Protein AF-0000000069282124 (afdb_homodimer)

Solvent-accessible surface area (backbone atoms only — not comparable to full-atom values): 42236 Å² total; per-residue (Å²): 133,84,81,78,79,76,78,79,81,79,78,79,80,80,79,80,77,74,76,79,76,76,78,72,78,73,74,77,68,76,75,73,68,72,66,69,71,66,66,64,50,71,75,59,88,61,71,77,70,52,78,58,62,71,44,46,77,44,70,48,86,56,86,80,41,74,92,46,39,82,56,46,45,75,93,72,47,51,73,69,44,47,53,53,33,52,51,51,49,52,51,44,37,53,53,35,35,52,48,38,54,52,47,52,51,50,49,51,53,52,48,67,68,41,84,78,74,66,78,55,56,80,76,73,84,75,74,81,77,71,71,87,71,79,42,55,52,34,72,45,59,31,41,46,65,55,25,44,47,34,41,43,50,23,43,73,71,66,43,76,67,41,48,63,32,31,41,32,39,34,36,76,94,80,39,35,66,50,68,68,56,50,47,54,32,18,51,52,28,58,32,36,40,17,27,52,50,70,53,34,56,73,55,50,50,48,94,78,52,66,61,77,88,59,40,43,37,30,39,32,32,42,60,54,40,41,63,70,70,76,52,55,63,30,31,42,31,33,42,44,33,68,48,25,54,44,50,9,40,33,48,31,36,33,45,28,46,68,29,47,16,36,39,21,19,58,59,23,50,73,28,57,40,28,59,11,29,43,56,16,52,14,46,55,58,67,45,47,40,20,71,24,86,51,49,61,60,51,51,51,53,40,42,75,65,61,29,45,33,35,29,53,37,77,84,41,87,39,61,64,54,60,48,77,59,79,72,62,45,51,34,31,43,36,40,29,15,84,86,76,37,52,49,69,65,56,58,70,68,34,77,40,60,20,12,74,59,55,40,77,75,59,72,64,56,66,33,41,47,45,38,40,48,44,48,36,39,31,50,73,74,43,118,135,86,69,90,66,86,76,85,84,82,84,82,80,87,78,81,74,76,74,78,77,74,78,73,77,73,74,79,68,78,79,74,70,73,65,68,73,67,67,66,51,70,74,59,86,60,71,78,69,54,78,57,61,72,43,47,78,46,71,48,86,58,85,80,41,76,90,46,38,81,56,47,46,74,94,73,46,52,74,69,44,47,54,52,32,51,50,52,50,50,52,44,35,52,53,35,34,52,48,39,53,52,46,52,52,50,48,51,54,53,47,68,68,41,86,77,72,65,79,54,54,82,76,74,85,75,75,80,76,68,67,89,72,79,44,55,54,35,72,45,58,32,42,45,65,54,24,45,47,34,41,44,51,25,42,73,72,66,44,76,66,42,47,65,32,33,43,32,40,34,35,77,94,81,39,34,66,49,69,67,55,49,46,54,32,19,51,51,27,58,32,35,38,18,28,53,51,70,54,33,57,75,56,51,50,48,94,78,52,66,63,76,90,61,40,43,38,30,38,32,31,43,61,56,39,41,63,70,67,74,51,55,64,30,31,41,32,33,40,45,32,68,47,26,54,43,50,9,41,32,48,31,37,35,44,28,46,66,33,46,16,35,39,21,19,57,60,22,50,74,26,56,40,28,59,11,29,43,55,18,52,13,47,54,60,68,44,47,41,21,71,25,86,52,48,60,59,50,52,49,53,40,43,75,63,61,30,44,32,35,29,52,36,78,84,40,87,39,62,63,54,58,49,76,57,80,73,60,47,51,33,30,43,37,42,29,16,86,86,76,36,53,49,69,64,55,58,69,69,34,76,41,58,20,11,74,60,56,41,75,78,60,71,64,57,66,34,41,46,45,39,40,47,45,49,37,38,31,49,71,74,42,116

InterPro domains:
  IPR001537 tRNA/rRNA methyltransferase, SpoU type [PF00588] (235-375)
  IPR004441 RNA methyltransferase TrmH [PTHR46429] (233-379)
  IPR029026 tRNA (guanine-N1-)-methyltransferase, N-terminal [G3DSA:3.40.1280.10] (229-382)
  IPR029028 Alpha/beta knot methyltransferases [SSF75217] (231-381)

Sequence (766 aa):
MSLLLTMQLAQPARRLWHPSAKAVRVCGLPAYNLALQAYSSPATNGQFQSTGPSPEVIHVTDPGDPRLVLYRQKRRRGKHDEAEHDAQVRILTLRASAASAEHLQDAEAASRSWPGETSALPTSRSSKGKTESESECVVGLHYSWDCLRRLGEARAAGRSVLVDSLLAPSTGPENGPSQKLLSLATGLVPVIYTVEPKVFQSEFQSKEAGQAASACSFAVAYPVSQPLLALRPPILVLDEVESARNIGEILRSALHLGVTSVVASRGSWNCLTGRAARTSMGWIYHIDFHLADQLPEALQDLRASGVRIYTAESDATEAVIPHLPHGDRRWALVMGNEESGVSEQSRALSDQVVCVPQRGGASLNVANAASICLYELGRHMLPMSLLLTMQLAQPARRLWHPSAKAVRVCGLPAYNLALQAYSSPATNGQFQSTGPSPEVIHVTDPGDPRLVLYRQKRRRGKHDEAEHDAQVRILTLRASAASAEHLQDAEAASRSWPGETSALPTSRSSKGKTESESECVVGLHYSWDCLRRLGEARAAGRSVLVDSLLAPSTGPENGPSQKLLSLATGLVPVIYTVEPKVFQSEFQSKEAGQAASACSFAVAYPVSQPLLALRPPILVLDEVESARNIGEILRSALHLGVTSVVASRGSWNCLTGRAARTSMGWIYHIDFHLADQLPEALQDLRASGVRIYTAESDATEAVIPHLPHGDRRWALVMGNEESGVSEQSRALSDQVVCVPQRGGASLNVANAASICLYELGRHMLP

Secondary structure (DSSP, 8-state):
-------------------------------------------S-------SPPPEEEE---TT-GGGGGGS-GGG--HHHHHHHHHHHHHHHHHHHHHHHHHHHHHHHHHHT-SS---S-------TTS------EEEEEEE-HHHHHHHHHHHHTT---EEEEEEEE-BTTTTBPPHHHHHHHTTT-SEEEEE-HHHIIIII--TTS--GGG--EEEEEEEEBPPGGGS-SSEEEEES---HHHHHHHHHHHHHTT--EEEEEHHHHTT-SHHHHHHTTTGGGGSEEEEETTHHHHHHHHHHTT-EEEEE-TT-SEEP---SSTT---EEEEEEBTTTBS-HHHHHT-SEEEE---STT----HHHHHHHHHHHHTGGG--/-------------------------------------------S-------SPPPEEEE---TT-GGGGGGS-GGG--HHHHHHHHHHHHHHHHHHHHHHHHHHHHHHHHHHT-SS---S-------TTS------EEEEEEE-HHHHHHHHHHHHTT---EEEEEEEE-BTTTTBPPHHHHHHHTTT-SEEEEE-HHHIIIII--TTS--GGG--EEEEEEEEBPPGGGS-SSEEEEES---HHHHHHHHHHHHHTT--EEEEEHHHHTT-SHHHHHHTTTGGGGSEEEEESSHHHHHHHHHHTTPEEEEE-TT-SEEP---SSTT---EEEEEEBTTTBS-HHHHHT-SEEEE---STT----HHHHHHHHHHHHTGGG--

pLDDT: mean 79.38, std 26.16, range [17.95, 98.94]

Structure (mmCIF, N/CA/C/O backbone):
data_AF-0000000069282124-model_v1
#
loop_
_entity.id
_entity.type
_entity.pdbx_description
1 polymer 'tRNA/rRNA methyltransferase SpoU type domain-containing protein'
#
loop_
_atom_site.group_PDB
_atom_site.id
_atom_site.type_symbol
_atom_site.label_atom_id
_atom_site.label_alt_id
_atom_site.label_comp_id
_atom_site.label_asym_id
_atom_site.label_entity_id
_atom_site.label_seq_id
_atom_site.pdbx_PDB_ins_code
_atom_site.Cartn_x
_atom_site.Cartn_y
_atom_site.Cartn_z
_atom_site.occupancy
_atom_site.B_iso_or_equiv
_atom_site.auth_seq_id
_atom_site.auth_comp_id
_atom_site.auth_asym_id
_atom_site.auth_atom_id
_atom_site.pdbx_PDB_model_num
ATOM 1 N N . MET A 1 1 ? 42.5 55.781 -53.156 1 22.62 1 MET A N 1
ATOM 2 C CA . MET A 1 1 ? 43.688 55.938 -52.344 1 22.62 1 MET A CA 1
ATOM 3 C C . MET A 1 1 ? 43.344 55.875 -50.875 1 22.62 1 MET A C 1
ATOM 5 O O . MET A 1 1 ? 44.156 56.281 -50.031 1 22.62 1 MET A O 1
ATOM 9 N N . SER A 1 2 ? 42.062 55.531 -50.5 1 25.69 2 SER A N 1
ATOM 10 C CA . SER A 1 2 ? 41.344 55.781 -49.25 1 25.69 2 SER A CA 1
ATOM 11 C C . SER A 1 2 ? 42 55.062 -48.094 1 25.69 2 SER A C 1
ATOM 13 O O . SER A 1 2 ? 42.312 53.875 -48.188 1 25.69 2 SER A O 1
ATOM 15 N N . LEU A 1 3 ? 42.625 55.781 -47.125 1 22.83 3 LEU A N 1
ATOM 16 C CA . LEU A 1 3 ? 43.594 55.594 -46.031 1 22.83 3 LEU A CA 1
ATOM 17 C C . LEU A 1 3 ? 43 54.75 -44.906 1 22.83 3 LEU A C 1
ATOM 19 O O . LEU A 1 3 ? 42.125 55.219 -44.188 1 22.83 3 LEU A O 1
ATOM 23 N N . LEU A 1 4 ? 42.562 53.469 -45.094 1 25.44 4 LEU A N 1
ATOM 24 C CA . LEU A 1 4 ? 41.844 52.594 -44.188 1 25.44 4 LEU A CA 1
ATOM 25 C C . LEU A 1 4 ? 42.656 52.281 -42.938 1 25.44 4 LEU A C 1
ATOM 27 O O . LEU A 1 4 ? 43.688 51.594 -43.031 1 25.44 4 LEU A O 1
ATOM 31 N N . LEU A 1 5 ? 42.812 53.344 -42.031 1 22.14 5 LEU A N 1
ATOM 32 C CA . LEU A 1 5 ? 43.688 53.375 -40.875 1 22.14 5 LEU A CA 1
ATOM 33 C C . LEU A 1 5 ? 43.375 52.219 -39.906 1 22.14 5 LEU A C 1
ATOM 35 O O . LEU A 1 5 ? 42.219 52.062 -39.5 1 22.14 5 LEU A O 1
ATOM 39 N N . THR A 1 6 ? 44.156 51.125 -39.812 1 24.34 6 THR A N 1
ATOM 40 C CA . THR A 1 6 ? 44.281 49.812 -39.219 1 24.34 6 THR A CA 1
ATOM 41 C C . THR A 1 6 ? 44.531 49.906 -37.719 1 24.34 6 THR A C 1
ATOM 43 O O . THR A 1 6 ? 45.656 49.969 -37.25 1 24.34 6 THR A O 1
ATOM 46 N N . MET A 1 7 ? 43.812 50.938 -36.969 1 22.25 7 MET A N 1
ATOM 47 C CA . MET A 1 7 ? 44.375 51.25 -35.656 1 22.25 7 MET A CA 1
ATOM 48 C C . MET A 1 7 ? 44.344 50 -34.781 1 22.25 7 MET A C 1
ATOM 50 O O . MET A 1 7 ? 43.312 49.344 -34.656 1 22.25 7 MET A O 1
ATOM 54 N N . GLN A 1 8 ? 45.5 49.406 -34.344 1 23.19 8 GLN A N 1
ATOM 55 C CA . GLN A 1 8 ? 46.031 48.219 -33.625 1 23.19 8 GLN A CA 1
ATOM 56 C C . GLN A 1 8 ? 45.688 48.281 -32.156 1 23.19 8 GLN A C 1
ATOM 58 O O . GLN A 1 8 ? 46.25 49.125 -31.422 1 23.19 8 GLN A O 1
ATOM 63 N N . LEU A 1 9 ? 44.375 48.344 -31.672 1 22.44 9 LEU A N 1
ATOM 64 C CA . LEU A 1 9 ? 44.031 48.656 -30.281 1 22.44 9 LEU A CA 1
ATOM 65 C C . LEU A 1 9 ? 44.625 47.625 -29.344 1 22.44 9 LEU A C 1
ATOM 67 O O . LEU A 1 9 ? 44.438 46.406 -29.547 1 22.44 9 LEU A O 1
ATOM 71 N N . ALA A 1 10 ? 45.781 47.906 -28.672 1 22.61 10 ALA A N 1
ATOM 72 C CA . ALA A 1 10 ? 46.688 47.219 -27.766 1 22.61 10 ALA A CA 1
ATOM 73 C C . ALA A 1 10 ? 45.969 46.75 -26.5 1 22.61 10 ALA A C 1
ATOM 75 O O . ALA A 1 10 ? 45.344 47.562 -25.812 1 22.61 10 ALA A O 1
ATOM 76 N N . GLN A 1 11 ? 45.375 45.562 -26.375 1 23.22 11 GLN A N 1
ATOM 77 C CA . GLN A 1 11 ? 44.531 44.938 -25.344 1 23.22 11 GLN A CA 1
ATOM 78 C C . GLN A 1 11 ? 45.312 44.781 -24.047 1 23.22 11 GLN A C 1
ATOM 80 O O . GLN A 1 11 ? 46.406 44.188 -24.031 1 23.22 11 GLN A O 1
ATOM 85 N N . PRO A 1 12 ? 45.312 45.781 -23.094 1 22.05 12 PRO A N 1
ATOM 86 C CA . PRO A 1 12 ? 46.156 45.781 -21.922 1 22.05 12 PRO A CA 1
ATOM 87 C C . PRO A 1 12 ? 46 44.531 -21.062 1 22.05 12 PRO A C 1
ATOM 89 O O . PRO A 1 12 ? 44.938 43.875 -21.094 1 22.05 12 PRO A O 1
ATOM 92 N N . ALA A 1 13 ? 47.094 43.812 -20.656 1 23.88 13 ALA A N 1
ATOM 93 C CA . ALA A 1 13 ? 47.406 42.594 -19.938 1 23.88 13 ALA A CA 1
ATOM 94 C C . ALA A 1 13 ? 47 42.688 -18.469 1 23.88 13 ALA A C 1
ATOM 96 O O . ALA A 1 13 ? 47.594 43.469 -17.703 1 23.88 13 ALA A O 1
ATOM 97 N N . ARG A 1 14 ? 45.688 42.938 -18.109 1 21.55 14 ARG A N 1
ATOM 98 C CA . ARG A 1 14 ? 45.312 43.188 -16.719 1 21.55 14 ARG A CA 1
ATOM 99 C C . ARG A 1 14 ? 45.906 42.125 -15.797 1 21.55 14 ARG A C 1
ATOM 101 O O . ARG A 1 14 ? 45.812 40.906 -16.094 1 21.55 14 ARG A O 1
ATOM 108 N N . ARG A 1 15 ? 46.969 42.438 -15.008 1 21.08 15 ARG A N 1
ATOM 109 C CA . ARG A 1 15 ? 47.75 41.75 -14 1 21.08 15 ARG A CA 1
ATOM 110 C C . ARG A 1 15 ? 46.844 41.094 -12.945 1 21.08 15 ARG A C 1
ATOM 112 O O . ARG A 1 15 ? 46 41.781 -12.359 1 21.08 15 ARG A O 1
ATOM 119 N N . LEU A 1 16 ? 46.562 39.781 -12.977 1 21.7 16 LEU A N 1
ATOM 120 C CA . LEU A 1 16 ? 45.812 38.844 -12.18 1 21.7 16 LEU A CA 1
ATOM 121 C C . LEU A 1 16 ? 46.312 38.781 -10.742 1 21.7 16 LEU A C 1
ATOM 123 O O . LEU A 1 16 ? 47.438 38.375 -10.5 1 21.7 16 LEU A O 1
ATOM 127 N N . TRP A 1 17 ? 46.156 39.906 -9.977 1 20.86 17 TRP A N 1
ATOM 128 C CA . TRP A 1 17 ? 46.625 40 -8.594 1 20.86 17 TRP A CA 1
ATOM 129 C C . TRP A 1 17 ? 46.156 38.812 -7.781 1 20.86 17 TRP A C 1
ATOM 131 O O . TRP A 1 17 ? 44.969 38.469 -7.812 1 20.86 17 TRP A O 1
ATOM 141 N N . HIS A 1 18 ? 47.031 37.906 -7.43 1 23.41 18 HIS A N 1
ATOM 142 C CA . HIS A 1 18 ? 46.875 36.656 -6.707 1 23.41 18 HIS A CA 1
ATOM 143 C C . HIS A 1 18 ? 46.594 36.875 -5.227 1 23.41 18 HIS A C 1
ATOM 145 O O . HIS A 1 18 ? 47.469 37.344 -4.492 1 23.41 18 HIS A O 1
ATOM 151 N N . PRO A 1 19 ? 45.594 37.625 -4.828 1 21.59 19 PRO A N 1
ATOM 152 C CA . PRO A 1 19 ? 45.656 37.938 -3.396 1 21.59 19 PRO A CA 1
ATOM 153 C C . PRO A 1 19 ? 45.719 36.688 -2.523 1 21.59 19 PRO A C 1
ATOM 155 O O . PRO A 1 19 ? 45.188 35.625 -2.889 1 21.59 19 PRO A O 1
ATOM 158 N N . SER A 1 20 ? 46.875 36.531 -1.834 1 21.98 20 SER A N 1
ATOM 159 C CA . SER A 1 20 ? 47.25 35.5 -0.865 1 21.98 20 SER A CA 1
ATOM 160 C C . SER A 1 20 ? 46.281 35.469 0.306 1 21.98 20 SER A C 1
ATOM 162 O O . SER A 1 20 ? 46.219 36.406 1.111 1 21.98 20 SER A O 1
ATOM 164 N N . ALA A 1 21 ? 45 35.219 0.129 1 22.09 21 ALA A N 1
ATOM 165 C CA . ALA A 1 21 ? 44.062 35.312 1.25 1 22.09 21 ALA A CA 1
ATOM 166 C C . ALA A 1 21 ? 44.531 34.469 2.428 1 22.09 21 ALA A C 1
ATOM 168 O O . ALA A 1 21 ? 44.844 33.281 2.262 1 22.09 21 ALA A O 1
ATOM 169 N N . LYS A 1 22 ? 45.156 35.094 3.393 1 21.75 22 LYS A N 1
ATOM 170 C CA . LYS A 1 22 ? 45.531 34.625 4.719 1 21.75 22 LYS A CA 1
ATOM 171 C C . LYS A 1 22 ? 44.438 33.781 5.336 1 21.75 22 LYS A C 1
ATOM 173 O O . LYS A 1 22 ? 43.25 34.094 5.223 1 21.75 22 LYS A O 1
ATOM 178 N N . ALA A 1 23 ? 44.75 32.531 5.758 1 21.56 23 ALA A N 1
ATOM 179 C CA . ALA A 1 23 ? 44.094 31.375 6.34 1 21.56 23 ALA A CA 1
ATOM 180 C C . ALA A 1 23 ? 43.469 31.719 7.688 1 21.56 23 ALA A C 1
ATOM 182 O O . ALA A 1 23 ? 44.156 32 8.656 1 21.56 23 ALA A O 1
ATOM 183 N N . VAL A 1 24 ? 42.594 32.719 7.707 1 21.91 24 VAL A N 1
ATOM 184 C CA . VAL A 1 24 ? 42.094 32.938 9.055 1 21.91 24 VAL A CA 1
ATOM 185 C C . VAL A 1 24 ? 41.688 31.625 9.703 1 21.91 24 VAL A C 1
ATOM 187 O O . VAL A 1 24 ? 40.938 30.844 9.109 1 21.91 24 VAL A O 1
ATOM 190 N N . ARG A 1 25 ? 42.469 31.188 10.617 1 21.09 25 ARG A N 1
ATOM 191 C CA . ARG A 1 25 ? 42.312 30.031 11.508 1 21.09 25 ARG A CA 1
ATOM 192 C C . ARG A 1 25 ? 40.969 30.078 12.219 1 21.09 25 ARG A C 1
ATOM 194 O O . ARG A 1 25 ? 40.719 30.953 13.07 1 21.09 25 ARG A O 1
ATOM 201 N N . VAL A 1 26 ? 39.906 30.047 11.523 1 20.77 26 VAL A N 1
ATOM 202 C CA . VAL A 1 26 ? 38.656 30.078 12.266 1 20.77 26 VAL A CA 1
ATOM 203 C C . VAL A 1 26 ? 38.656 28.984 13.336 1 20.77 26 VAL A C 1
ATOM 205 O O . VAL A 1 26 ? 38.938 27.812 13.047 1 20.77 26 VAL A O 1
ATOM 208 N N . CYS A 1 27 ? 39.031 29.328 14.547 1 20.84 27 CYS A N 1
ATOM 209 C CA . CYS A 1 27 ? 38.906 28.531 15.766 1 20.84 27 CYS A CA 1
ATOM 210 C C . CYS A 1 27 ? 37.594 27.75 15.758 1 20.84 27 CYS A C 1
ATOM 212 O O . CYS A 1 27 ? 36.562 28.219 15.25 1 20.84 27 CYS A O 1
ATOM 214 N N . GLY A 1 28 ? 37.75 26.438 15.922 1 19.59 28 GLY A N 1
ATOM 215 C CA . GLY A 1 28 ? 36.844 25.281 15.883 1 19.59 28 GLY A CA 1
ATOM 216 C C . GLY A 1 28 ? 35.594 25.469 16.75 1 19.59 28 GLY A C 1
ATOM 217 O O . GLY A 1 28 ? 35.719 25.578 17.969 1 19.59 28 GLY A O 1
ATOM 218 N N . LEU A 1 29 ? 34.812 26.453 16.469 1 22.78 29 LEU A N 1
ATOM 219 C CA . LEU A 1 29 ? 33.688 26.5 17.391 1 22.78 29 LEU A CA 1
ATOM 220 C C . LEU A 1 29 ? 33.156 25.094 17.656 1 22.78 29 LEU A C 1
ATOM 222 O O . LEU A 1 29 ? 33.125 24.25 16.75 1 22.78 29 LEU A O 1
ATOM 226 N N . PRO A 1 30 ? 33.188 24.688 18.938 1 21.62 30 PRO A N 1
ATOM 227 C CA . PRO A 1 30 ? 32.688 23.359 19.312 1 21.62 30 PRO A CA 1
ATOM 228 C C . PRO A 1 30 ? 31.359 23.016 18.641 1 21.62 30 PRO A C 1
ATOM 230 O O . PRO A 1 30 ? 30.594 23.906 18.281 1 21.62 30 PRO A O 1
ATOM 233 N N . ALA A 1 31 ? 31.422 22.016 17.812 1 21.33 31 ALA A N 1
ATOM 234 C CA . ALA A 1 31 ? 30.281 21.344 17.172 1 21.33 31 ALA A CA 1
ATOM 235 C C . ALA A 1 31 ? 29.109 21.219 18.141 1 21.33 31 ALA A C 1
ATOM 237 O O . ALA A 1 31 ? 29.219 20.562 19.188 1 21.33 31 ALA A O 1
ATOM 238 N N . TYR A 1 32 ? 28.5 22.312 18.422 1 20.62 32 TYR A N 1
ATOM 239 C CA . TYR A 1 32 ? 27.266 22.078 19.156 1 20.62 32 TYR A CA 1
ATOM 240 C C . TYR A 1 32 ? 26.516 20.875 18.578 1 20.62 32 TYR A C 1
ATOM 242 O O . TYR A 1 32 ? 26.25 20.812 17.375 1 20.62 32 TYR A O 1
ATOM 250 N N . ASN A 1 33 ? 26.781 19.719 19.078 1 21.84 33 ASN A N 1
ATOM 251 C CA . ASN A 1 33 ? 25.969 18.516 18.984 1 21.84 33 ASN A CA 1
ATOM 252 C C . ASN A 1 33 ? 24.484 18.844 19.062 1 21.84 33 ASN A C 1
ATOM 254 O O . ASN A 1 33 ? 23.969 19.203 20.125 1 21.84 33 ASN A O 1
ATOM 258 N N . LEU A 1 34 ? 24.094 19.641 18.188 1 23.41 34 LEU A N 1
ATOM 259 C CA . LEU A 1 34 ? 22.641 19.625 18.172 1 23.41 34 LEU A CA 1
ATOM 260 C C . LEU A 1 34 ? 22.109 18.203 18.438 1 23.41 34 LEU A C 1
ATOM 262 O O . LEU A 1 34 ? 22.266 17.328 17.594 1 23.41 34 LEU A O 1
ATOM 266 N N . ALA A 1 35 ? 22.328 17.734 19.641 1 22.8 35 ALA A N 1
ATOM 267 C CA . ALA A 1 35 ? 21.594 16.562 20.078 1 22.8 35 ALA A CA 1
ATOM 268 C C . ALA A 1 35 ? 20.172 16.562 19.547 1 22.8 35 ALA A C 1
ATOM 270 O O . ALA A 1 35 ? 19.359 17.438 19.922 1 22.8 35 ALA A O 1
ATOM 271 N N . LEU A 1 36 ? 20.016 16.484 18.281 1 25.2 36 LEU A N 1
ATOM 272 C CA . LEU A 1 36 ? 18.688 15.992 17.906 1 25.2 36 LEU A CA 1
ATOM 273 C C . LEU A 1 36 ? 18.109 15.133 19.016 1 25.2 36 LEU A C 1
ATOM 275 O O . LEU A 1 36 ? 18.688 14.109 19.391 1 25.2 36 LEU A O 1
ATOM 279 N N . GLN A 1 37 ? 17.625 15.781 20.016 1 24.97 37 GLN A N 1
ATOM 280 C CA . GLN A 1 37 ? 16.812 15.023 20.969 1 24.97 37 GLN A CA 1
ATOM 281 C C . GLN A 1 37 ? 16.109 13.859 20.281 1 24.97 37 GLN A C 1
ATOM 283 O O . GLN A 1 37 ? 15.336 14.055 19.344 1 24.97 37 GLN A O 1
ATOM 288 N N . ALA A 1 38 ? 16.812 12.812 20.078 1 26.08 38 ALA A N 1
ATOM 289 C CA . ALA A 1 38 ? 16.203 11.508 19.844 1 26.08 38 ALA A CA 1
ATOM 290 C C . ALA A 1 38 ? 14.812 11.43 20.469 1 26.08 38 ALA A C 1
ATOM 292 O O . ALA A 1 38 ? 14.656 11.633 21.672 1 26.08 38 ALA A O 1
ATOM 293 N N . TYR A 1 39 ? 13.875 11.883 19.75 1 25.64 39 TYR A N 1
ATOM 294 C CA . TYR A 1 39 ? 12.547 11.477 20.203 1 25.64 39 TYR A CA 1
ATOM 295 C C . TYR A 1 39 ? 12.57 10.055 20.75 1 25.64 39 TYR A C 1
ATOM 297 O O . TYR A 1 39 ? 12.797 9.102 20 1 25.64 39 TYR A O 1
ATOM 305 N N . SER A 1 40 ? 13.352 9.867 21.812 1 26.75 40 SER A N 1
ATOM 306 C CA . SER A 1 40 ? 13.055 8.617 22.5 1 26.75 40 SER A CA 1
ATOM 307 C C . SER A 1 40 ? 11.57 8.289 22.438 1 26.75 40 SER A C 1
ATOM 309 O O . SER A 1 40 ? 10.734 9.07 22.906 1 26.75 40 SER A O 1
ATOM 311 N N . SER A 1 41 ? 11.266 7.699 21.422 1 28.86 41 SER A N 1
ATOM 312 C CA . SER A 1 41 ? 9.945 7.098 21.531 1 28.86 41 SER A CA 1
ATOM 313 C C . SER A 1 41 ? 9.734 6.473 22.906 1 28.86 41 SER A C 1
ATOM 315 O O . SER A 1 41 ? 10.508 5.609 23.328 1 28.86 41 SER A O 1
ATOM 317 N N . PRO A 1 42 ? 9.359 7.207 23.906 1 29.17 42 PRO A N 1
ATOM 318 C CA . PRO A 1 42 ? 9 6.406 25.078 1 29.17 42 PRO A CA 1
ATOM 319 C C . PRO A 1 42 ? 8.32 5.09 24.703 1 29.17 42 PRO A C 1
ATOM 321 O O . PRO A 1 42 ? 7.25 5.094 24.094 1 29.17 42 PRO A O 1
ATOM 324 N N . ALA A 1 43 ? 8.992 4.141 24.266 1 29.62 43 ALA A N 1
ATOM 325 C CA . ALA A 1 43 ? 8.406 2.805 24.219 1 29.62 43 ALA A CA 1
ATOM 326 C C . ALA A 1 43 ? 7.527 2.553 25.453 1 29.62 43 ALA A C 1
ATOM 328 O O . ALA A 1 43 ? 7.199 1.406 25.75 1 29.62 43 ALA A O 1
ATOM 329 N N . THR A 1 44 ? 7.672 3.395 26.516 1 29.03 44 THR A N 1
ATOM 330 C CA . THR A 1 44 ? 6.816 2.959 27.609 1 29.03 44 THR A CA 1
ATOM 331 C C . THR A 1 44 ? 5.367 2.82 27.156 1 29.03 44 THR A C 1
ATOM 333 O O . THR A 1 44 ? 4.926 3.551 26.266 1 29.03 44 THR A O 1
ATOM 336 N N . ASN A 1 45 ? 4.727 1.704 27.266 1 33.25 45 ASN A N 1
ATOM 337 C CA . ASN A 1 45 ? 3.281 1.561 27.391 1 33.25 45 ASN A CA 1
ATOM 338 C C . ASN A 1 45 ? 2.635 2.836 27.922 1 33.25 45 ASN A C 1
ATOM 340 O O . ASN A 1 45 ? 1.942 2.809 28.953 1 33.25 45 ASN A O 1
ATOM 344 N N . GLY A 1 46 ? 3.371 3.947 27.891 1 34.72 46 GLY A N 1
ATOM 345 C CA . GLY A 1 46 ? 2.795 5.078 28.609 1 34.72 46 GLY A CA 1
ATOM 346 C C . GLY A 1 46 ? 1.477 5.543 28.016 1 34.72 46 GLY A C 1
ATOM 347 O O . GLY A 1 46 ? 1.332 5.621 26.797 1 34.72 46 GLY A O 1
ATOM 348 N N . GLN A 1 47 ? 0.467 5.289 28.688 1 41.78 47 GLN A N 1
ATOM 349 C CA . GLN A 1 47 ? -0.863 5.871 28.547 1 41.78 47 GLN A CA 1
ATOM 350 C C . GLN A 1 47 ? -0.779 7.352 28.172 1 41.78 47 GLN A C 1
ATOM 352 O O . GLN A 1 47 ? -0.213 8.148 28.922 1 41.78 47 GLN A O 1
ATOM 357 N N . PHE A 1 48 ? -0.496 7.617 26.906 1 44.56 48 PHE A N 1
ATOM 358 C CA . PHE A 1 48 ? -0.728 9 26.516 1 44.56 48 PHE A CA 1
ATOM 359 C C . PHE A 1 48 ? -1.855 9.617 27.344 1 44.56 48 PHE A C 1
ATOM 361 O O . PHE A 1 48 ? -2.994 9.148 27.281 1 44.56 48 PHE A O 1
ATOM 368 N N . GLN A 1 49 ? -1.492 10.055 28.531 1 48.62 49 GLN A N 1
ATOM 369 C CA . GLN A 1 49 ? -2.514 10.797 29.25 1 48.62 49 GLN A CA 1
ATOM 370 C C . GLN A 1 49 ? -2.605 12.234 28.75 1 48.62 49 GLN A C 1
ATOM 372 O O . GLN A 1 49 ? -1.638 12.992 28.828 1 48.62 49 GLN A O 1
ATOM 377 N N . SER A 1 50 ? -3.416 12.477 27.719 1 55.72 50 SER A N 1
ATOM 378 C CA . SER A 1 50 ? -3.697 13.836 27.25 1 55.72 50 SER A CA 1
ATOM 379 C C . SER A 1 50 ? -4.09 14.75 28.406 1 55.72 50 SER A C 1
ATOM 381 O O . SER A 1 50 ? -4.91 14.375 29.234 1 55.72 50 SER A O 1
ATOM 383 N N . THR A 1 51 ? -3.168 15.695 28.734 1 64.62 51 THR A N 1
ATOM 384 C CA . THR A 1 51 ? -3.461 16.75 29.688 1 64.62 51 THR A CA 1
ATOM 385 C C . THR A 1 51 ? -4.25 17.875 29.031 1 64.62 51 THR A C 1
ATOM 387 O O . THR A 1 51 ? -4.113 18.109 27.828 1 64.62 51 THR A O 1
ATOM 390 N N . GLY A 1 52 ? -5.574 18.094 29.391 1 71.06 52 GLY A N 1
ATOM 391 C CA . GLY A 1 52 ? -6.426 19.172 28.906 1 71.06 52 GLY A CA 1
ATOM 392 C C . GLY A 1 52 ? -7.875 19.031 29.328 1 71.06 52 GLY A C 1
ATOM 393 O O . GLY A 1 52 ? -8.211 18.125 30.109 1 71.06 52 GLY A O 1
ATOM 394 N N . PRO A 1 53 ? -8.57 19.984 28.844 1 82.62 53 PRO A N 1
ATOM 395 C CA . PRO A 1 53 ? -9.984 19.953 29.219 1 82.62 53 PRO A CA 1
ATOM 396 C C . PRO A 1 53 ? -10.727 18.766 28.625 1 82.62 53 PRO A C 1
ATOM 398 O O . PRO A 1 53 ? -10.422 18.344 27.5 1 82.62 53 PRO A O 1
ATOM 401 N N . SER A 1 54 ? -11.578 18.172 29.375 1 89.31 54 SER A N 1
ATOM 402 C CA . SER A 1 54 ? -12.422 17.094 28.891 1 89.31 54 SER A CA 1
ATOM 403 C C . SER A 1 54 ? -13.414 17.578 27.828 1 89.31 54 SER A C 1
ATOM 405 O O . SER A 1 54 ? -13.961 18.672 27.953 1 89.31 54 SER A O 1
ATOM 407 N N . PRO A 1 55 ? -13.609 16.734 26.844 1 94.62 55 PRO A N 1
ATOM 408 C CA . PRO A 1 55 ? -14.578 17.141 25.828 1 94.62 55 PRO A CA 1
ATOM 409 C C . PRO A 1 55 ? -16.016 17.172 26.359 1 94.62 55 PRO A C 1
ATOM 411 O O . PRO A 1 55 ? -16.359 16.422 27.266 1 94.62 55 PRO A O 1
ATOM 414 N N . GLU A 1 56 ? -16.781 18.094 25.844 1 95.88 56 GLU A N 1
ATOM 415 C CA . GLU A 1 56 ? -18.219 18.047 26.062 1 95.88 56 GLU A CA 1
ATOM 416 C C . GLU A 1 56 ? -18.844 16.859 25.344 1 95.88 56 GLU A C 1
ATOM 418 O O . GLU A 1 56 ? -18.547 16.609 24.172 1 95.88 56 GLU A O 1
ATOM 423 N N . VAL A 1 57 ? -19.672 16.094 26.062 1 96.12 57 VAL A N 1
ATOM 424 C CA . VAL A 1 57 ? -20.297 14.93 25.438 1 96.12 57 VAL A CA 1
ATOM 425 C C . VAL A 1 57 ? -21.797 15.211 25.234 1 96.12 57 VAL A C 1
ATOM 427 O O . VAL A 1 57 ? -22.5 15.562 26.172 1 96.12 57 VAL A O 1
ATOM 430 N N . ILE A 1 58 ? -22.25 15.07 24.031 1 96.75 58 ILE A N 1
ATOM 431 C CA . ILE A 1 58 ? -23.656 15.305 23.688 1 96.75 58 ILE A CA 1
ATOM 432 C C . ILE A 1 58 ? -24.234 14.07 22.984 1 96.75 58 ILE A C 1
ATOM 434 O O . ILE A 1 58 ? -23.766 13.68 21.922 1 96.75 58 ILE A O 1
ATOM 438 N N . HIS A 1 59 ? -25.25 13.461 23.516 1 96.75 59 HIS A N 1
ATOM 439 C CA . HIS A 1 59 ? -25.953 12.359 22.859 1 96.75 59 HIS A CA 1
ATOM 440 C C . HIS A 1 59 ? -27.031 12.883 21.922 1 96.75 59 HIS A C 1
ATOM 442 O O . HIS A 1 59 ? -27.922 13.617 22.359 1 96.75 59 HIS A O 1
ATOM 448 N N . VAL A 1 60 ? -26.906 12.523 20.703 1 95.94 60 VAL A N 1
ATOM 449 C CA . VAL A 1 60 ? -27.859 13.008 19.703 1 95.94 60 VAL A CA 1
ATOM 450 C C . VAL A 1 60 ? -28.766 11.867 19.25 1 95.94 60 VAL A C 1
ATOM 452 O O . VAL A 1 60 ? -28.297 10.805 18.844 1 95.94 60 VAL A O 1
ATOM 455 N N . THR A 1 61 ? -30.031 12.031 19.266 1 93.94 61 THR A N 1
ATOM 456 C CA . THR A 1 61 ? -31 10.984 18.938 1 93.94 61 THR A CA 1
ATOM 457 C C . THR A 1 61 ? -31.453 11.117 17.484 1 93.94 61 THR A C 1
ATOM 459 O O . THR A 1 61 ? -31.766 10.117 16.844 1 93.94 61 THR A O 1
ATOM 462 N N . ASP A 1 62 ? -31.484 12.344 17.016 1 92.06 62 ASP A N 1
ATOM 463 C CA . ASP A 1 62 ? -31.938 12.602 15.656 1 92.06 62 ASP A CA 1
ATOM 464 C C . ASP A 1 62 ? -30.766 12.594 14.68 1 92.06 62 ASP A C 1
ATOM 466 O O . ASP A 1 62 ? -29.922 13.5 14.703 1 92.06 62 ASP A O 1
ATOM 470 N N . PRO A 1 63 ? -30.781 11.695 13.797 1 89.19 63 PRO A N 1
ATOM 471 C CA . PRO A 1 63 ? -29.688 11.664 12.828 1 89.19 63 PRO A CA 1
ATOM 472 C C . PRO A 1 63 ? -29.672 12.875 11.898 1 89.19 63 PRO A C 1
ATOM 474 O O . PRO A 1 63 ? -28.672 13.156 11.25 1 89.19 63 PRO A O 1
ATOM 477 N N . GLY A 1 64 ? -30.75 13.594 11.781 1 88.94 64 GLY A N 1
ATOM 478 C CA . GLY A 1 64 ? -30.844 14.781 10.953 1 88.94 64 GLY A CA 1
ATOM 479 C C . GLY A 1 64 ? -30.422 16.047 11.672 1 88.94 64 GLY A C 1
ATOM 480 O O . GLY A 1 64 ? -30.531 17.141 11.125 1 88.94 64 GLY A O 1
ATOM 481 N N . ASP A 1 65 ? -30 15.891 12.914 1 92.31 65 ASP A N 1
ATOM 482 C CA . ASP A 1 65 ? -29.531 17.031 13.688 1 92.31 65 ASP A CA 1
ATOM 483 C C . ASP A 1 65 ? -28.469 17.812 12.914 1 92.31 65 ASP A C 1
ATOM 485 O O . ASP A 1 65 ? -27.5 17.234 12.422 1 92.31 65 ASP A O 1
ATOM 489 N N . PRO A 1 66 ? -28.625 19.156 12.758 1 90.56 66 PRO A N 1
ATOM 490 C CA . PRO A 1 66 ? -27.703 19.984 11.969 1 90.56 66 PRO A CA 1
ATOM 491 C C . PRO A 1 66 ? -26.266 19.922 12.492 1 90.56 66 PRO A C 1
ATOM 493 O O . PRO A 1 66 ? -25.312 20.172 11.734 1 90.56 66 PRO A O 1
ATOM 496 N N . ARG A 1 67 ? -26.078 19.594 13.75 1 91.25 67 ARG A N 1
ATOM 497 C CA . ARG A 1 67 ? -24.75 19.516 14.328 1 91.25 67 ARG A CA 1
ATOM 498 C C . ARG A 1 67 ? -23.953 18.359 13.734 1 91.25 67 ARG A C 1
ATOM 500 O O . ARG A 1 67 ? -22.734 18.328 13.828 1 91.25 67 ARG A O 1
ATOM 507 N N . LEU A 1 68 ? -24.703 17.375 13.109 1 94.06 68 LEU A N 1
ATOM 508 C CA . LEU A 1 68 ? -24.062 16.188 12.57 1 94.06 68 LEU A CA 1
ATOM 509 C C . LEU A 1 68 ? -23.906 16.281 11.055 1 94.06 68 LEU A C 1
ATOM 511 O O . LEU A 1 68 ? -23.562 15.297 10.398 1 94.06 68 LEU A O 1
ATOM 515 N N . VAL A 1 69 ? -24.078 17.438 10.516 1 92.25 69 VAL A N 1
ATOM 516 C CA . VAL A 1 69 ? -24.141 17.594 9.062 1 92.25 69 VAL A CA 1
ATOM 517 C C . VAL A 1 69 ? -22.781 17.25 8.453 1 92.25 69 VAL A C 1
ATOM 519 O O . VAL A 1 69 ? -22.719 16.703 7.344 1 92.25 69 VAL A O 1
ATOM 522 N N . LEU A 1 70 ? -21.688 17.531 9.133 1 92.5 70 LEU A N 1
ATOM 523 C CA . LEU A 1 70 ? -20.344 17.234 8.625 1 92.5 70 LEU A CA 1
ATOM 524 C C . LEU A 1 70 ? -20.156 15.734 8.453 1 92.5 70 LEU A C 1
ATOM 526 O O . LEU A 1 70 ? -19.328 15.305 7.641 1 92.5 70 LEU A O 1
ATOM 530 N N . TYR A 1 71 ? -20.922 14.969 9.195 1 93.06 71 TYR A N 1
ATOM 531 C CA . TYR A 1 71 ? -20.703 13.523 9.242 1 93.06 71 TYR A CA 1
ATOM 532 C C . TYR A 1 71 ? -21.656 12.797 8.289 1 93.06 71 TYR A C 1
ATOM 534 O O . TYR A 1 71 ? -21.531 11.586 8.102 1 93.06 71 TYR A O 1
ATOM 542 N N . ARG A 1 72 ? -22.484 13.508 7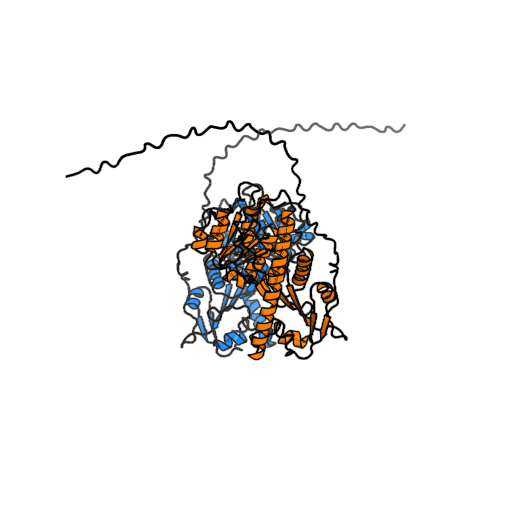.68 1 88.56 72 ARG A N 1
ATOM 543 C CA . ARG A 1 72 ? -23.469 12.883 6.797 1 88.56 72 ARG A CA 1
ATOM 544 C C . ARG A 1 72 ? -22.891 12.656 5.406 1 88.56 72 ARG A C 1
ATOM 546 O O . ARG A 1 72 ? -22.172 13.508 4.879 1 88.56 72 ARG A O 1
ATOM 553 N N . GLN A 1 73 ? -23.203 11.469 4.93 1 81 73 GLN A N 1
ATOM 554 C CA . GLN A 1 73 ? -22.766 11.141 3.58 1 81 73 GLN A CA 1
ATOM 555 C C . GLN A 1 73 ? -23.375 12.078 2.549 1 81 73 GLN A C 1
ATOM 557 O O . GLN A 1 73 ? -24.531 12.492 2.693 1 81 73 GLN A O 1
ATOM 562 N N . LYS A 1 74 ? -22.594 12.352 1.52 1 77.94 74 LYS A N 1
ATOM 563 C CA . LYS A 1 74 ? -23.047 13.273 0.489 1 77.94 74 LYS A CA 1
ATOM 564 C C . LYS A 1 74 ? -24.375 12.82 -0.123 1 77.94 74 LYS A C 1
ATOM 566 O O . LYS A 1 74 ? -25.25 13.633 -0.39 1 77.94 74 LYS A O 1
ATOM 571 N N . ARG A 1 75 ? -24.531 11.492 -0.307 1 74.31 75 ARG A N 1
ATOM 572 C CA . ARG A 1 75 ? -25.719 10.945 -0.962 1 74.31 75 ARG A CA 1
ATOM 573 C C . ARG A 1 75 ? -26.953 11.148 -0.098 1 74.31 75 ARG A C 1
ATOM 575 O O . ARG A 1 75 ? -28.078 11.078 -0.597 1 74.31 75 ARG A O 1
ATOM 582 N N . ARG A 1 76 ? -26.766 11.523 1.141 1 75.81 76 ARG A N 1
ATOM 583 C CA . ARG A 1 76 ? -27.875 11.648 2.062 1 75.81 76 ARG A CA 1
ATOM 584 C C . ARG A 1 76 ? -28.141 13.109 2.428 1 75.81 76 ARG A C 1
ATOM 586 O O . ARG A 1 76 ? -28.984 13.398 3.266 1 75.81 76 ARG A O 1
ATOM 593 N N . ARG A 1 77 ? -27.375 14.047 1.824 1 77.31 77 ARG A N 1
ATOM 594 C CA . ARG A 1 77 ? -27.516 15.461 2.156 1 77.31 77 ARG A CA 1
ATOM 595 C C . ARG A 1 77 ? -28.5 16.156 1.213 1 77.31 77 ARG A C 1
ATOM 597 O O . ARG A 1 77 ? -28.297 16.156 -0.004 1 77.31 77 ARG A O 1
ATOM 604 N N . GLY A 1 78 ? -29.531 16.594 1.738 1 79.31 78 GLY A N 1
ATOM 605 C CA . GLY A 1 78 ? -30.391 17.453 0.962 1 79.31 78 GLY A CA 1
ATOM 606 C C . GLY A 1 78 ? -29.797 18.828 0.71 1 79.31 78 GLY A C 1
ATOM 607 O O . GLY A 1 78 ? -28.688 19.109 1.139 1 79.31 78 GLY A O 1
ATOM 608 N N . LYS A 1 79 ? -30.5 19.703 0.036 1 84.19 79 LYS A N 1
ATOM 609 C CA . LYS A 1 79 ? -30.031 21.031 -0.324 1 84.19 79 LYS A CA 1
ATOM 610 C C . LYS A 1 79 ? -29.672 21.844 0.918 1 84.19 79 LYS A C 1
ATOM 612 O O . LYS A 1 79 ? -28.625 22.5 0.954 1 84.19 79 LYS A O 1
ATOM 617 N N . HIS A 1 80 ? -30.547 21.812 1.861 1 83.62 80 HIS A N 1
ATOM 618 C CA . HIS A 1 80 ? -30.297 22.547 3.096 1 83.62 80 HIS A CA 1
ATOM 619 C C . HIS A 1 80 ? -29.094 21.984 3.84 1 83.62 80 HIS A C 1
ATOM 621 O O . HIS A 1 80 ? -28.297 22.75 4.391 1 83.62 80 HIS A O 1
ATOM 627 N N . ASP A 1 81 ? -28.891 20.734 3.844 1 87.12 81 ASP A N 1
ATOM 628 C CA . ASP A 1 81 ? -27.75 20.062 4.477 1 87.12 81 ASP A CA 1
ATOM 629 C C . ASP A 1 81 ? -26.438 20.453 3.795 1 87.12 81 ASP A C 1
ATOM 631 O O . ASP A 1 81 ? -25.422 20.656 4.461 1 87.12 81 ASP A O 1
ATOM 635 N N . GLU A 1 82 ? -26.562 20.625 2.527 1 90 82 GLU A N 1
ATOM 636 C CA . GLU A 1 82 ? -25.359 20.969 1.766 1 90 82 GLU A CA 1
ATOM 637 C C . GLU A 1 82 ? -24.875 22.375 2.088 1 90 82 GLU A C 1
ATOM 639 O O . GLU A 1 82 ? -23.688 22.609 2.227 1 90 82 GLU A O 1
ATOM 644 N N . ALA A 1 83 ? -25.844 23.266 2.172 1 90.81 83 ALA A N 1
ATOM 645 C CA . ALA A 1 83 ? -25.5 24.641 2.518 1 90.81 83 ALA A CA 1
ATOM 646 C C . ALA A 1 83 ? -24.875 24.719 3.904 1 90.81 83 ALA A C 1
ATOM 648 O O . ALA A 1 83 ? -23.875 25.438 4.105 1 90.81 83 ALA A O 1
ATOM 649 N N . GLU A 1 84 ? -25.5 24.047 4.824 1 90.38 84 GLU A N 1
ATOM 650 C CA . GLU A 1 84 ? -24.969 24.016 6.188 1 90.38 84 GLU A CA 1
ATOM 651 C C . GLU A 1 84 ? -23.594 23.375 6.234 1 90.38 84 GLU A C 1
ATOM 653 O O . GLU A 1 84 ? -22.703 23.844 6.953 1 90.38 84 GLU A O 1
ATOM 658 N N . HIS A 1 85 ? -23.484 22.312 5.547 1 92.19 85 HIS A N 1
ATOM 659 C CA . HIS A 1 85 ? -22.188 21.641 5.445 1 92.19 85 HIS A CA 1
ATOM 660 C C . HIS A 1 85 ? -21.125 22.609 4.934 1 92.19 85 HIS A C 1
ATOM 662 O O . HIS A 1 85 ? -20.047 22.719 5.535 1 92.19 85 HIS A O 1
ATOM 668 N N . ASP A 1 86 ? -21.391 23.297 3.885 1 92.19 86 ASP A N 1
ATOM 669 C CA . ASP A 1 86 ? -20.438 24.219 3.275 1 92.19 86 ASP A CA 1
ATOM 670 C C . ASP A 1 86 ? -20.078 25.359 4.238 1 92.19 86 ASP A C 1
ATOM 672 O O . ASP A 1 86 ? -18.922 25.781 4.297 1 92.19 86 ASP A O 1
ATOM 676 N N . ALA A 1 87 ? -21.047 25.797 4.906 1 92.62 87 ALA A N 1
ATOM 677 C CA 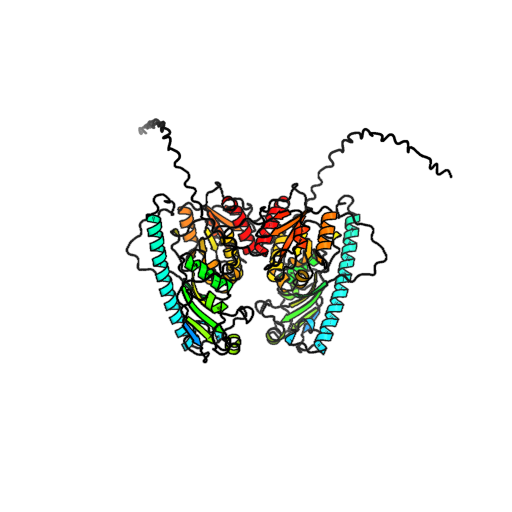. ALA A 1 87 ? -20.828 26.859 5.879 1 92.62 87 ALA A CA 1
ATOM 678 C C . ALA A 1 87 ? -19.891 26.406 6.984 1 92.62 87 ALA A C 1
ATOM 680 O O . ALA A 1 87 ? -18.969 27.141 7.367 1 92.62 87 ALA A O 1
ATOM 681 N N . GLN A 1 88 ? -20.094 25.281 7.48 1 91.62 88 GLN A N 1
ATOM 682 C CA . GLN A 1 88 ? -19.234 24.75 8.539 1 91.62 88 GLN A CA 1
ATOM 683 C C . GLN A 1 88 ? -17.812 24.516 8.039 1 91.62 88 GLN A C 1
ATOM 685 O O . GLN A 1 88 ? -16.844 24.812 8.75 1 91.62 88 GLN A O 1
ATOM 690 N N . VAL A 1 89 ? -17.688 24.047 6.855 1 92.69 89 VAL A N 1
ATOM 691 C CA . VAL A 1 89 ? -16.375 23.828 6.262 1 92.69 89 VAL A CA 1
ATOM 692 C C . VAL A 1 89 ? -15.633 25.156 6.137 1 92.69 89 VAL A C 1
ATOM 694 O O . VAL A 1 89 ? -14.445 25.234 6.441 1 92.69 89 VAL A O 1
ATOM 697 N N . ARG A 1 90 ? -16.328 26.141 5.742 1 91.88 90 ARG A N 1
ATOM 698 C CA . ARG A 1 90 ? -15.734 27.469 5.594 1 91.88 90 ARG A CA 1
ATOM 699 C C . ARG A 1 90 ? -15.242 28 6.934 1 91.88 90 ARG A C 1
ATOM 701 O O . ARG A 1 90 ? -14.141 28.547 7.023 1 91.88 90 ARG A O 1
ATOM 708 N N . ILE A 1 91 ? -16.031 27.828 7.871 1 91.38 91 ILE A N 1
ATOM 709 C CA . ILE A 1 91 ? -15.68 28.312 9.203 1 91.38 91 ILE A CA 1
ATOM 710 C C . ILE A 1 91 ? -14.43 27.578 9.695 1 91.38 91 ILE A C 1
ATOM 712 O O . ILE A 1 91 ? -13.5 28.203 10.219 1 91.38 91 ILE A O 1
ATOM 716 N N . LEU A 1 92 ? -14.398 26.312 9.516 1 91.06 92 LEU A N 1
ATOM 717 C CA . LEU A 1 92 ? -13.266 25.516 9.961 1 91.06 92 LEU A CA 1
ATOM 718 C C . LEU A 1 92 ? -12 25.906 9.203 1 91.06 92 LEU A C 1
ATOM 720 O O . LEU A 1 92 ? -10.914 25.953 9.781 1 91.06 92 LEU A O 1
ATOM 724 N N . THR A 1 93 ? -12.164 26.125 7.965 1 90.81 93 THR A N 1
ATOM 725 C CA . THR A 1 93 ? -11.039 26.531 7.141 1 90.81 93 THR A CA 1
ATOM 726 C C . THR A 1 93 ? -10.438 27.844 7.656 1 90.81 93 THR A C 1
ATOM 728 O O . THR A 1 93 ? -9.219 27.969 7.781 1 90.81 93 THR A O 1
ATOM 731 N N . LEU A 1 94 ? -11.289 28.781 7.973 1 89.94 94 LEU A N 1
ATOM 732 C CA . LEU A 1 94 ? -10.844 30.078 8.469 1 89.94 94 LEU A CA 1
ATOM 733 C C . LEU A 1 94 ? -10.148 29.938 9.812 1 89.94 94 LEU A C 1
ATOM 735 O O . LEU A 1 94 ? -9.094 30.547 10.039 1 89.94 94 LEU A O 1
ATOM 739 N N . ARG A 1 95 ? -10.719 29.156 10.625 1 89.06 95 ARG A N 1
ATOM 740 C CA . ARG A 1 95 ? -10.141 28.938 11.945 1 89.06 95 ARG A CA 1
ATOM 741 C C . ARG A 1 95 ? -8.766 28.281 11.844 1 89.06 95 ARG A C 1
ATOM 743 O O . ARG A 1 95 ? -7.828 28.672 12.539 1 89.06 95 ARG A O 1
ATOM 750 N N . ALA A 1 96 ? -8.711 27.312 10.992 1 89.69 96 ALA A N 1
ATOM 751 C CA . ALA A 1 96 ? -7.453 26.594 10.82 1 89.69 96 ALA A CA 1
ATOM 752 C C . ALA A 1 96 ? -6.379 27.484 10.219 1 89.69 96 ALA A C 1
ATOM 754 O O . ALA A 1 96 ? -5.215 27.438 10.633 1 89.69 96 ALA A O 1
ATOM 755 N N . SER A 1 97 ? -6.738 28.234 9.258 1 86.69 97 SER A N 1
ATOM 756 C CA . SER A 1 97 ? -5.805 29.172 8.633 1 86.69 97 SER A CA 1
ATOM 757 C C . SER A 1 97 ? -5.262 30.172 9.641 1 86.69 97 SER A C 1
ATOM 759 O O . SER A 1 97 ? -4.07 30.484 9.633 1 86.69 97 SER A O 1
ATOM 761 N N . ALA A 1 98 ? -6.125 30.609 10.461 1 84.69 98 ALA A N 1
ATOM 762 C CA . ALA A 1 98 ? -5.73 31.562 11.492 1 84.69 98 ALA A CA 1
ATOM 763 C C . ALA A 1 98 ? -4.762 30.938 12.484 1 84.69 98 ALA A C 1
ATOM 765 O O . ALA A 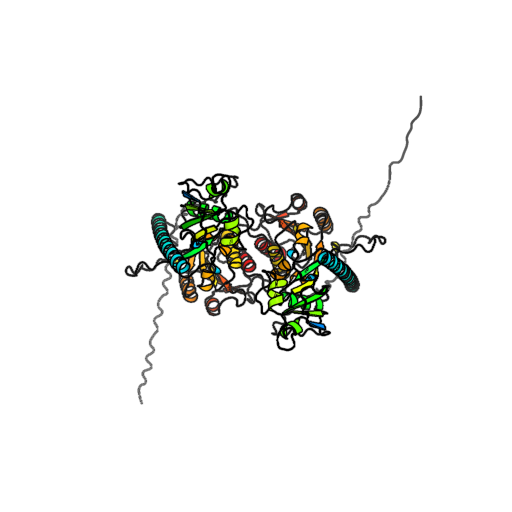1 98 ? -3.758 31.547 12.859 1 84.69 98 ALA A O 1
ATOM 766 N N . ALA A 1 99 ? -5.051 29.781 12.859 1 82.62 99 ALA A N 1
ATOM 767 C CA . ALA A 1 99 ? -4.195 29.078 13.805 1 82.62 99 ALA A CA 1
ATOM 768 C C . ALA A 1 99 ? -2.814 28.812 13.211 1 82.62 99 ALA A C 1
ATOM 770 O O . ALA A 1 99 ? -1.802 28.891 13.914 1 82.62 99 ALA A O 1
ATOM 771 N N . SER A 1 100 ? -2.807 28.453 11.984 1 82.56 100 SER A N 1
ATOM 772 C CA . SER A 1 100 ? -1.55 28.156 11.305 1 82.56 100 SER A CA 1
ATOM 773 C C . SER A 1 100 ? -0.677 29.406 11.188 1 82.56 100 SER A C 1
ATOM 775 O O . SER A 1 100 ? 0.543 29.328 11.336 1 82.56 100 SER A O 1
ATOM 777 N N . ALA A 1 101 ? -1.239 30.516 10.891 1 78.31 101 ALA A N 1
ATOM 778 C CA . ALA A 1 101 ? -0.518 31.781 10.781 1 78.31 101 ALA A CA 1
ATOM 779 C C . ALA A 1 101 ? 0.14 32.156 12.109 1 78.31 101 ALA A C 1
ATOM 781 O O . ALA A 1 101 ? 1.275 32.625 12.133 1 78.31 101 ALA A O 1
ATOM 782 N N . GLU A 1 102 ? -0.524 31.875 13.117 1 75.12 102 GLU A N 1
ATOM 783 C CA . GLU A 1 102 ? 0.012 32.156 14.445 1 75.12 102 GLU A CA 1
ATOM 784 C C . GLU A 1 102 ? 1.207 31.25 14.758 1 75.12 102 GLU A C 1
ATOM 786 O O . GLU A 1 102 ? 2.203 31.719 15.32 1 75.12 102 GLU A O 1
ATOM 791 N N . HIS A 1 103 ? 1.108 30.094 14.336 1 72.88 103 HIS A N 1
ATOM 792 C CA . HIS A 1 103 ? 2.172 29.125 14.57 1 72.88 103 HIS A CA 1
ATOM 793 C C . HIS A 1 103 ? 3.438 29.5 13.805 1 72.88 103 HIS A C 1
ATOM 795 O O . HIS A 1 103 ? 4.547 29.375 14.328 1 72.88 103 HIS A O 1
ATOM 801 N N . LEU A 1 104 ? 3.295 29.922 12.625 1 70.44 104 LEU A N 1
ATOM 802 C CA . LEU A 1 104 ? 4.434 30.297 11.797 1 70.44 104 LEU A CA 1
ATOM 803 C C . LEU A 1 104 ? 5.129 31.531 12.359 1 70.44 104 LEU A C 1
ATOM 805 O O . LEU A 1 104 ? 6.355 31.641 12.32 1 70.44 104 LEU A O 1
ATOM 809 N N . GLN A 1 105 ? 4.348 32.375 12.898 1 65.94 105 GLN A N 1
ATOM 810 C CA . GLN A 1 105 ? 4.902 33.562 13.508 1 65.94 105 GLN A CA 1
ATOM 811 C C . GLN A 1 105 ? 5.699 33.219 14.766 1 65.94 105 GLN A C 1
ATOM 813 O O . GLN A 1 105 ? 6.785 33.781 14.984 1 65.94 105 GLN A O 1
ATOM 818 N N . ASP A 1 106 ? 5.191 32.281 15.445 1 63.56 106 ASP A N 1
ATOM 819 C CA . ASP A 1 106 ? 5.867 31.844 16.656 1 63.56 106 ASP A CA 1
ATOM 820 C C . ASP A 1 106 ? 7.164 31.109 16.344 1 63.56 106 ASP A C 1
ATOM 822 O O . ASP A 1 106 ? 8.18 31.297 17.031 1 63.56 106 ASP A O 1
ATOM 826 N N . ALA A 1 107 ? 7.113 30.344 15.305 1 62.12 107 ALA A N 1
ATOM 827 C CA . ALA A 1 107 ? 8.297 29.609 14.883 1 62.12 107 ALA A CA 1
ATOM 828 C C . ALA A 1 107 ? 9.383 30.562 14.367 1 62.12 107 ALA A C 1
ATOM 830 O O . ALA A 1 107 ? 10.562 30.375 14.648 1 62.12 107 ALA A O 1
ATOM 831 N N . GLU A 1 108 ? 8.938 31.5 13.578 1 56.38 108 GLU A N 1
ATOM 832 C CA . GLU A 1 108 ? 9.859 32.531 13.086 1 56.38 108 GLU A CA 1
ATOM 833 C C . GLU A 1 108 ? 10.469 33.312 14.242 1 56.38 108 GLU A C 1
ATOM 835 O O . GLU A 1 108 ? 11.664 33.625 14.234 1 56.38 108 GLU A O 1
ATOM 840 N N . ALA A 1 109 ? 9.617 33.594 15.211 1 47.28 109 ALA A N 1
ATOM 841 C CA . ALA A 1 109 ? 10.07 34.344 16.375 1 47.28 109 ALA A CA 1
ATOM 842 C C . ALA A 1 109 ? 11.062 33.531 17.203 1 47.28 109 ALA A C 1
ATOM 844 O O . ALA A 1 109 ? 12.062 34.062 17.688 1 47.28 109 ALA A O 1
ATOM 845 N N . ALA A 1 110 ? 10.797 32.312 17.25 1 50.72 110 ALA A N 1
ATOM 846 C CA . ALA A 1 110 ? 11.68 31.406 17.984 1 50.72 110 ALA A CA 1
ATOM 847 C C . ALA A 1 110 ? 13 31.203 17.25 1 50.72 110 ALA A C 1
ATOM 849 O O . ALA A 1 110 ? 14.047 31.047 17.875 1 50.72 110 ALA A O 1
ATOM 850 N N . SER A 1 111 ? 12.844 31.031 15.891 1 48.03 111 SER A N 1
ATOM 851 C CA . SER A 1 111 ? 14.047 30.891 15.086 1 48.03 111 SER A CA 1
ATOM 852 C C . SER A 1 111 ? 14.898 32.156 15.125 1 48.03 111 SER A C 1
ATOM 854 O O . SER A 1 111 ? 16.125 32.094 14.984 1 48.03 111 SER A O 1
ATOM 856 N N . ARG A 1 112 ? 14.266 33.375 15.234 1 44.5 112 ARG A N 1
ATOM 857 C CA . ARG A 1 112 ? 15.008 34.625 15.367 1 44.5 112 ARG A CA 1
ATOM 858 C C . ARG A 1 112 ? 15.82 34.656 16.656 1 44.5 112 ARG A C 1
ATOM 860 O O . ARG A 1 112 ? 16.781 35.406 16.781 1 44.5 112 ARG A O 1
ATOM 867 N N . SER A 1 113 ? 15.328 33.906 17.547 1 38.53 113 SER A N 1
ATOM 868 C CA . SER A 1 113 ? 16.078 33.938 18.797 1 38.53 113 SER A CA 1
ATOM 869 C C . SER A 1 113 ? 17.234 32.938 18.75 1 38.53 113 SER A C 1
ATOM 871 O O . SER A 1 113 ? 18 32.812 19.719 1 38.53 113 SER A O 1
ATOM 873 N N . TRP A 1 114 ? 17.094 32.062 17.688 1 33.34 114 TRP A N 1
ATOM 874 C CA . TRP A 1 114 ? 18.234 31.156 17.625 1 33.34 114 TRP A CA 1
ATOM 875 C C . TRP A 1 114 ? 19.359 31.75 16.797 1 33.34 114 TRP A C 1
ATOM 877 O O . TRP A 1 114 ? 19.156 32.094 15.625 1 33.34 114 TRP A O 1
ATOM 887 N N . PRO A 1 115 ? 20.438 32.375 17.344 1 34.19 115 PRO A N 1
ATOM 888 C CA . PRO A 1 115 ? 21.469 33.094 16.609 1 34.19 115 PRO A CA 1
ATOM 889 C C . PRO A 1 115 ? 21.859 32.406 15.297 1 34.19 115 PRO A C 1
ATOM 891 O O . PRO A 1 115 ? 22.141 33.094 14.305 1 34.19 115 PRO A O 1
ATOM 894 N N . GLY A 1 116 ? 22.359 31.094 15.375 1 34.25 116 GLY A N 1
ATOM 895 C CA . GLY A 1 116 ? 23.219 30.453 14.383 1 34.25 116 GLY A CA 1
ATOM 896 C C . GLY A 1 116 ? 22.438 29.891 13.211 1 34.25 116 GLY A C 1
ATOM 897 O O . GLY A 1 116 ? 23.031 29.359 12.266 1 34.25 116 GLY A O 1
ATOM 898 N N . GLU A 1 117 ? 21.234 29.328 13.414 1 36.78 117 GLU A N 1
ATOM 899 C CA . GLU A 1 117 ? 20.75 28.5 12.32 1 36.78 117 GLU A CA 1
ATOM 900 C C . GLU A 1 117 ? 20.156 29.344 11.203 1 36.78 117 GLU A C 1
ATOM 902 O O . GLU A 1 117 ? 19.031 29.812 11.312 1 36.78 117 GLU A O 1
ATOM 907 N N . THR A 1 118 ? 20.891 30.125 10.555 1 36.38 118 THR A N 1
ATOM 908 C CA . THR A 1 118 ? 20.641 31 9.414 1 36.38 118 THR A CA 1
ATOM 909 C C . THR A 1 118 ? 19.953 30.234 8.289 1 36.38 118 THR A C 1
ATOM 911 O O . THR A 1 118 ? 19.656 30.797 7.234 1 36.38 118 THR A O 1
ATOM 914 N N . SER A 1 119 ? 20.016 28.844 8.312 1 38.44 119 SER A N 1
ATOM 915 C CA . SER A 1 119 ? 19.969 28.453 6.91 1 38.44 119 SER A CA 1
ATOM 916 C C . SER A 1 119 ? 18.531 28.453 6.395 1 38.44 119 SER A C 1
ATOM 918 O O . SER A 1 119 ? 17.906 27.391 6.262 1 38.44 119 SER A O 1
ATOM 920 N N . ALA A 1 120 ? 17.547 28.953 7.059 1 42.28 120 ALA A N 1
ATOM 921 C CA . ALA A 1 120 ? 16.328 29.109 6.266 1 42.28 120 ALA A CA 1
ATOM 922 C C . ALA A 1 120 ? 16.641 29.672 4.887 1 42.28 120 ALA A C 1
ATOM 924 O O . ALA A 1 120 ? 17.656 30.344 4.699 1 42.28 120 ALA A O 1
ATOM 925 N N . LEU A 1 121 ? 15.969 29.016 3.875 1 45.09 121 LEU A N 1
ATOM 926 C CA . LEU A 1 121 ? 16.125 29.625 2.555 1 45.09 121 LEU A CA 1
ATOM 927 C C . LEU A 1 121 ? 16.031 31.141 2.631 1 45.09 121 LEU A C 1
ATOM 929 O O . LEU A 1 121 ? 15.344 31.672 3.504 1 45.09 121 LEU A O 1
ATOM 933 N N . PRO A 1 122 ? 17.078 31.938 2.238 1 38.12 122 PRO A N 1
ATOM 934 C CA . PRO A 1 122 ? 17.047 33.406 2.318 1 38.12 122 PRO A CA 1
ATOM 935 C C . PRO A 1 122 ? 15.68 34 2.006 1 38.12 122 PRO A C 1
ATOM 937 O O . PRO A 1 122 ? 15.023 33.562 1.048 1 38.12 122 PRO A O 1
ATOM 940 N N . THR A 1 123 ? 15.039 34.406 3.092 1 37.62 123 THR A N 1
ATOM 941 C CA . THR A 1 123 ? 13.742 35.062 2.965 1 37.62 123 THR A CA 1
ATOM 942 C C . THR A 1 123 ? 13.836 36.281 2.035 1 37.62 123 THR A C 1
ATOM 944 O O . THR A 1 123 ? 14.633 37.188 2.27 1 37.62 123 THR A O 1
ATOM 947 N N . SER A 1 124 ? 13.68 36.281 0.751 1 33.25 124 SER A N 1
ATOM 948 C CA . SER A 1 124 ? 13.453 37.562 0.049 1 33.25 124 SER A CA 1
ATOM 949 C C . SER A 1 124 ? 12.477 38.438 0.807 1 33.25 124 SER A C 1
ATOM 951 O O . SER A 1 124 ? 11.688 37.938 1.62 1 33.25 124 SER A O 1
ATOM 953 N N . ARG A 1 125 ? 12.516 39.906 0.662 1 32.81 125 ARG A N 1
ATOM 954 C CA . ARG A 1 125 ? 11.781 41.062 1.178 1 32.81 125 ARG A CA 1
ATOM 955 C C . ARG A 1 125 ? 10.273 40.812 1.147 1 32.81 125 ARG A C 1
ATOM 957 O O . ARG A 1 125 ? 9.719 40.469 0.099 1 32.81 125 ARG A O 1
ATOM 964 N N . SER A 1 126 ? 9.703 40.438 2.232 1 34.06 126 SER A N 1
ATOM 965 C CA . SER A 1 126 ? 8.258 40.375 2.441 1 34.06 126 SER A CA 1
ATOM 966 C C . SER A 1 126 ? 7.559 41.625 1.912 1 34.06 126 SER A C 1
ATOM 968 O O . SER A 1 126 ? 7.875 42.719 2.32 1 34.06 126 SER A O 1
ATOM 970 N N . SER A 1 127 ? 7.234 41.781 0.649 1 32.75 127 SER A N 1
ATOM 971 C CA . SER A 1 127 ? 6.281 42.844 0.304 1 32.75 127 SER A CA 1
ATOM 972 C C . SER A 1 127 ? 5.109 42.875 1.278 1 32.75 127 SER A C 1
ATOM 974 O O . SER A 1 127 ? 4.461 41.844 1.506 1 32.75 127 SER A O 1
ATOM 976 N N . LYS A 1 128 ? 4.973 43.812 2.236 1 37.16 128 LYS A N 1
ATOM 977 C CA . LYS A 1 128 ? 4.016 44.219 3.262 1 37.16 128 LYS A CA 1
ATOM 978 C C . LYS A 1 128 ? 2.578 44.062 2.766 1 37.16 128 LYS A C 1
ATOM 980 O O . LYS A 1 128 ? 1.633 44.156 3.553 1 37.16 128 LYS A O 1
ATOM 985 N N . GLY A 1 129 ? 2.248 44.594 1.55 1 34.75 129 GLY A N 1
ATOM 986 C CA . GLY A 1 129 ? 0.869 44.969 1.286 1 34.75 129 GLY A CA 1
ATOM 987 C C . GLY A 1 129 ? -0.062 43.781 1.163 1 34.75 129 GLY A C 1
ATOM 988 O O . GLY A 1 129 ? -1.212 43.906 0.744 1 34.75 129 GLY A O 1
ATOM 989 N N . LYS A 1 130 ? 0.486 42.625 0.719 1 38.19 130 LYS A N 1
ATOM 990 C CA . LYS A 1 130 ? -0.586 41.75 0.226 1 38.19 130 LYS A CA 1
ATOM 991 C C . LYS A 1 130 ? -1.504 41.312 1.362 1 38.19 130 LYS A C 1
ATOM 993 O O . LYS A 1 130 ? -1.046 41.094 2.484 1 38.19 130 LYS A O 1
ATOM 998 N N . THR A 1 131 ? -2.824 41.406 1.185 1 37.84 131 THR A N 1
ATOM 999 C CA . THR A 1 131 ? -4.039 40.906 1.826 1 37.84 131 THR A CA 1
ATOM 1000 C C . THR A 1 131 ? -3.795 39.562 2.498 1 37.84 131 THR A C 1
ATOM 1002 O O . THR A 1 131 ? -3.045 38.719 1.981 1 37.84 131 THR A O 1
ATOM 1005 N N . GLU A 1 132 ? -4.027 39.344 3.83 1 42.97 132 GLU A N 1
ATOM 1006 C CA . GLU A 1 132 ? -4.109 38.125 4.637 1 42.97 132 GLU A CA 1
ATOM 1007 C C . GLU A 1 132 ? -4.508 36.906 3.787 1 42.97 132 GLU A C 1
ATOM 1009 O O . GLU A 1 132 ? -5.691 36.719 3.498 1 42.97 132 GLU A O 1
ATOM 1014 N N . SER A 1 133 ? -3.955 36.656 2.65 1 50.09 133 SER A N 1
ATOM 1015 C CA . SER A 1 133 ? -4.297 35.594 1.727 1 50.09 133 SER A CA 1
ATOM 1016 C C . SER A 1 133 ? -4.578 34.281 2.473 1 50.09 133 SER A C 1
ATOM 1018 O O . SER A 1 133 ? -3.811 33.875 3.35 1 50.09 133 SER A O 1
ATOM 1020 N N . GLU A 1 134 ? -5.887 33.875 2.729 1 65.75 134 GLU A N 1
ATOM 1021 C CA . GLU A 1 134 ? -6.5 32.656 3.264 1 65.75 134 GLU A CA 1
ATOM 1022 C C . GLU A 1 134 ? -5.75 31.422 2.803 1 65.75 134 GLU A C 1
ATOM 1024 O O . GLU A 1 134 ? -5.66 31.156 1.602 1 65.75 134 GLU A O 1
ATOM 1029 N N . SER A 1 135 ? -4.914 30.953 3.744 1 79.25 135 SER A N 1
ATOM 1030 C CA . SER A 1 135 ? -4.184 29.734 3.41 1 79.25 135 SER A CA 1
ATOM 1031 C C . SER A 1 135 ? -5.133 28.594 3.084 1 79.25 135 SER A C 1
ATOM 1033 O O . SER A 1 135 ? -6.188 28.453 3.711 1 79.25 135 SER A O 1
ATOM 1035 N N . GLU A 1 136 ? -4.867 27.953 2.047 1 90.56 136 GLU A N 1
ATOM 1036 C CA . GLU A 1 136 ? -5.648 26.781 1.649 1 90.56 136 GLU A CA 1
ATOM 1037 C C . GLU A 1 136 ? -5.57 25.672 2.701 1 90.56 136 GLU A C 1
ATOM 1039 O O . GLU A 1 136 ? -4.512 25.438 3.285 1 90.56 136 GLU A O 1
ATOM 1044 N N . CYS A 1 137 ? -6.676 25.172 2.992 1 93.75 137 CYS A N 1
ATOM 1045 C CA . CYS A 1 137 ? -6.77 24.125 4.012 1 93.75 137 CYS A CA 1
ATOM 1046 C C . CYS A 1 137 ? -7.691 23 3.561 1 93.75 137 CYS A C 1
ATOM 1048 O O . CYS A 1 137 ? -8.68 23.234 2.867 1 93.75 137 CYS A O 1
ATOM 1050 N N . VAL A 1 138 ? -7.293 21.781 3.908 1 95.62 138 VAL A N 1
ATOM 1051 C CA . VAL A 1 138 ? -8.188 20.656 3.668 1 95.62 138 VAL A CA 1
ATOM 1052 C C . VAL A 1 138 ? -9.047 20.406 4.906 1 95.62 138 VAL A C 1
ATOM 1054 O O . VAL A 1 138 ? -8.516 20.281 6.016 1 95.62 138 VAL A O 1
ATOM 1057 N N . VAL A 1 139 ? -10.344 20.375 4.723 1 95.06 139 VAL A N 1
ATOM 1058 C CA . VAL A 1 139 ? -11.273 20.016 5.789 1 95.06 139 VAL A CA 1
ATOM 1059 C C . VAL A 1 139 ? -11.992 18.719 5.438 1 95.06 139 VAL A C 1
ATOM 1061 O O . VAL A 1 139 ? -12.516 18.562 4.332 1 95.06 139 VAL A O 1
ATOM 1064 N N . GLY A 1 140 ? -11.922 17.766 6.371 1 93.94 140 GLY A N 1
ATOM 1065 C CA . GLY A 1 140 ? -12.594 16.5 6.094 1 93.94 140 GLY A CA 1
ATOM 1066 C C . GLY A 1 140 ? -12.727 15.617 7.316 1 93.94 140 GLY A C 1
ATOM 1067 O O . GLY A 1 140 ? -12.32 15.992 8.414 1 93.94 140 GLY A O 1
ATOM 1068 N N . LEU A 1 141 ? -13.383 14.461 7.039 1 93.88 141 LEU A N 1
ATOM 1069 C CA . LEU A 1 141 ? -13.57 13.477 8.102 1 93.88 141 LEU A CA 1
ATOM 1070 C C . LEU A 1 141 ? -12.414 12.492 8.141 1 93.88 141 LEU A C 1
ATOM 1072 O O . LEU A 1 141 ? -12 11.977 7.098 1 93.88 141 LEU A O 1
ATOM 1076 N N . HIS A 1 142 ? -11.883 12.406 9.281 1 94.38 142 HIS A N 1
ATOM 1077 C CA . HIS A 1 142 ? -10.859 11.398 9.555 1 94.38 142 HIS A CA 1
ATOM 1078 C C . HIS A 1 142 ? -11.375 10.344 10.531 1 94.38 142 HIS A C 1
ATOM 1080 O O . HIS A 1 142 ? -12.453 10.5 11.109 1 94.38 142 HIS A O 1
ATOM 1086 N N . TYR A 1 143 ? -10.633 9.227 10.531 1 92.12 143 TYR A N 1
ATOM 1087 C CA . TYR A 1 143 ? -11.094 8.117 11.359 1 92.12 143 TYR A CA 1
ATOM 1088 C C . TYR A 1 143 ? -9.914 7.293 11.867 1 92.12 143 TYR A C 1
ATOM 1090 O O . TYR A 1 143 ? -8.766 7.551 11.5 1 92.12 143 TYR A O 1
ATOM 1098 N N . SER A 1 144 ? -10.195 6.391 12.812 1 89.56 144 SER A N 1
ATOM 1099 C CA . SER A 1 144 ? -9.281 5.441 13.438 1 89.56 144 SER A CA 1
ATOM 1100 C C . SER A 1 144 ? -8.695 6.008 14.727 1 89.56 144 SER A C 1
ATOM 1102 O O . SER A 1 144 ? -8.383 7.195 14.805 1 89.56 144 SER A O 1
ATOM 1104 N N . TRP A 1 145 ? -8.508 5.207 15.672 1 91.5 145 TRP A N 1
ATOM 1105 C CA . TRP A 1 145 ? -7.926 5.582 16.953 1 91.5 145 TRP A CA 1
ATOM 1106 C C . TRP A 1 145 ? -6.453 5.945 16.812 1 91.5 145 TRP A C 1
ATOM 1108 O O . TRP A 1 145 ? -5.949 6.824 17.516 1 91.5 145 TRP A O 1
ATOM 1118 N N . ASP A 1 146 ? -5.785 5.305 15.867 1 90.5 146 ASP A N 1
ATOM 1119 C CA . ASP A 1 146 ? -4.379 5.617 15.617 1 90.5 146 ASP A CA 1
ATOM 1120 C C . ASP A 1 146 ? -4.215 7.059 15.141 1 90.5 146 ASP A C 1
ATOM 1122 O O . ASP A 1 146 ? -3.291 7.754 15.562 1 90.5 146 ASP A O 1
ATOM 1126 N N . CYS A 1 147 ? -5.098 7.41 14.289 1 93.88 147 CYS A N 1
ATOM 1127 C CA . CYS A 1 147 ? -5.051 8.781 13.789 1 93.88 147 CYS A CA 1
ATOM 1128 C C . CYS A 1 147 ? -5.324 9.781 14.914 1 93.88 147 CYS A C 1
ATOM 1130 O O . CYS A 1 147 ? -4.664 10.82 15 1 93.88 147 CYS A O 1
ATOM 1132 N N . LEU A 1 148 ? -6.285 9.438 15.727 1 93.81 148 LEU A N 1
ATOM 1133 C CA . LEU A 1 148 ? -6.602 10.32 16.844 1 93.81 148 LEU A CA 1
ATOM 1134 C C . LEU A 1 148 ? -5.406 10.453 17.781 1 93.81 148 LEU A C 1
ATOM 1136 O O . LEU A 1 148 ? -5.086 11.555 18.234 1 93.81 148 LEU A O 1
ATOM 1140 N N . ARG A 1 149 ? -4.805 9.375 18.047 1 93.56 149 ARG A N 1
ATOM 1141 C CA . ARG A 1 149 ? -3.623 9.375 18.906 1 93.56 149 ARG A CA 1
ATOM 1142 C C . ARG A 1 149 ? -2.51 10.227 18.297 1 93.56 149 ARG A C 1
ATOM 1144 O O . ARG A 1 149 ? -1.91 11.047 19 1 93.56 149 ARG A O 1
ATOM 1151 N N . ARG A 1 150 ? -2.252 10.016 17.031 1 94.75 150 ARG A N 1
ATOM 1152 C CA . ARG A 1 150 ? -1.181 10.742 16.344 1 94.75 150 ARG A CA 1
ATOM 1153 C C . ARG A 1 150 ? -1.493 12.234 16.281 1 94.75 150 ARG A C 1
ATOM 1155 O O . ARG A 1 150 ? -0.587 13.062 16.328 1 94.75 150 ARG A O 1
ATOM 1162 N N . LEU A 1 151 ? -2.727 12.516 16.125 1 95 151 LEU A N 1
ATOM 1163 C CA . LEU A 1 151 ? -3.16 13.914 16.156 1 95 151 LEU A CA 1
ATOM 1164 C C . LEU A 1 151 ? -2.848 14.555 17.5 1 95 151 LEU A C 1
ATOM 1166 O O . LEU A 1 151 ? -2.371 15.688 17.562 1 95 151 LEU A O 1
ATOM 1170 N N . GLY A 1 152 ? -3.217 13.859 18.5 1 93.62 152 GLY A N 1
ATOM 1171 C CA . GLY A 1 152 ? -2.885 14.344 19.828 1 93.62 152 GLY A CA 1
ATOM 1172 C C . GLY A 1 152 ? -1.4 14.594 20.016 1 93.62 152 GLY A C 1
ATOM 1173 O O . GLY A 1 152 ? -1.004 15.609 20.578 1 93.62 152 GLY A O 1
ATOM 1174 N N . GLU A 1 153 ? -0.612 13.711 19.547 1 93.25 153 GLU A N 1
ATOM 1175 C CA . GLU A 1 153 ? 0.839 13.852 19.625 1 93.25 153 GLU A CA 1
ATOM 1176 C C . GLU A 1 153 ? 1.324 15.062 18.844 1 93.25 153 GLU A C 1
ATOM 1178 O O . GLU A 1 153 ? 2.211 15.789 19.297 1 93.25 153 GLU A O 1
ATOM 1183 N N . ALA A 1 154 ? 0.774 15.227 17.688 1 93.75 154 ALA A N 1
ATOM 1184 C CA . ALA A 1 154 ? 1.148 16.359 16.844 1 93.75 154 ALA A CA 1
ATOM 1185 C C . ALA A 1 154 ? 0.822 17.688 17.547 1 93.75 154 ALA A C 1
ATOM 1187 O O . ALA A 1 154 ? 1.644 18.594 17.562 1 93.75 154 ALA A O 1
ATOM 1188 N N . ARG A 1 155 ? -0.323 17.766 18.078 1 90.75 155 ARG A N 1
ATOM 1189 C CA . ARG A 1 155 ? -0.726 18.969 18.812 1 90.75 155 ARG A CA 1
ATOM 1190 C C . ARG A 1 155 ? 0.204 19.234 19.984 1 90.75 155 ARG A C 1
ATOM 1192 O O . ARG A 1 155 ? 0.603 20.375 20.234 1 90.75 155 ARG A O 1
ATOM 1199 N N . ALA A 1 156 ? 0.448 18.203 20.672 1 89.69 156 ALA A N 1
ATOM 1200 C CA . ALA A 1 156 ? 1.338 18.328 21.812 1 89.69 156 ALA A CA 1
ATOM 1201 C C . ALA A 1 156 ? 2.723 18.812 21.391 1 89.69 156 ALA A C 1
ATOM 1203 O O . ALA A 1 156 ? 3.41 19.484 22.156 1 89.69 156 ALA A O 1
ATOM 1204 N N . ALA A 1 157 ? 3.088 18.469 20.203 1 89.06 157 ALA A N 1
ATOM 1205 C CA . ALA A 1 157 ? 4.391 18.875 19.672 1 89.06 157 ALA A CA 1
ATOM 1206 C C . ALA A 1 157 ? 4.34 20.297 19.125 1 89.06 157 ALA A C 1
ATOM 1208 O O . ALA A 1 157 ? 5.328 20.781 18.562 1 89.06 157 ALA A O 1
ATOM 1209 N N . GLY A 1 158 ? 3.229 20.953 19.156 1 87 158 GLY A N 1
ATOM 1210 C CA . GLY A 1 158 ? 3.115 22.344 18.781 1 87 158 GLY A CA 1
ATOM 1211 C C . GLY A 1 158 ? 2.619 22.547 17.359 1 87 158 GLY A C 1
ATOM 1212 O O . GLY A 1 158 ? 2.645 23.672 16.828 1 87 158 GLY A O 1
ATOM 1213 N N . ARG A 1 159 ? 2.166 21.469 16.797 1 88.5 159 ARG A N 1
ATOM 1214 C CA . ARG A 1 159 ? 1.677 21.609 15.43 1 88.5 159 ARG A CA 1
ATOM 1215 C C . ARG A 1 159 ? 0.249 22.141 15.406 1 88.5 159 ARG A C 1
ATOM 1217 O O . ARG A 1 159 ? -0.526 21.891 16.328 1 88.5 159 ARG A O 1
ATOM 1224 N N . SER A 1 160 ? -0.021 22.906 14.297 1 83.88 160 SER A N 1
ATOM 1225 C CA . SER A 1 160 ? -1.343 23.516 14.172 1 83.88 160 SER A CA 1
ATOM 1226 C C . SER A 1 160 ? -2.324 22.562 13.492 1 83.88 160 SER A C 1
ATOM 1228 O O . SER A 1 160 ? -2.463 22.578 12.266 1 83.88 160 SER A O 1
ATOM 1230 N N . VAL A 1 161 ? -2.953 21.75 14.219 1 88.56 161 VAL A N 1
ATOM 1231 C CA . VAL A 1 161 ? -4.004 20.859 13.734 1 88.56 161 VAL A CA 1
ATOM 1232 C C . VAL A 1 161 ? -5.316 21.172 14.445 1 88.56 161 VAL A C 1
ATOM 1234 O O . VAL A 1 161 ? -5.371 21.219 15.68 1 88.56 161 VAL A O 1
ATOM 1237 N N . LEU A 1 162 ? -6.293 21.422 13.703 1 92.06 162 LEU A N 1
ATOM 1238 C CA . LEU A 1 162 ? -7.582 21.781 14.281 1 92.06 162 LEU A CA 1
ATOM 1239 C C . LEU A 1 162 ? -8.57 20.625 14.156 1 92.06 162 LEU A C 1
ATOM 1241 O O . LEU A 1 162 ? -8.828 20.141 13.055 1 92.06 162 LEU A O 1
ATOM 1245 N N . VAL A 1 163 ? -9.086 20.156 15.281 1 94.94 163 VAL A N 1
ATOM 1246 C CA . VAL A 1 163 ? -10.172 19.188 15.336 1 94.94 163 VAL A CA 1
ATOM 1247 C C . VAL A 1 163 ? -11.461 19.859 15.805 1 94.94 163 VAL A C 1
ATOM 1249 O O . VAL A 1 163 ? -11.484 20.484 16.875 1 94.94 163 VAL A O 1
ATOM 1252 N N . ASP A 1 164 ? -12.445 19.688 15.008 1 94.94 164 ASP A N 1
ATOM 1253 C CA . ASP A 1 164 ? -13.695 20.391 15.305 1 94.94 164 ASP A CA 1
ATOM 1254 C C . ASP A 1 164 ? -14.555 19.578 16.281 1 94.94 164 ASP A C 1
ATOM 1256 O O . ASP A 1 164 ? -15.086 20.125 17.234 1 94.94 164 ASP A O 1
ATOM 1260 N N . SER A 1 165 ? -14.805 18.406 15.969 1 96 165 SER A N 1
ATOM 1261 C CA . SER A 1 165 ? -15.68 17.531 16.734 1 96 165 SER A CA 1
ATOM 1262 C C . SER A 1 165 ? -15.453 16.062 16.359 1 96 165 SER A C 1
ATOM 1264 O O . SER A 1 165 ? -14.719 15.758 15.414 1 96 165 SER A O 1
ATOM 1266 N N . LEU A 1 166 ? -16 15.195 17.203 1 96.38 166 LEU A N 1
ATOM 1267 C CA . LEU A 1 166 ? -15.891 13.758 17.016 1 96.38 166 LEU A CA 1
ATOM 1268 C C . LEU A 1 166 ? -17.266 13.086 17.141 1 96.38 166 LEU A C 1
ATOM 1270 O O . LEU A 1 166 ? -18.062 13.461 18 1 96.38 166 LEU A O 1
ATOM 1274 N N . LEU A 1 167 ? -17.562 12.148 16.266 1 95.5 167 LEU A N 1
ATOM 1275 C CA . LEU A 1 167 ? -18.781 11.359 16.297 1 95.5 167 LEU A CA 1
ATOM 1276 C C . LEU A 1 167 ? -18.469 9.891 16.562 1 95.5 167 LEU A C 1
ATOM 1278 O O . LEU A 1 167 ? -17.609 9.305 15.906 1 95.5 167 LEU A O 1
ATOM 1282 N N . ALA A 1 168 ? -19.172 9.289 17.531 1 93.88 168 ALA A N 1
ATOM 1283 C CA . ALA A 1 168 ? -18.969 7.887 17.875 1 93.88 168 ALA A CA 1
ATOM 1284 C C . ALA A 1 168 ? -20.266 7.227 18.312 1 93.88 168 ALA A C 1
ATOM 1286 O O . ALA A 1 168 ? -21.234 7.914 18.656 1 93.88 168 ALA A O 1
ATOM 1287 N N . PRO A 1 169 ? -20.312 5.887 18.203 1 92.56 169 PRO A N 1
ATOM 1288 C CA . PRO A 1 169 ? -21.469 5.195 18.781 1 92.56 169 PRO A CA 1
ATOM 1289 C C . PRO A 1 169 ? -21.5 5.289 20.312 1 92.56 169 PRO A C 1
ATOM 1291 O O . PRO A 1 169 ? -20.453 5.254 20.953 1 92.56 169 PRO A O 1
ATOM 1294 N N . SER A 1 170 ? -22.719 5.348 20.75 1 92.56 170 SER A N 1
ATOM 1295 C CA . SER A 1 170 ? -22.875 5.395 22.203 1 92.56 170 SER A CA 1
ATOM 1296 C C . SER A 1 170 ? -22.609 4.027 22.828 1 92.56 170 SER A C 1
ATOM 1298 O O . SER A 1 170 ? -22.797 2.996 22.188 1 92.56 170 SER A O 1
ATOM 1300 N N . THR A 1 171 ? -22.094 4.148 24 1 87.88 171 THR A N 1
ATOM 1301 C CA . THR A 1 171 ? -21.828 2.928 24.766 1 87.88 171 THR A CA 1
ATOM 1302 C C . THR A 1 171 ? -22.453 3 26.156 1 87.88 171 THR A C 1
ATOM 1304 O O . THR A 1 171 ? -22.547 4.078 26.734 1 87.88 171 THR A O 1
ATOM 1307 N N . GLY A 1 172 ? -22.906 1.846 26.641 1 83.31 172 GLY A N 1
ATOM 1308 C CA . GLY A 1 172 ? -23.359 1.725 28.016 1 83.31 172 GLY A CA 1
ATOM 1309 C C . GLY A 1 172 ? -24.688 2.416 28.266 1 83.31 172 GLY A C 1
ATOM 1310 O O . GLY A 1 172 ? -25.312 2.922 27.328 1 83.31 172 GLY A O 1
ATOM 1311 N N . PRO A 1 173 ? -25.078 2.475 29.531 1 85.25 173 PRO A N 1
ATOM 1312 C CA . PRO A 1 173 ? -26.391 3.014 29.906 1 85.25 173 PRO A CA 1
ATOM 1313 C C . PRO A 1 173 ? -26.453 4.539 29.828 1 85.25 173 PRO A C 1
ATOM 1315 O O . PRO A 1 173 ? -27.516 5.109 29.625 1 85.25 173 PRO A O 1
ATOM 1318 N N . GLU A 1 174 ? -25.312 5.18 29.953 1 87.19 174 GLU A N 1
ATOM 1319 C CA . GLU A 1 174 ? -25.281 6.641 29.922 1 87.19 174 GLU A CA 1
ATOM 1320 C C . GLU A 1 174 ? -25.172 7.168 28.5 1 87.19 174 GLU A C 1
ATOM 1322 O O . GLU A 1 174 ? -25.172 8.383 28.281 1 87.19 174 GLU A O 1
ATOM 1327 N N . ASN A 1 175 ? -25.141 6.293 27.578 1 88.44 175 ASN A N 1
ATOM 1328 C CA . ASN A 1 175 ? -25.062 6.629 26.156 1 88.44 175 ASN A CA 1
ATOM 1329 C C . ASN A 1 175 ? -23.844 7.492 25.844 1 88.44 175 ASN A C 1
ATOM 1331 O O . ASN A 1 175 ? -23.906 8.414 25.031 1 88.44 175 ASN A O 1
ATOM 1335 N N . GLY A 1 176 ? -22.766 7.301 26.625 1 90.38 176 GLY A N 1
ATOM 1336 C CA . GLY A 1 176 ? -21.516 8.016 26.406 1 90.38 176 GLY A CA 1
ATOM 1337 C C . GLY A 1 176 ? -20.547 7.258 25.531 1 90.38 176 GLY A C 1
ATOM 1338 O O . GLY A 1 176 ? -20.859 6.172 25.031 1 90.38 176 GLY A O 1
ATOM 1339 N N . PRO A 1 177 ? -19.438 7.996 25.156 1 90.94 177 PRO A N 1
ATOM 1340 C CA . PRO A 1 177 ? -18.391 7.285 24.422 1 90.94 177 PRO A CA 1
ATOM 1341 C C . PRO A 1 177 ? -17.625 6.285 25.281 1 90.94 177 PRO A C 1
ATOM 1343 O O . PRO A 1 177 ? -17.781 6.297 26.516 1 90.94 177 PRO A O 1
ATOM 1346 N N . SER A 1 178 ? -16.922 5.367 24.672 1 90.56 178 SER A N 1
ATOM 1347 C CA . SER A 1 178 ? -16.078 4.465 25.438 1 90.56 178 SER A CA 1
ATOM 1348 C C . SER A 1 178 ? -15.016 5.238 26.219 1 90.56 178 SER A C 1
ATOM 1350 O O . SER A 1 178 ? -14.602 6.328 25.812 1 90.56 178 SER A O 1
ATOM 1352 N N . GLN A 1 179 ? -14.578 4.723 27.312 1 91.06 179 GLN A N 1
ATOM 1353 C CA . GLN A 1 179 ? -13.57 5.363 28.141 1 91.06 179 GLN A CA 1
ATOM 1354 C C . GLN A 1 179 ? -12.266 5.562 27.359 1 91.06 179 GLN A C 1
ATOM 1356 O O . GLN A 1 179 ? -11.602 6.59 27.516 1 91.06 179 GLN A O 1
ATOM 1361 N N . LYS A 1 180 ? -11.914 4.609 26.594 1 91.12 180 LYS A N 1
ATOM 1362 C CA . LYS A 1 180 ? -10.703 4.707 25.781 1 91.12 180 LYS A CA 1
ATOM 1363 C C . LYS A 1 180 ? -10.789 5.871 24.797 1 91.12 180 LYS A C 1
ATOM 1365 O O . LYS A 1 180 ? -9.828 6.621 24.641 1 91.12 180 LYS A O 1
ATOM 1370 N N . LEU A 1 181 ? -11.922 5.984 24.219 1 92.62 181 LEU A N 1
ATOM 1371 C CA . LEU A 1 181 ? -12.125 7.074 23.266 1 92.62 181 LEU A CA 1
ATOM 1372 C C . LEU A 1 181 ? -12.07 8.422 23.969 1 92.62 181 LEU A C 1
ATOM 1374 O O . LEU A 1 181 ? -11.469 9.375 23.469 1 92.62 181 LEU A O 1
ATOM 1378 N N . LEU A 1 182 ? -12.727 8.484 25.078 1 92.88 182 LEU A N 1
ATOM 1379 C CA . LEU A 1 182 ? -12.719 9.711 25.875 1 92.88 182 LEU A CA 1
ATOM 1380 C C . LEU A 1 182 ? -11.297 10.109 26.25 1 92.88 182 LEU A C 1
ATOM 1382 O O . LEU A 1 182 ? -10.938 11.289 26.172 1 92.88 182 LEU A O 1
ATOM 1386 N N . SER A 1 183 ? -10.562 9.18 26.609 1 93.44 183 SER A N 1
ATOM 1387 C CA . SER A 1 183 ? -9.172 9.43 26.969 1 93.44 183 SER A CA 1
ATOM 1388 C C . SER A 1 183 ? -8.375 9.961 25.781 1 93.44 183 SER A C 1
ATOM 1390 O O . SER A 1 183 ? -7.594 10.906 25.922 1 93.44 183 SER A O 1
ATOM 1392 N N . LEU A 1 184 ? -8.547 9.422 24.609 1 92.94 184 LEU A N 1
ATOM 1393 C CA . LEU A 1 184 ? -7.844 9.844 23.406 1 92.94 184 LEU A CA 1
ATOM 1394 C C . LEU A 1 184 ? -8.273 11.25 23 1 92.94 184 LEU A C 1
ATOM 1396 O O . LEU A 1 184 ? -7.473 12.008 22.438 1 92.94 184 LEU A O 1
ATOM 1400 N N . ALA A 1 185 ? -9.469 11.539 23.281 1 94.56 185 ALA A N 1
ATOM 1401 C CA . ALA A 1 185 ? -10.062 12.789 22.812 1 94.56 185 ALA A CA 1
ATOM 1402 C C . ALA A 1 185 ? -9.742 13.938 23.766 1 94.56 185 ALA A C 1
ATOM 1404 O O . ALA A 1 185 ? -9.883 15.109 23.391 1 94.56 185 ALA A O 1
ATOM 1405 N N . THR A 1 186 ? -9.445 13.617 24.953 1 93.38 186 THR A N 1
ATOM 1406 C CA . THR A 1 186 ? -9.219 14.633 25.969 1 93.38 186 THR A CA 1
ATOM 1407 C C . THR A 1 186 ? -8.078 15.562 25.562 1 93.38 186 THR A C 1
ATOM 1409 O O . THR A 1 186 ? -7.008 15.102 25.156 1 93.38 186 THR A O 1
ATOM 1412 N N . GLY A 1 187 ? -8.375 16.906 25.594 1 90.88 187 GLY A N 1
ATOM 1413 C CA . GLY A 1 187 ? -7.395 17.922 25.25 1 90.88 187 GLY A CA 1
ATOM 1414 C C . GLY A 1 187 ? -7.277 18.141 23.75 1 90.88 187 GLY A C 1
ATOM 1415 O O . GLY A 1 187 ? -6.551 19.031 23.297 1 90.88 187 GLY A O 1
ATOM 1416 N N . LEU A 1 188 ? -7.992 17.328 22.984 1 93.06 188 LEU A N 1
ATOM 1417 C CA . LEU A 1 188 ? -7.859 17.375 21.531 1 93.06 188 LEU A CA 1
ATOM 1418 C C . LEU A 1 188 ? -9.172 17.797 20.875 1 93.06 188 LEU A C 1
ATOM 1420 O O . LEU A 1 188 ? -9.172 18.641 19.969 1 93.06 188 LEU A O 1
ATOM 1424 N N . VAL A 1 189 ? -10.203 17.203 21.344 1 94.56 189 VAL A N 1
ATOM 1425 C CA . VAL A 1 189 ? -11.516 17.375 20.734 1 94.56 189 VAL A CA 1
ATOM 1426 C C . VAL A 1 189 ? -12.422 18.172 21.672 1 94.56 189 VAL A C 1
ATOM 1428 O O . VAL A 1 189 ? -12.609 17.812 22.828 1 94.56 189 VAL A O 1
ATOM 1431 N N . PRO A 1 190 ? -13.008 19.203 21.203 1 94.75 190 PRO A N 1
ATOM 1432 C CA . PRO A 1 190 ? -13.852 20.031 22.078 1 94.75 190 PRO A CA 1
ATOM 1433 C C . PRO A 1 190 ? -15.195 19.375 22.391 1 94.75 190 PRO A C 1
ATOM 1435 O O . PRO A 1 190 ? -15.711 19.5 23.5 1 94.75 190 PRO A O 1
ATOM 1438 N N . VAL A 1 191 ? -15.773 18.688 21.391 1 96.81 191 VAL A N 1
ATOM 1439 C CA . VAL A 1 191 ? -17.109 18.125 21.562 1 96.81 191 VAL A CA 1
ATOM 1440 C C . VAL A 1 191 ? -17.141 16.719 20.969 1 96.81 191 VAL A C 1
ATOM 1442 O O . VAL A 1 191 ? -16.641 16.484 19.859 1 96.81 191 VAL A O 1
ATOM 1445 N N . ILE A 1 192 ? -17.734 15.781 21.719 1 96.75 192 ILE A N 1
ATOM 1446 C CA . ILE A 1 192 ? -18.016 14.438 21.219 1 96.75 192 ILE A CA 1
ATOM 1447 C C . ILE A 1 192 ? -19.531 14.25 21.062 1 96.75 192 ILE A C 1
ATOM 1449 O O . ILE A 1 192 ? -20.266 14.367 22.047 1 96.75 192 ILE A O 1
ATOM 1453 N N . TYR A 1 193 ? -19.938 13.961 19.875 1 96.62 193 TYR A N 1
ATOM 1454 C CA . TYR A 1 193 ? -21.312 13.539 19.641 1 96.62 193 TYR A CA 1
ATOM 1455 C C . TYR A 1 193 ? -21.422 12.016 19.688 1 96.62 193 TYR A C 1
ATOM 1457 O O . TYR A 1 193 ? -20.625 11.312 19.062 1 96.62 193 TYR A O 1
ATOM 1465 N N . THR A 1 194 ? -22.391 11.508 20.422 1 95.5 194 THR A N 1
ATOM 1466 C CA . THR A 1 194 ? -22.688 10.078 20.391 1 95.5 194 THR A CA 1
ATOM 1467 C C . THR A 1 194 ? -24.062 9.82 19.797 1 95.5 194 THR A C 1
ATOM 1469 O O . THR A 1 194 ? -24.984 10.633 19.953 1 95.5 194 THR A O 1
ATOM 1472 N N . VAL A 1 195 ? -24.141 8.75 19.062 1 94.12 195 VAL A N 1
ATOM 1473 C CA . VAL A 1 195 ? -25.406 8.305 18.516 1 94.12 195 VAL A CA 1
ATOM 1474 C C . VAL A 1 195 ? -25.594 6.812 18.766 1 94.12 195 VAL A C 1
ATOM 1476 O O . VAL A 1 195 ? -24.625 6.105 19.062 1 94.12 195 VAL A O 1
ATOM 1479 N N . GLU A 1 196 ? -26.812 6.402 18.609 1 92.69 196 GLU A N 1
ATOM 1480 C CA . GLU A 1 196 ? -27.062 4.969 18.734 1 92.69 196 GLU A CA 1
ATOM 1481 C C . GLU A 1 196 ? -26.219 4.172 17.734 1 92.69 196 GLU A C 1
ATOM 1483 O O . GLU A 1 196 ? -26.062 4.578 16.578 1 92.69 196 GLU A O 1
ATOM 1488 N N . PRO A 1 197 ? -25.703 3.029 18.172 1 89.44 197 PRO A N 1
ATOM 1489 C CA . PRO A 1 197 ? -24.797 2.242 17.328 1 89.44 197 PRO A CA 1
ATOM 1490 C C . PRO A 1 197 ? -25.422 1.881 15.977 1 89.44 197 PRO A C 1
ATOM 1492 O O . PRO A 1 197 ? -24.75 1.95 14.945 1 89.44 197 PRO A O 1
ATOM 1495 N N . LYS A 1 198 ? -26.656 1.505 15.953 1 87.5 198 LYS A N 1
ATOM 1496 C CA . LYS A 1 198 ? -27.328 1.136 14.719 1 87.5 198 LYS A CA 1
ATOM 1497 C C . LYS A 1 198 ? -27.422 2.322 13.758 1 87.5 198 LYS A C 1
ATOM 1499 O O . LYS A 1 198 ? -27.266 2.162 12.547 1 87.5 198 LYS A O 1
ATOM 1504 N N . VAL A 1 199 ? -27.656 3.441 14.398 1 88.19 199 VAL A N 1
ATOM 1505 C CA . VAL A 1 199 ? -27.75 4.668 13.617 1 88.19 199 VAL A CA 1
ATOM 1506 C C . VAL A 1 199 ? -26.375 5.023 13.047 1 88.19 199 VAL A C 1
ATOM 1508 O O . VAL A 1 199 ? -26.25 5.422 11.891 1 88.19 199 VAL A O 1
ATOM 1511 N N . PHE A 1 200 ? -25.406 4.895 13.891 1 90.25 200 PHE A N 1
ATOM 1512 C CA . PHE A 1 200 ? -24.031 5.172 13.453 1 90.25 200 PHE A CA 1
ATOM 1513 C C . PHE A 1 200 ? -23.672 4.32 12.242 1 90.25 200 PHE A C 1
ATOM 1515 O O . PHE A 1 200 ? -23.141 4.828 11.25 1 90.25 200 PHE A O 1
ATOM 1522 N N . GLN A 1 201 ? -23.953 3.047 12.258 1 84.56 201 GLN A N 1
ATOM 1523 C CA . GLN A 1 201 ? -23.594 2.086 11.219 1 84.56 201 GLN A CA 1
ATOM 1524 C C . GLN A 1 201 ? -24.344 2.375 9.922 1 84.56 201 GLN A C 1
ATOM 1526 O O . GLN A 1 201 ? -23.766 2.277 8.836 1 84.56 201 GLN A O 1
ATOM 1531 N N . SER A 1 202 ? -25.516 2.746 10.031 1 82.94 202 SER A N 1
ATOM 1532 C CA . SER A 1 202 ? -26.359 2.893 8.852 1 82.94 202 SER A CA 1
ATOM 1533 C C . SER A 1 202 ? -26.172 4.262 8.195 1 82.94 202 SER A C 1
ATOM 1535 O O . SER A 1 202 ? -26.203 4.379 6.973 1 82.94 202 SER A O 1
ATOM 1537 N N . GLU A 1 203 ? -25.875 5.27 9.102 1 83.81 203 GLU A N 1
ATOM 1538 C CA . GLU A 1 203 ? -25.953 6.625 8.57 1 83.81 203 GLU A CA 1
ATOM 1539 C C . GLU A 1 203 ? -24.578 7.258 8.445 1 83.81 203 GLU A C 1
ATOM 1541 O O . GLU A 1 203 ? -24.375 8.172 7.641 1 83.81 203 GLU A O 1
ATOM 1546 N N . PHE A 1 204 ? -23.688 6.805 9.242 1 84.31 204 PHE A N 1
ATOM 1547 C CA . PHE A 1 204 ? -22.469 7.602 9.344 1 84.31 204 PHE A CA 1
ATOM 1548 C C . PHE A 1 204 ? -21.234 6.754 9.047 1 84.31 204 PHE A C 1
ATOM 1550 O O . PHE A 1 204 ? -20.156 7.289 8.836 1 84.31 204 PHE A O 1
ATOM 1557 N N . GLN A 1 205 ? -21.406 5.461 9.094 1 74.62 205 GLN A N 1
ATOM 1558 C CA . GLN A 1 205 ? -20.234 4.617 8.906 1 74.62 205 GLN A CA 1
ATOM 1559 C C . GLN A 1 205 ? -19.922 4.426 7.426 1 74.62 205 GLN A C 1
ATOM 1561 O O . GLN A 1 205 ? -20.812 4.109 6.633 1 74.62 205 GLN A O 1
ATOM 1566 N N . SER A 1 206 ? -18.703 4.977 7.23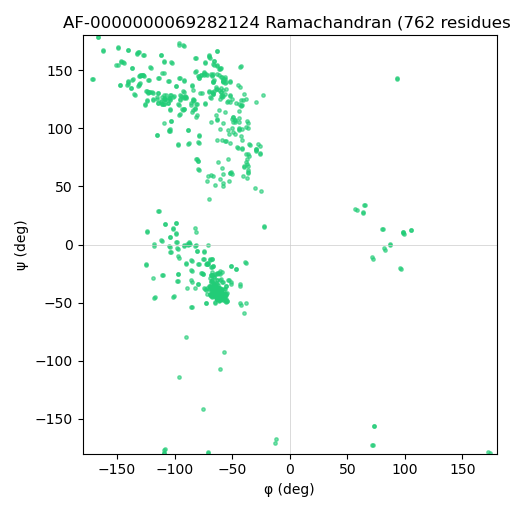8 1 62.72 206 SER A N 1
ATOM 1567 C CA . SER A 1 206 ? -18.25 4.684 5.883 1 62.72 206 SER A CA 1
ATOM 1568 C C . SER A 1 206 ? -17.75 3.25 5.766 1 62.72 206 SER A C 1
ATOM 1570 O O . SER A 1 206 ? -17.328 2.648 6.758 1 62.72 206 SER A O 1
ATOM 1572 N N . LYS A 1 207 ? -17.969 2.662 4.625 1 58.19 207 LYS A N 1
ATOM 1573 C CA . LYS A 1 207 ? -17.5 1.309 4.336 1 58.19 207 LYS A CA 1
ATOM 1574 C C . LYS A 1 207 ? -16.047 1.131 4.746 1 58.19 207 LYS A C 1
ATOM 1576 O O . LYS A 1 207 ? -15.617 0.019 5.059 1 58.19 207 LYS A O 1
ATOM 1581 N N . GLU A 1 208 ? -15.453 2.291 4.828 1 55.41 208 GLU A N 1
ATOM 1582 C CA . GLU A 1 208 ? -14.016 2.23 5.078 1 55.41 208 GLU A CA 1
ATOM 1583 C C . GLU A 1 208 ? -13.711 2.229 6.574 1 55.41 208 GLU A C 1
ATOM 1585 O O . GLU A 1 208 ? -12.594 1.915 6.984 1 55.41 208 GLU A O 1
ATOM 1590 N N . ALA A 1 209 ? -14.758 2.627 7.363 1 52.19 209 ALA A N 1
ATOM 1591 C CA . ALA A 1 209 ? -14.492 2.775 8.797 1 52.19 209 ALA A CA 1
ATOM 1592 C C . ALA A 1 209 ? -14.492 1.42 9.492 1 52.19 209 ALA A C 1
ATOM 1594 O O . ALA A 1 209 ? -15.305 0.548 9.18 1 52.19 209 ALA A O 1
ATOM 1595 N N . GLY A 1 210 ? -13.328 0.717 9.68 1 52.25 210 GLY A N 1
ATOM 1596 C CA . GLY A 1 210 ? -13.031 -0.529 10.367 1 52.25 210 GLY A CA 1
ATOM 1597 C C . GLY A 1 210 ? -14.172 -1.018 11.234 1 52.25 210 GLY A C 1
ATOM 1598 O O . GLY A 1 210 ? -15.305 -0.537 11.117 1 52.25 210 GLY A O 1
ATOM 1599 N N . GLN A 1 211 ? -13.867 -2.021 12.109 1 55.25 211 GLN A N 1
ATOM 1600 C CA . GLN A 1 211 ? -14.773 -2.736 13 1 55.25 211 GLN A CA 1
ATOM 1601 C C . GLN A 1 211 ? -15.492 -1.773 13.938 1 55.25 211 GLN A C 1
ATOM 1603 O O . GLN A 1 211 ? -14.945 -0.736 14.312 1 55.25 211 GLN A O 1
ATOM 1608 N N . ALA A 1 212 ? -16.656 -2.039 14.172 1 56.62 212 ALA A N 1
ATOM 1609 C CA . ALA A 1 212 ? -17.672 -1.346 14.961 1 56.62 212 ALA A CA 1
ATOM 1610 C C . ALA A 1 212 ? -17.078 -0.845 16.281 1 56.62 212 ALA A C 1
ATOM 1612 O O . ALA A 1 212 ? -17.359 0.283 16.703 1 56.62 212 ALA A O 1
ATOM 1613 N N . ALA A 1 213 ? -16.141 -1.568 16.875 1 54.28 213 ALA A N 1
ATOM 1614 C CA . ALA A 1 213 ? -15.758 -1.189 18.234 1 54.28 213 ALA A CA 1
ATOM 1615 C C . ALA A 1 213 ? -14.844 0.033 18.219 1 54.28 213 ALA A C 1
ATOM 1617 O O . ALA A 1 213 ? -14.797 0.788 19.203 1 54.28 213 ALA A O 1
ATOM 1618 N N . SER A 1 214 ? -14.188 0.225 17.156 1 66.81 214 SER A N 1
ATOM 1619 C CA . SER A 1 214 ? -13.266 1.353 17.094 1 66.81 214 SER A CA 1
ATOM 1620 C C . SER A 1 214 ? -13.742 2.395 16.078 1 66.81 214 SER A C 1
ATOM 1622 O O . SER A 1 214 ? -12.961 3.223 15.617 1 66.81 214 SER A O 1
ATOM 1624 N N . ALA A 1 215 ? -15 2.279 16.062 1 83 215 ALA A N 1
ATOM 1625 C CA . ALA A 1 215 ? -15.555 3.146 15.023 1 83 215 ALA A CA 1
ATOM 1626 C C . ALA A 1 215 ? -15.742 4.57 15.539 1 83 215 ALA A C 1
ATOM 1628 O O . ALA A 1 215 ? -16.406 4.781 16.562 1 83 215 ALA A O 1
ATOM 1629 N N . CYS A 1 216 ? -15.117 5.488 15.07 1 90.75 216 CYS A N 1
ATOM 1630 C CA . CYS A 1 216 ? -15.336 6.914 15.273 1 90.75 216 CYS A CA 1
ATOM 1631 C C . CYS A 1 216 ? -14.891 7.715 14.055 1 90.75 216 CYS A C 1
ATOM 1633 O O . CYS A 1 216 ? -14.109 7.227 13.234 1 90.75 216 CYS A O 1
ATOM 1635 N N . SER A 1 217 ? -15.508 8.859 13.945 1 93.25 217 SER A N 1
ATOM 1636 C CA . SER A 1 217 ? -15.102 9.836 12.938 1 93.25 217 SER A CA 1
ATOM 1637 C C . SER A 1 217 ? -14.898 11.219 13.555 1 93.25 217 SER A C 1
ATOM 1639 O O . SER A 1 217 ? -15.594 11.586 14.508 1 93.25 217 SER A O 1
ATOM 1641 N N . PHE A 1 218 ? -14 11.914 13.07 1 94.75 218 PHE A N 1
ATOM 1642 C CA . PHE A 1 218 ? -13.781 13.258 13.594 1 94.75 218 PHE A CA 1
ATOM 1643 C C . PHE A 1 218 ? -13.469 14.234 12.469 1 94.75 218 PHE A C 1
ATOM 1645 O O . PHE A 1 218 ? -12.812 13.875 11.492 1 94.75 218 PHE A O 1
ATOM 1652 N N . ALA A 1 219 ? -14.016 15.398 12.602 1 95.38 219 ALA A N 1
ATOM 1653 C CA . ALA A 1 219 ? -13.836 16.469 11.609 1 95.38 219 ALA A CA 1
ATOM 1654 C C . ALA A 1 219 ? -12.547 17.234 11.867 1 95.38 219 ALA A C 1
ATOM 1656 O O . ALA A 1 219 ? -12.336 17.766 12.953 1 95.38 219 ALA A O 1
ATOM 1657 N N . VAL A 1 220 ? -11.734 17.266 10.828 1 95.94 220 VAL A N 1
ATOM 1658 C CA . VAL A 1 220 ? -10.398 17.844 10.969 1 95.94 220 VAL A CA 1
ATOM 1659 C C . VAL A 1 220 ? -10.141 18.844 9.852 1 95.94 220 VAL A C 1
ATOM 1661 O O . VAL A 1 220 ? -10.586 18.641 8.719 1 95.94 220 VAL A O 1
ATOM 1664 N N . ALA A 1 221 ? -9.516 19.953 10.227 1 95.25 221 ALA A N 1
ATOM 1665 C CA . ALA A 1 221 ? -8.953 20.875 9.242 1 95.25 221 ALA A CA 1
ATOM 1666 C C . ALA A 1 221 ? -7.434 20.734 9.156 1 95.25 221 ALA A C 1
ATOM 1668 O O . ALA A 1 221 ? -6.707 21.266 10 1 95.25 221 ALA A O 1
ATOM 1669 N N . TYR A 1 222 ? -6.98 20.016 8.234 1 94.19 222 TYR A N 1
ATOM 1670 C CA . TYR A 1 222 ? -5.578 19.719 7.992 1 94.19 222 TYR A CA 1
ATOM 1671 C C . TYR A 1 222 ? -5.395 19 6.66 1 94.19 222 TYR A C 1
ATOM 1673 O O . TYR A 1 222 ? -6.219 18.172 6.277 1 94.19 222 TYR A O 1
ATOM 1681 N N . PRO A 1 223 ? -4.363 19.281 5.941 1 95.56 223 PRO A N 1
ATOM 1682 C CA . PRO A 1 223 ? -3.287 20.234 6.207 1 95.56 223 PRO A CA 1
ATOM 1683 C C . PRO A 1 223 ? -3.666 21.672 5.828 1 95.56 223 PRO A C 1
ATOM 1685 O O . PRO A 1 223 ? -4.617 21.891 5.074 1 95.56 223 PRO A O 1
ATOM 1688 N N . VAL A 1 224 ? -2.938 22.578 6.391 1 94.94 224 VAL A N 1
ATOM 1689 C CA . VAL A 1 224 ? -2.949 23.984 5.977 1 94.94 224 VAL A CA 1
ATOM 1690 C C . VAL A 1 224 ? -1.698 24.281 5.152 1 94.94 224 VAL A C 1
ATOM 1692 O O . VAL A 1 224 ? -0.582 23.969 5.566 1 94.94 224 VAL A O 1
ATOM 1695 N N . SER A 1 225 ? -1.926 24.859 4.023 1 96.31 225 SER A N 1
ATOM 1696 C CA . SER A 1 225 ? -0.789 25.156 3.158 1 96.31 225 SER A CA 1
ATOM 1697 C C . SER A 1 225 ? 0.121 26.219 3.783 1 96.31 225 SER A C 1
ATOM 1699 O O . SER A 1 225 ? -0.343 27.281 4.188 1 96.31 225 SER A O 1
ATOM 1701 N N . GLN A 1 226 ? 1.39 25.906 3.816 1 94.25 226 GLN A N 1
ATOM 1702 C CA . GLN A 1 226 ? 2.412 26.828 4.289 1 94.25 226 GLN A CA 1
ATOM 1703 C C . GLN A 1 226 ? 3.168 27.453 3.121 1 94.25 226 GLN A C 1
ATOM 1705 O O . GLN A 1 226 ? 3.166 26.922 2.014 1 94.25 226 GLN A O 1
ATOM 1710 N N . PRO A 1 227 ? 3.746 28.641 3.422 1 94.19 227 PRO A N 1
ATOM 1711 C CA . PRO A 1 227 ? 4.629 29.188 2.387 1 94.19 227 PRO A CA 1
ATOM 1712 C C . PRO A 1 227 ? 5.75 28.219 2.008 1 94.19 227 PRO A C 1
ATOM 1714 O O . PRO A 1 227 ? 6.293 27.531 2.871 1 94.19 227 PRO A O 1
ATOM 1717 N N . LEU A 1 228 ? 6.07 28.203 0.76 1 96.38 228 LEU A N 1
ATOM 1718 C CA . LEU A 1 228 ? 7.051 27.25 0.236 1 96.38 228 LEU A CA 1
ATOM 1719 C C . LEU A 1 228 ? 8.375 27.375 0.981 1 96.38 228 LEU A C 1
ATOM 1721 O O . LEU A 1 228 ? 8.977 26.359 1.354 1 96.38 228 LEU A O 1
ATOM 1725 N N . LEU A 1 229 ? 8.789 28.531 1.226 1 90.81 229 LEU A N 1
ATOM 1726 C CA . LEU A 1 229 ? 10.102 28.797 1.799 1 90.81 229 LEU A CA 1
ATOM 1727 C C . LEU A 1 229 ? 10.125 28.453 3.285 1 90.81 229 LEU A C 1
ATOM 1729 O O . LEU A 1 229 ? 11.195 28.375 3.893 1 90.81 229 LEU A O 1
ATOM 1733 N N . ALA A 1 230 ? 8.977 28.219 3.898 1 91.88 230 ALA A N 1
ATOM 1734 C CA . ALA A 1 230 ? 8.898 27.797 5.293 1 91.88 230 ALA A CA 1
ATOM 1735 C C . ALA A 1 230 ? 9.203 26.297 5.426 1 91.88 230 ALA A C 1
ATOM 1737 O O . ALA A 1 230 ? 9.461 25.812 6.527 1 91.88 230 ALA A O 1
ATOM 1738 N N . LEU A 1 231 ? 9.141 25.578 4.344 1 95.31 231 LEU A N 1
ATOM 1739 C CA . LEU A 1 231 ? 9.414 24.141 4.367 1 95.31 231 LEU A CA 1
ATOM 1740 C C . LEU A 1 231 ? 10.914 23.891 4.512 1 95.31 231 LEU A C 1
ATOM 1742 O O . LEU A 1 231 ? 11.734 24.625 3.969 1 95.31 231 LEU A O 1
ATOM 1746 N N . ARG A 1 232 ? 11.258 22.844 5.188 1 94.81 232 ARG A N 1
ATOM 1747 C CA . ARG A 1 232 ? 12.656 22.453 5.402 1 94.81 232 ARG A CA 1
ATOM 1748 C C . ARG A 1 232 ? 13.031 21.266 4.535 1 94.81 232 ARG A C 1
ATOM 1750 O O . ARG A 1 232 ? 12.383 20.219 4.598 1 94.81 232 ARG A O 1
ATOM 1757 N N . PRO A 1 233 ? 14.117 21.406 3.75 1 97.12 233 PRO A N 1
ATOM 1758 C CA . PRO A 1 233 ? 14.57 20.219 3.008 1 97.12 233 PRO A CA 1
ATOM 1759 C C . PRO A 1 233 ? 15.086 19.109 3.922 1 97.12 233 PRO A C 1
ATOM 1761 O O . PRO A 1 233 ? 15.547 19.391 5.035 1 97.12 233 PRO A O 1
ATOM 1764 N N . PRO A 1 234 ? 15.031 17.891 3.451 1 98.12 234 PRO A N 1
ATOM 1765 C CA . PRO A 1 234 ? 14.586 17.469 2.121 1 98.12 234 PRO A CA 1
ATOM 1766 C C . PRO A 1 234 ? 13.078 17.562 1.942 1 98.12 234 PRO A C 1
ATOM 1768 O O . PRO A 1 234 ? 12.328 17.547 2.926 1 98.12 234 PRO A O 1
ATOM 1771 N N . ILE A 1 235 ? 12.656 17.672 0.656 1 98.81 235 ILE A N 1
ATOM 1772 C CA . ILE A 1 235 ? 11.25 17.906 0.341 1 98.81 235 ILE A CA 1
ATOM 1773 C C . ILE A 1 235 ? 10.734 16.812 -0.582 1 98.81 235 ILE A C 1
ATOM 1775 O O . ILE A 1 235 ? 11.414 16.422 -1.537 1 98.81 235 ILE A O 1
ATOM 1779 N N . LEU A 1 236 ? 9.617 16.234 -0.257 1 98.94 236 LEU A N 1
ATOM 1780 C CA . LEU A 1 236 ? 8.891 15.344 -1.157 1 98.94 236 LEU A CA 1
ATOM 1781 C C . LEU A 1 236 ? 7.883 16.125 -1.993 1 98.94 236 LEU A C 1
ATOM 1783 O O . LEU A 1 236 ? 7.102 16.906 -1.456 1 98.94 236 LEU A O 1
ATOM 1787 N N . VAL A 1 237 ? 7.914 15.984 -3.27 1 98.94 237 VAL A N 1
ATOM 1788 C CA . VAL A 1 237 ? 7 16.656 -4.188 1 98.94 237 VAL A CA 1
ATOM 1789 C C . VAL A 1 237 ? 6.07 15.633 -4.832 1 98.94 237 VAL A C 1
ATOM 1791 O O . VAL A 1 237 ? 6.531 14.672 -5.449 1 98.94 237 VAL A O 1
ATOM 1794 N N . LEU A 1 238 ? 4.777 15.82 -4.684 1 98.88 238 LEU A N 1
ATOM 1795 C CA . LEU A 1 238 ? 3.768 14.953 -5.285 1 98.88 238 LEU A CA 1
ATOM 1796 C C . LEU A 1 238 ? 3.152 15.617 -6.516 1 98.88 238 LEU A C 1
ATOM 1798 O O . LEU A 1 238 ? 2.371 16.562 -6.395 1 98.88 238 LEU A O 1
ATOM 1802 N N . ASP A 1 239 ? 3.539 15.109 -7.664 1 98.75 239 ASP A N 1
ATOM 1803 C CA . ASP A 1 239 ? 3.076 15.617 -8.953 1 98.75 239 ASP A CA 1
ATOM 1804 C C . ASP A 1 239 ? 1.913 14.781 -9.484 1 98.75 239 ASP A C 1
ATOM 1806 O O . ASP A 1 239 ? 2.113 13.859 -10.281 1 98.75 239 ASP A O 1
ATOM 1810 N N . GLU A 1 240 ? 0.774 15.125 -9.078 1 98.12 240 GLU A N 1
ATOM 1811 C CA . GLU A 1 240 ? -0.483 14.547 -9.547 1 98.12 240 GLU A CA 1
ATOM 1812 C C . GLU A 1 240 ? -0.588 13.07 -9.172 1 98.12 240 GLU A C 1
ATOM 1814 O O . GLU A 1 240 ? -1.07 12.258 -9.961 1 98.12 240 GLU A O 1
ATOM 1819 N N . VAL A 1 241 ? -0.044 12.734 -8.039 1 98.06 241 VAL A N 1
ATOM 1820 C CA . VAL A 1 241 ? -0.352 11.422 -7.477 1 98.06 241 VAL A CA 1
ATOM 1821 C C . VAL A 1 241 ? -1.808 11.391 -7.016 1 98.06 241 VAL A C 1
ATOM 1823 O O . VAL A 1 241 ? -2.229 12.219 -6.207 1 98.06 241 VAL A O 1
ATOM 1826 N N . GLU A 1 242 ? -2.625 10.445 -7.418 1 95 242 GLU A N 1
ATOM 1827 C CA . GLU A 1 242 ? -4.07 10.578 -7.254 1 95 242 GLU A CA 1
ATOM 1828 C C . GLU A 1 242 ? -4.621 9.477 -6.348 1 95 242 GLU A C 1
ATOM 1830 O O . GLU A 1 242 ? -5.82 9.453 -6.055 1 95 242 GLU A O 1
ATOM 1835 N N . SER A 1 243 ? -3.967 8.586 -5.844 1 95.5 243 SER A N 1
ATOM 1836 C CA . SER A 1 243 ? -4.438 7.574 -4.902 1 95.5 243 SER A CA 1
ATOM 1837 C C . SER A 1 243 ? -4.176 7.992 -3.461 1 95.5 243 SER A C 1
ATOM 1839 O O . SER A 1 243 ? -3.027 8.039 -3.021 1 95.5 243 SER A O 1
ATOM 1841 N N . ALA A 1 244 ? -5.312 8.266 -2.713 1 96.88 244 ALA A N 1
ATOM 1842 C CA . ALA A 1 244 ? -5.18 8.641 -1.307 1 96.88 244 ALA A CA 1
ATOM 1843 C C . ALA A 1 244 ? -4.402 7.582 -0.528 1 96.88 244 ALA A C 1
ATOM 1845 O O . ALA A 1 244 ? -3.627 7.906 0.373 1 96.88 244 ALA A O 1
ATOM 1846 N N . ARG A 1 245 ? -4.605 6.363 -0.892 1 95.31 245 ARG A N 1
ATOM 1847 C CA . ARG A 1 245 ? -3.896 5.27 -0.237 1 95.31 245 ARG A CA 1
ATOM 1848 C C . ARG A 1 245 ? -2.395 5.359 -0.489 1 95.31 245 ARG A C 1
ATOM 1850 O O . ARG A 1 245 ? -1.598 5.273 0.447 1 95.31 245 ARG A O 1
ATOM 1857 N N . ASN A 1 246 ? -2.041 5.523 -1.752 1 97.38 246 ASN A N 1
ATOM 1858 C CA . ASN A 1 246 ? -0.625 5.648 -2.084 1 97.38 246 ASN A CA 1
ATOM 1859 C C . ASN A 1 246 ? 0.007 6.863 -1.41 1 97.38 246 ASN A C 1
ATOM 1861 O O . ASN A 1 246 ? 1.114 6.777 -0.877 1 97.38 246 ASN A O 1
ATOM 1865 N N . ILE A 1 247 ? -0.722 7.93 -1.45 1 98.62 247 ILE A N 1
ATOM 1866 C CA . ILE A 1 247 ? -0.212 9.148 -0.829 1 98.62 247 ILE A CA 1
ATOM 1867 C C . ILE A 1 247 ? 0.031 8.906 0.659 1 98.62 247 ILE A C 1
ATOM 1869 O O . ILE A 1 247 ? 1.088 9.258 1.188 1 98.62 247 ILE A O 1
ATOM 1873 N N . GLY A 1 248 ? -0.929 8.297 1.35 1 98.25 248 GLY A N 1
ATOM 1874 C CA . GLY A 1 248 ? -0.74 7.988 2.758 1 98.25 248 GLY A CA 1
ATOM 1875 C C . GLY A 1 248 ? 0.482 7.129 3.021 1 98.25 248 GLY A C 1
ATOM 1876 O O . GLY A 1 248 ? 1.247 7.398 3.951 1 98.25 248 GLY A O 1
ATOM 1877 N N . GLU A 1 249 ? 0.667 6.125 2.211 1 97.81 249 GLU A N 1
ATOM 1878 C CA . GLU A 1 249 ? 1.812 5.23 2.361 1 97.81 249 GLU A CA 1
ATOM 1879 C C . GLU A 1 249 ? 3.125 5.969 2.111 1 97.81 249 GLU A C 1
ATOM 1881 O O . GLU A 1 249 ? 4.105 5.758 2.828 1 97.81 249 GLU A O 1
ATOM 1886 N N . ILE A 1 250 ? 3.139 6.785 1.09 1 98.75 250 ILE A N 1
ATOM 1887 C CA . ILE A 1 250 ? 4.324 7.566 0.756 1 98.75 250 ILE A CA 1
ATOM 1888 C C . ILE A 1 250 ? 4.676 8.492 1.92 1 98.75 250 ILE A C 1
ATOM 1890 O O . ILE A 1 250 ? 5.844 8.586 2.314 1 98.75 250 ILE A O 1
ATOM 1894 N N . LEU A 1 251 ? 3.67 9.148 2.455 1 98.44 251 LEU A N 1
ATOM 1895 C CA . LEU A 1 251 ? 3.891 10.094 3.541 1 98.44 251 LEU A CA 1
ATOM 1896 C C . LEU A 1 251 ? 4.422 9.383 4.785 1 98.44 251 LEU A C 1
ATOM 1898 O O . LEU A 1 251 ? 5.309 9.898 5.469 1 98.44 251 LEU A O 1
ATOM 1902 N N . ARG A 1 252 ? 3.832 8.203 5.047 1 97.62 252 ARG A N 1
ATOM 1903 C CA . ARG A 1 252 ? 4.32 7.414 6.176 1 97.62 252 ARG A CA 1
ATOM 1904 C C . ARG A 1 252 ? 5.797 7.066 6.004 1 97.62 252 ARG A C 1
ATOM 1906 O O . ARG A 1 252 ? 6.594 7.25 6.926 1 97.62 252 ARG A O 1
ATOM 1913 N N . SER A 1 253 ? 6.16 6.629 4.871 1 97.88 253 SER A N 1
ATOM 1914 C CA . SER A 1 253 ? 7.555 6.301 4.578 1 97.88 253 SER A CA 1
ATOM 1915 C C . SER A 1 253 ? 8.445 7.535 4.66 1 97.88 253 SER A C 1
ATOM 1917 O O . SER A 1 253 ? 9.539 7.48 5.219 1 97.88 253 SER A O 1
ATOM 1919 N N . ALA A 1 254 ? 7.98 8.641 4.047 1 98 254 ALA A N 1
ATOM 1920 C CA . ALA A 1 254 ? 8.766 9.875 4.043 1 98 254 ALA A CA 1
ATOM 1921 C C . ALA A 1 254 ? 9.133 10.289 5.465 1 98 254 ALA A C 1
ATOM 1923 O O . ALA A 1 254 ? 10.305 10.547 5.754 1 98 254 ALA A O 1
ATOM 1924 N N . LEU A 1 255 ? 8.164 10.297 6.309 1 96.81 255 LEU A N 1
ATOM 1925 C CA . LEU A 1 255 ? 8.406 10.727 7.68 1 96.81 255 LEU A CA 1
ATOM 1926 C C . LEU A 1 255 ? 9.43 9.82 8.367 1 96.81 255 LEU A C 1
ATOM 1928 O O . LEU A 1 255 ? 10.391 10.312 8.961 1 96.81 255 LEU A O 1
ATOM 1932 N N . HIS A 1 256 ? 9.266 8.492 8.234 1 96.19 256 HIS A N 1
ATOM 1933 C CA . HIS A 1 256 ? 10.133 7.543 8.922 1 96.19 256 HIS A CA 1
ATOM 1934 C C . HIS A 1 256 ? 11.523 7.52 8.305 1 96.19 256 HIS A C 1
ATOM 1936 O O . HIS A 1 256 ? 12.469 7 8.914 1 96.19 256 HIS A O 1
ATOM 1942 N N . LEU A 1 257 ? 11.609 8.039 7.117 1 96.81 257 LEU A N 1
ATOM 1943 C CA . LEU A 1 257 ? 12.906 8.086 6.461 1 96.81 257 LEU A CA 1
ATOM 1944 C C . LEU A 1 257 ? 13.492 9.492 6.504 1 96.81 257 LEU A C 1
ATOM 1946 O O . LEU A 1 257 ? 14.461 9.797 5.801 1 96.81 257 LEU A O 1
ATOM 1950 N N . GLY A 1 258 ? 12.852 10.406 7.203 1 94.69 258 GLY A N 1
ATOM 1951 C CA . GLY A 1 258 ? 13.484 11.664 7.59 1 94.69 258 GLY A CA 1
ATOM 1952 C C . GLY A 1 258 ? 12.992 12.852 6.785 1 94.69 258 GLY A C 1
ATOM 1953 O O . GLY A 1 258 ? 13.586 13.93 6.836 1 94.69 258 GLY A O 1
ATOM 1954 N N . VAL A 1 259 ? 11.938 12.719 6.043 1 97.19 259 VAL A N 1
ATOM 1955 C CA . VAL A 1 259 ? 11.383 13.805 5.238 1 97.19 259 VAL A CA 1
ATOM 1956 C C . VAL A 1 259 ? 10.062 14.281 5.848 1 97.19 259 VAL A C 1
ATOM 1958 O O . VAL A 1 259 ? 9.102 13.516 5.945 1 97.19 259 VAL A O 1
ATOM 1961 N N . THR A 1 260 ? 10.008 15.594 6.211 1 96.5 260 THR A N 1
ATOM 1962 C CA . THR A 1 260 ? 8.836 16.094 6.918 1 96.5 260 THR A CA 1
ATOM 1963 C C . THR A 1 260 ? 8.211 17.266 6.168 1 96.5 260 THR A C 1
ATOM 1965 O O . THR A 1 260 ? 7.395 18 6.727 1 96.5 260 THR A O 1
ATOM 1968 N N . SER A 1 261 ? 8.625 17.516 4.941 1 98.38 261 SER A N 1
ATOM 1969 C CA . SER A 1 261 ? 8.102 18.578 4.098 1 98.38 261 SER A CA 1
ATOM 1970 C C . SER A 1 261 ? 7.598 18.047 2.766 1 98.38 261 SER A C 1
ATOM 1972 O O . SER A 1 261 ? 8.297 17.297 2.088 1 98.38 261 SER A O 1
ATOM 1974 N N . VAL A 1 262 ? 6.363 18.516 2.439 1 98.88 262 VAL A N 1
ATOM 1975 C CA . VAL A 1 262 ? 5.754 17.984 1.226 1 98.88 262 VAL A CA 1
ATOM 1976 C C . VAL A 1 262 ? 5.156 19.125 0.406 1 98.88 262 VAL A C 1
ATOM 1978 O O . VAL A 1 262 ? 4.453 19.984 0.946 1 98.88 262 VAL A O 1
ATOM 1981 N N . VAL A 1 263 ? 5.496 19.172 -0.833 1 98.88 263 VAL A N 1
ATOM 1982 C CA . VAL A 1 263 ? 4.82 20.031 -1.812 1 98.88 263 VAL A CA 1
ATOM 1983 C C . VAL A 1 263 ? 3.85 19.188 -2.639 1 98.88 263 VAL A C 1
ATOM 1985 O O . VAL A 1 263 ? 4.23 18.156 -3.191 1 98.88 263 VAL A O 1
ATOM 1988 N N . ALA A 1 264 ? 2.645 19.609 -2.701 1 98.81 264 ALA A N 1
ATOM 1989 C CA . ALA A 1 264 ? 1.637 18.844 -3.434 1 98.81 264 ALA A CA 1
ATOM 1990 C C . ALA A 1 264 ? 1.012 19.688 -4.543 1 98.81 264 ALA A C 1
ATOM 1992 O O . ALA A 1 264 ? 0.643 20.844 -4.316 1 98.81 264 ALA A O 1
ATOM 1993 N N . SER A 1 265 ? 0.944 19.109 -5.734 1 98.62 265 SER A N 1
ATOM 1994 C CA . SER A 1 265 ? 0.101 19.703 -6.766 1 98.62 265 SER A CA 1
ATOM 1995 C C . SER A 1 265 ? -1.367 19.688 -6.355 1 98.62 265 SER A C 1
ATOM 1997 O O . SER A 1 265 ? -1.735 19.047 -5.367 1 98.62 265 SER A O 1
ATOM 1999 N N . ARG A 1 266 ? -2.137 20.422 -7.055 1 97.69 266 ARG A N 1
ATOM 2000 C CA . ARG A 1 266 ? -3.553 20.547 -6.723 1 97.69 266 ARG A CA 1
ATOM 2001 C C . ARG A 1 266 ? -4.219 19.172 -6.699 1 97.69 266 ARG A C 1
ATOM 2003 O O . ARG A 1 266 ? -4.984 18.859 -5.785 1 97.69 266 ARG A O 1
ATOM 2010 N N . GLY A 1 267 ? -3.957 18.375 -7.707 1 97.19 267 GLY A N 1
ATOM 2011 C CA . GLY A 1 267 ? -4.523 17.031 -7.746 1 97.19 267 GLY A CA 1
ATOM 2012 C C . GLY A 1 267 ? -4.156 16.203 -6.539 1 97.19 267 GLY A C 1
ATOM 2013 O O . GLY A 1 267 ? -5.016 15.547 -5.941 1 97.19 267 GLY A O 1
ATOM 2014 N N . SER A 1 268 ? -2.887 16.234 -6.164 1 98.5 268 SER A N 1
ATOM 2015 C CA . SER A 1 268 ? -2.42 15.469 -5.012 1 98.5 268 SER A CA 1
ATOM 2016 C C . SER A 1 268 ? -2.961 16.047 -3.709 1 98.5 268 SER A C 1
ATOM 2018 O O . SER A 1 268 ? -3.275 15.305 -2.775 1 98.5 268 SER A O 1
ATOM 2020 N N . TRP A 1 269 ? -3.074 17.328 -3.668 1 98.19 269 TRP A N 1
ATOM 2021 C CA . TRP A 1 269 ? -3.613 18.031 -2.502 1 98.19 269 TRP A CA 1
ATOM 2022 C C . TRP A 1 269 ? -5.031 17.562 -2.199 1 98.19 269 TRP A C 1
ATOM 2024 O O . TRP A 1 269 ? -5.379 17.312 -1.041 1 98.19 269 TRP A O 1
ATOM 2034 N N . ASN A 1 270 ? -5.789 17.391 -3.168 1 96.94 270 ASN A N 1
ATOM 2035 C CA . ASN A 1 270 ? -7.184 16.984 -3.025 1 96.94 270 ASN A CA 1
ATOM 2036 C C . ASN A 1 270 ? -7.305 15.539 -2.541 1 96.94 270 ASN A C 1
ATOM 2038 O O . ASN A 1 270 ? -8.375 15.117 -2.111 1 96.94 270 ASN A O 1
ATOM 2042 N N . CYS A 1 271 ? -6.215 14.852 -2.594 1 97.5 271 CYS A N 1
ATOM 2043 C CA . CYS A 1 271 ? -6.215 13.453 -2.174 1 97.5 271 CYS A CA 1
ATOM 2044 C C . CYS A 1 271 ? -5.715 13.312 -0.741 1 97.5 271 CYS A C 1
ATOM 2046 O O . CYS A 1 271 ? -5.633 12.203 -0.214 1 97.5 271 CYS A O 1
ATOM 2048 N N . LEU A 1 272 ? -5.41 14.414 -0.099 1 97.75 272 LEU A N 1
ATOM 2049 C CA . LEU A 1 272 ? -5.035 14.398 1.311 1 97.75 272 LEU A CA 1
ATOM 2050 C C . LEU A 1 272 ? -6.27 14.297 2.201 1 97.75 272 LEU A C 1
ATOM 2052 O O . LEU A 1 272 ? -6.551 15.211 2.982 1 97.75 272 LEU A O 1
ATOM 2056 N N . THR A 1 273 ? -6.906 13.156 2.234 1 94.81 273 THR A N 1
ATOM 2057 C CA . THR A 1 273 ? -8.195 12.906 2.871 1 94.81 273 THR A CA 1
ATOM 2058 C C . THR A 1 273 ? -8.016 12.055 4.129 1 94.81 273 THR A C 1
ATOM 2060 O O . THR A 1 273 ? -6.891 11.742 4.516 1 94.81 273 THR A O 1
ATOM 2063 N N . GLY A 1 274 ? -9.188 11.719 4.723 1 94.12 274 GLY A N 1
ATOM 2064 C CA . GLY A 1 274 ? -9.172 10.789 5.844 1 94.12 274 GLY A CA 1
ATOM 2065 C C . GLY A 1 274 ? -8.562 9.445 5.492 1 94.12 274 GLY A C 1
ATOM 2066 O O . GLY A 1 274 ? -7.926 8.805 6.336 1 94.12 274 GLY A O 1
ATOM 2067 N N . ARG A 1 275 ? -8.758 9.07 4.246 1 93.38 275 ARG A N 1
ATOM 2068 C CA . ARG A 1 275 ? -8.164 7.816 3.785 1 93.38 275 ARG A CA 1
ATOM 2069 C C . ARG A 1 275 ? -6.645 7.898 3.779 1 93.38 275 ARG A C 1
ATOM 2071 O O . ARG A 1 275 ? -5.965 6.957 4.195 1 93.38 275 ARG A O 1
ATOM 2078 N N . ALA A 1 276 ? -6.117 9.023 3.291 1 97.19 276 ALA A N 1
ATOM 2079 C CA . ALA A 1 276 ? -4.672 9.219 3.322 1 97.19 276 ALA A CA 1
ATOM 2080 C C . ALA A 1 276 ? -4.152 9.25 4.758 1 97.19 276 ALA A C 1
ATOM 2082 O O . ALA A 1 276 ? -3.104 8.672 5.059 1 97.19 276 ALA A O 1
ATOM 2083 N N . ALA A 1 277 ? -4.914 9.883 5.609 1 96.31 277 ALA A N 1
ATOM 2084 C CA . ALA A 1 277 ? -4.531 9.945 7.016 1 96.31 277 ALA A CA 1
ATOM 2085 C C . ALA A 1 277 ? -4.496 8.547 7.637 1 96.31 277 ALA A C 1
ATOM 2087 O O . ALA A 1 277 ? -3.543 8.195 8.336 1 96.31 277 ALA A O 1
ATOM 2088 N N . ARG A 1 278 ? -5.473 7.789 7.367 1 94.06 278 ARG A N 1
ATOM 2089 C CA . ARG A 1 278 ? -5.559 6.441 7.918 1 94.06 278 ARG A CA 1
ATOM 2090 C C . ARG A 1 278 ? -4.41 5.57 7.418 1 94.06 278 ARG A C 1
ATOM 2092 O O . ARG A 1 278 ? -3.768 4.867 8.203 1 94.06 278 ARG A O 1
ATOM 2099 N N . THR A 1 279 ? -4.18 5.621 6.125 1 94.25 279 THR A N 1
ATOM 2100 C CA . THR A 1 279 ? -3.148 4.773 5.543 1 94.25 279 THR A CA 1
ATOM 2101 C C . THR A 1 279 ? -1.762 5.215 6 1 94.25 279 THR A C 1
ATOM 2103 O O . THR A 1 279 ? -0.836 4.402 6.066 1 94.25 279 THR A O 1
ATOM 2106 N N . SER A 1 280 ? -1.604 6.457 6.344 1 96.5 280 SER A N 1
ATOM 2107 C CA . SER A 1 280 ? -0.346 6.941 6.906 1 96.5 280 SER A CA 1
ATOM 2108 C C . SER A 1 280 ? -0.239 6.617 8.391 1 96.5 280 SER A C 1
ATOM 2110 O O . SER A 1 280 ? 0.774 6.918 9.023 1 96.5 280 SER A O 1
ATOM 2112 N N . MET A 1 281 ? -1.324 6.062 8.953 1 94.62 281 MET A N 1
ATOM 2113 C CA . MET A 1 281 ? -1.429 5.781 10.383 1 94.62 281 MET A CA 1
ATOM 2114 C C . MET A 1 281 ? -1.374 7.066 11.195 1 94.62 281 MET A C 1
ATOM 2116 O O . MET A 1 281 ? -0.822 7.09 12.297 1 94.62 281 MET A O 1
ATOM 2120 N N . GLY A 1 282 ? -1.809 8.148 10.586 1 95.75 282 GLY A N 1
ATOM 2121 C CA . GLY A 1 282 ? -1.889 9.438 11.266 1 95.75 282 GLY A CA 1
ATOM 2122 C C . GLY A 1 282 ? -0.598 10.227 11.195 1 95.75 282 GLY A C 1
ATOM 2123 O O . GLY A 1 282 ? -0.535 11.367 11.664 1 95.75 282 GLY A O 1
ATOM 2124 N N . TRP A 1 283 ? 0.391 9.719 10.57 1 96.38 283 TRP A N 1
ATOM 2125 C CA . TRP A 1 283 ? 1.68 10.406 10.531 1 96.38 283 TRP A CA 1
ATOM 2126 C C . TRP A 1 283 ? 1.612 11.641 9.641 1 96.38 283 TRP A C 1
ATOM 2128 O O . TRP A 1 283 ? 2.469 12.523 9.734 1 96.38 283 TRP A O 1
ATOM 2138 N N . ILE A 1 284 ? 0.594 11.703 8.836 1 97.12 284 ILE A N 1
ATOM 2139 C CA . ILE A 1 284 ? 0.347 12.867 7.996 1 97.12 284 ILE A CA 1
ATOM 2140 C C . ILE A 1 284 ? 0.335 14.133 8.852 1 97.12 284 ILE A C 1
ATOM 2142 O O . ILE A 1 284 ? 0.74 15.203 8.391 1 97.12 284 ILE A O 1
ATOM 2146 N N . TYR A 1 285 ? -0.086 14.031 10.117 1 96.75 285 TYR A N 1
ATOM 2147 C CA . TYR A 1 285 ? -0.256 15.188 10.992 1 96.75 285 TYR A CA 1
ATOM 2148 C C . TYR A 1 285 ? 1.093 15.727 11.461 1 96.75 285 TYR A C 1
ATOM 2150 O O . TYR A 1 285 ? 1.167 16.797 12.07 1 96.75 285 TYR A O 1
ATOM 2158 N N . HIS A 1 286 ? 2.145 15.031 11.148 1 95.88 286 HIS A N 1
ATOM 2159 C CA . HIS A 1 286 ? 3.492 15.398 11.562 1 95.88 286 HIS A CA 1
ATOM 2160 C C . HIS A 1 286 ? 4.312 15.906 10.383 1 95.88 286 HIS A C 1
ATOM 2162 O O . HIS A 1 286 ? 5.543 15.953 10.453 1 95.88 286 HIS A O 1
ATOM 2168 N N . ILE A 1 287 ? 3.664 16.266 9.328 1 96.88 287 ILE A N 1
ATOM 2169 C CA . ILE A 1 287 ? 4.312 16.703 8.102 1 96.88 287 ILE A CA 1
ATOM 2170 C C . ILE A 1 287 ? 3.818 18.109 7.738 1 96.88 287 ILE A C 1
ATOM 2172 O O . ILE A 1 287 ? 2.635 18.422 7.898 1 96.88 287 ILE A O 1
ATOM 2176 N N . ASP A 1 288 ? 4.727 18.969 7.227 1 96.69 288 ASP A N 1
ATOM 2177 C CA . ASP A 1 288 ? 4.371 20.297 6.711 1 96.69 288 ASP A CA 1
ATOM 2178 C C . ASP A 1 288 ? 4.078 20.234 5.215 1 96.69 288 ASP A C 1
ATOM 2180 O O . ASP A 1 288 ? 4.773 19.547 4.465 1 96.69 288 ASP A O 1
ATOM 2184 N N . PHE A 1 289 ? 3.039 21.016 4.816 1 97.75 289 PHE A N 1
ATOM 2185 C CA . PHE A 1 289 ? 2.604 20.922 3.43 1 97.75 289 PHE A CA 1
ATOM 2186 C C . PHE A 1 289 ? 2.576 22.297 2.768 1 97.75 289 PHE A C 1
ATOM 2188 O O . PHE A 1 289 ? 2.258 23.297 3.412 1 97.75 289 PHE A O 1
ATOM 2195 N N . HIS A 1 290 ? 2.891 22.312 1.531 1 98.12 290 HIS A N 1
ATOM 2196 C CA . HIS A 1 290 ? 2.662 23.438 0.64 1 98.12 290 HIS A CA 1
ATOM 2197 C C . HIS A 1 290 ? 1.839 23.031 -0.576 1 98.12 290 HIS A C 1
ATOM 2199 O O . HIS A 1 290 ? 2.191 22.078 -1.275 1 98.12 290 HIS A O 1
ATOM 2205 N N . LEU A 1 291 ? 0.739 23.703 -0.783 1 98.38 291 LEU A N 1
ATOM 2206 C CA . LEU A 1 291 ? -0.021 23.516 -2.016 1 98.38 291 LEU A CA 1
ATOM 2207 C C . LEU A 1 291 ? 0.588 24.328 -3.154 1 98.38 291 LEU A C 1
ATOM 2209 O O . LEU A 1 291 ? 0.706 25.562 -3.057 1 98.38 291 LEU A O 1
ATOM 2213 N N . ALA A 1 292 ? 0.958 23.625 -4.168 1 98.31 292 ALA A N 1
ATOM 2214 C CA . ALA A 1 292 ? 1.47 24.281 -5.371 1 98.31 292 ALA A CA 1
ATOM 2215 C C . ALA A 1 292 ? 0.434 24.266 -6.488 1 98.31 292 ALA A C 1
ATOM 2217 O O . ALA A 1 292 ? 0.372 23.312 -7.27 1 98.31 292 ALA A O 1
ATOM 2218 N N . ASP A 1 293 ? -0.262 25.328 -6.633 1 95.5 293 ASP A N 1
ATOM 2219 C CA . ASP A 1 293 ? -1.212 25.422 -7.738 1 95.5 293 ASP A CA 1
ATOM 2220 C C . ASP A 1 293 ? -0.497 25.344 -9.086 1 95.5 293 ASP A C 1
ATOM 2222 O O . ASP A 1 293 ? -1.033 24.781 -10.047 1 95.5 293 ASP A O 1
ATOM 2226 N N . GLN A 1 294 ? 0.646 25.969 -9.086 1 96.88 294 GLN A N 1
ATOM 2227 C CA . GLN A 1 294 ? 1.547 25.844 -10.227 1 96.88 294 GLN A CA 1
ATOM 2228 C C . GLN A 1 294 ? 2.846 25.141 -9.82 1 96.88 294 GLN A C 1
ATOM 2230 O O . GLN A 1 294 ? 3.824 25.812 -9.469 1 96.88 294 GLN A O 1
ATOM 2235 N N . LEU A 1 295 ? 2.82 23.859 -10.039 1 98.06 295 LEU A N 1
ATOM 2236 C CA . LEU A 1 295 ? 3.922 23.047 -9.539 1 98.06 295 LEU A CA 1
ATOM 2237 C C . LEU A 1 295 ? 5.234 23.438 -10.203 1 98.06 295 LEU A C 1
ATOM 2239 O O . LEU A 1 295 ? 6.27 23.531 -9.539 1 98.06 295 LEU A O 1
ATOM 2243 N N . PRO A 1 296 ? 5.277 23.797 -11.508 1 98 296 PRO A N 1
ATOM 2244 C CA . PRO A 1 296 ? 6.539 24.203 -12.133 1 98 296 PRO A CA 1
ATOM 2245 C C . PRO A 1 296 ? 7.148 25.438 -11.477 1 98 296 PRO A C 1
ATOM 2247 O O . PRO A 1 296 ? 8.367 25.516 -11.312 1 98 296 PRO A O 1
ATOM 2250 N N . GLU A 1 297 ? 6.312 26.344 -11.094 1 98 297 GLU A N 1
ATOM 2251 C CA . GLU A 1 297 ? 6.809 27.547 -10.422 1 98 297 GLU A CA 1
ATOM 2252 C C . GLU A 1 297 ? 7.418 27.203 -9.062 1 98 297 GLU A C 1
ATOM 2254 O O . GLU A 1 297 ? 8.461 27.75 -8.688 1 98 297 GLU A O 1
ATOM 2259 N N . ALA A 1 298 ? 6.77 26.344 -8.352 1 98.44 298 ALA A N 1
ATOM 2260 C CA . ALA A 1 298 ? 7.297 25.906 -7.059 1 98.44 298 ALA A CA 1
ATOM 2261 C C . ALA A 1 298 ? 8.648 25.219 -7.223 1 98.44 298 ALA A C 1
ATOM 2263 O O . ALA A 1 298 ? 9.57 25.438 -6.43 1 98.44 298 ALA A O 1
ATOM 2264 N N . LEU A 1 299 ? 8.773 24.406 -8.242 1 98.56 299 LEU A N 1
ATOM 2265 C CA . LEU A 1 299 ? 10.023 23.703 -8.5 1 98.56 299 LEU A CA 1
ATOM 2266 C C . LEU A 1 299 ? 11.141 24.672 -8.852 1 98.56 299 LEU A C 1
ATOM 2268 O O . LEU A 1 299 ? 12.281 24.516 -8.406 1 98.56 299 LEU A O 1
ATOM 2272 N N . GLN A 1 300 ? 10.812 25.688 -9.633 1 98.25 300 GLN A N 1
ATOM 2273 C CA . GLN A 1 300 ? 11.789 26.719 -9.969 1 98.25 300 GLN A CA 1
ATOM 2274 C C . GLN A 1 300 ? 12.273 27.438 -8.727 1 98.25 300 GLN A C 1
ATOM 2276 O O . GLN A 1 300 ? 13.469 27.703 -8.578 1 98.25 300 GLN A O 1
ATOM 2281 N N . ASP A 1 301 ? 11.32 27.766 -7.895 1 98.06 301 ASP A N 1
ATOM 2282 C CA . ASP A 1 301 ? 11.656 28.453 -6.656 1 98.06 301 ASP A CA 1
ATOM 2283 C C . ASP A 1 301 ? 12.562 27.594 -5.773 1 98.06 301 ASP A C 1
ATOM 2285 O O . ASP A 1 301 ? 13.5 28.109 -5.16 1 98.06 301 ASP A O 1
ATOM 2289 N N . LEU A 1 302 ? 12.281 26.297 -5.703 1 97.88 302 LEU A N 1
ATOM 2290 C CA . LEU A 1 302 ? 13.125 25.391 -4.934 1 97.88 302 LEU A CA 1
ATOM 2291 C C . LEU A 1 302 ? 14.531 25.328 -5.508 1 97.88 302 LEU A C 1
ATOM 2293 O O . LEU A 1 302 ? 15.516 25.422 -4.77 1 97.88 302 LEU A O 1
ATOM 2297 N N . ARG A 1 303 ? 14.609 25.234 -6.773 1 96.94 303 ARG A N 1
ATOM 2298 C CA . ARG A 1 303 ? 15.906 25.203 -7.438 1 96.94 303 ARG A CA 1
ATOM 2299 C C . ARG A 1 303 ? 16.688 26.484 -7.168 1 96.94 303 ARG A C 1
ATOM 2301 O O . ARG A 1 303 ? 17.891 26.438 -6.875 1 96.94 303 ARG A O 1
ATOM 2308 N N . ALA A 1 304 ? 16.016 27.562 -7.293 1 96.69 304 ALA A N 1
ATOM 2309 C CA . ALA A 1 304 ? 16.641 28.859 -7.066 1 96.69 304 ALA A CA 1
ATOM 2310 C C . ALA A 1 304 ? 17.156 28.984 -5.641 1 96.69 304 ALA A C 1
ATOM 2312 O O . ALA A 1 304 ? 18.125 29.703 -5.387 1 96.69 304 ALA A O 1
ATOM 2313 N N . SER A 1 305 ? 16.578 28.234 -4.734 1 95.94 305 SER A N 1
ATOM 2314 C CA . SER A 1 305 ? 16.984 28.266 -3.334 1 95.94 305 SER A CA 1
ATOM 2315 C C . SER A 1 305 ? 18.094 27.266 -3.055 1 95.94 305 SER A C 1
ATOM 2317 O O . SER A 1 305 ? 18.5 27.078 -1.902 1 95.94 305 SER A O 1
ATOM 2319 N N . GLY A 1 306 ? 18.562 26.531 -4.039 1 96.5 306 GLY A N 1
ATOM 2320 C CA . GLY A 1 306 ? 19.703 25.641 -3.898 1 96.5 306 GLY A CA 1
ATOM 2321 C C . GLY A 1 306 ? 19.297 24.188 -3.676 1 96.5 306 GLY A C 1
ATOM 2322 O O . GLY A 1 306 ? 20.141 23.359 -3.354 1 96.5 306 GLY A O 1
ATOM 2323 N N . VAL A 1 307 ? 18.062 23.891 -3.838 1 98 307 VAL A N 1
ATOM 2324 C CA . VAL A 1 307 ? 17.562 22.531 -3.652 1 98 307 VAL A CA 1
ATOM 2325 C C . VAL A 1 307 ? 17.766 21.719 -4.938 1 98 307 VAL A C 1
ATOM 2327 O O . VAL A 1 307 ? 17.344 22.156 -6.012 1 98 307 VAL A O 1
ATOM 2330 N N . ARG A 1 308 ? 18.453 20.625 -4.855 1 98.5 308 ARG A N 1
ATOM 2331 C CA . ARG A 1 308 ? 18.609 19.719 -6 1 98.5 308 ARG A CA 1
ATOM 2332 C C . ARG A 1 308 ? 17.344 18.906 -6.223 1 98.5 308 ARG A C 1
ATOM 2334 O O . ARG A 1 308 ? 16.844 18.25 -5.301 1 98.5 308 ARG A O 1
ATOM 2341 N N . ILE A 1 309 ? 16.859 18.875 -7.441 1 98.69 309 ILE A N 1
ATOM 2342 C CA . ILE A 1 309 ? 15.586 18.219 -7.715 1 98.69 309 ILE A CA 1
ATOM 2343 C C . ILE A 1 309 ? 15.836 16.859 -8.383 1 98.69 309 ILE A C 1
ATOM 2345 O O . ILE A 1 309 ? 16.359 16.797 -9.5 1 98.69 309 ILE A O 1
ATOM 2349 N N . TYR A 1 310 ? 15.461 15.797 -7.695 1 98.75 310 TYR A N 1
ATOM 2350 C CA . TYR A 1 310 ? 15.422 14.453 -8.258 1 98.75 310 TYR A CA 1
ATOM 2351 C C . TYR A 1 310 ? 14.008 14.078 -8.68 1 98.75 310 TYR A C 1
ATOM 2353 O O . TYR A 1 310 ? 13.039 14.375 -7.973 1 98.75 310 TYR A O 1
ATOM 2361 N N . THR A 1 311 ? 13.93 13.5 -9.828 1 98.69 311 THR A N 1
ATOM 2362 C CA . THR A 1 311 ? 12.641 12.992 -10.297 1 98.69 311 THR A CA 1
ATOM 2363 C C . THR A 1 311 ? 12.703 11.484 -10.516 1 98.69 311 THR A C 1
ATOM 2365 O O . THR A 1 311 ? 13.602 10.984 -11.188 1 98.69 311 THR A O 1
ATOM 2368 N N . ALA A 1 312 ? 11.703 10.758 -9.953 1 97.81 312 ALA A N 1
ATOM 2369 C CA . ALA A 1 312 ? 11.703 9.305 -10.086 1 97.81 312 ALA A CA 1
ATOM 2370 C C . ALA A 1 312 ? 10.844 8.859 -11.266 1 97.81 312 ALA A C 1
ATOM 2372 O O . ALA A 1 312 ? 9.656 9.18 -11.336 1 97.81 312 ALA A O 1
ATOM 2373 N N . GLU A 1 313 ? 11.422 8.141 -12.125 1 95.62 313 GLU A N 1
ATOM 2374 C CA . GLU A 1 313 ? 10.734 7.547 -13.266 1 95.62 313 GLU A CA 1
ATOM 2375 C C . GLU A 1 313 ? 11.242 6.129 -13.539 1 95.62 313 GLU A C 1
ATOM 2377 O O . GLU A 1 313 ? 12.445 5.883 -13.531 1 95.62 313 GLU A O 1
ATOM 2382 N N . SER A 1 314 ? 10.297 5.27 -13.828 1 92.06 314 SER A N 1
ATOM 2383 C CA . SER A 1 314 ? 10.648 3.861 -13.984 1 92.06 314 SER A CA 1
ATOM 2384 C C . SER A 1 314 ? 11.523 3.643 -15.219 1 92.06 314 SER A C 1
ATOM 2386 O O . SER A 1 314 ? 12.328 2.711 -15.258 1 92.06 314 SER A O 1
ATOM 2388 N N . ASP A 1 315 ? 11.422 4.52 -16.219 1 89 315 ASP A N 1
ATOM 2389 C CA . ASP A 1 315 ? 12.141 4.312 -17.469 1 89 315 ASP A CA 1
ATOM 2390 C C . ASP A 1 315 ? 13.422 5.137 -17.5 1 89 315 ASP A C 1
ATOM 2392 O O . ASP A 1 315 ? 14.055 5.266 -18.547 1 89 315 ASP A O 1
ATOM 2396 N N . ALA A 1 316 ? 13.758 5.723 -16.359 1 92.81 316 ALA A N 1
ATOM 2397 C CA . ALA A 1 316 ? 15.016 6.461 -16.297 1 92.81 316 ALA A CA 1
ATOM 2398 C C . ALA A 1 316 ? 16.219 5.527 -16.469 1 92.81 316 ALA A C 1
ATOM 2400 O O . ALA A 1 316 ? 16.094 4.32 -16.25 1 92.81 316 ALA A O 1
ATOM 2401 N N . THR A 1 317 ? 17.344 6.09 -16.875 1 92 317 THR A N 1
ATOM 2402 C CA . THR A 1 317 ? 18.531 5.289 -17.141 1 92 317 THR A CA 1
ATOM 2403 C C . THR A 1 317 ? 19.453 5.293 -15.93 1 92 317 THR A C 1
ATOM 2405 O O . THR A 1 317 ? 20.266 4.375 -15.766 1 92 317 THR A O 1
ATOM 2408 N N . GLU A 1 318 ? 19.344 6.312 -15.156 1 95.62 318 GLU A N 1
ATOM 2409 C CA . GLU A 1 318 ? 20.203 6.418 -13.984 1 95.62 318 GLU A CA 1
ATOM 2410 C C . GLU A 1 318 ? 19.516 5.871 -12.734 1 95.62 318 GLU A C 1
ATOM 2412 O O . GLU A 1 318 ? 18.391 6.25 -12.43 1 95.62 318 GLU A O 1
ATOM 2417 N N . ALA A 1 319 ? 20.203 4.98 -12.07 1 96.12 319 ALA A N 1
ATOM 2418 C CA . ALA A 1 319 ? 19.703 4.449 -10.812 1 96.12 319 ALA A CA 1
ATOM 2419 C C . ALA A 1 319 ? 19.781 5.492 -9.703 1 96.12 319 ALA A C 1
ATOM 2421 O O . ALA A 1 319 ? 20.672 6.336 -9.695 1 96.12 319 ALA A O 1
ATOM 2422 N N . VAL A 1 320 ? 18.859 5.477 -8.812 1 97.19 320 VAL A N 1
ATOM 2423 C CA . VAL A 1 320 ? 18.906 6.352 -7.641 1 97.19 320 VAL A CA 1
ATOM 2424 C C . VAL A 1 320 ? 20.109 6.004 -6.777 1 97.19 320 VAL A C 1
ATOM 2426 O O . VAL A 1 320 ? 20.422 4.828 -6.578 1 97.19 320 VAL A O 1
ATOM 2429 N N . ILE A 1 321 ? 20.844 7.012 -6.344 1 95.25 321 ILE A N 1
ATOM 2430 C CA . ILE A 1 321 ? 21.984 6.898 -5.457 1 95.25 321 ILE A CA 1
ATOM 2431 C C . ILE A 1 321 ? 21.859 7.898 -4.312 1 95.25 321 ILE A C 1
ATOM 2433 O O . ILE A 1 321 ? 21.031 8.812 -4.367 1 95.25 321 ILE A O 1
ATOM 2437 N N . PRO A 1 322 ? 22.656 7.711 -3.271 1 96.12 322 PRO A N 1
ATOM 2438 C CA . PRO A 1 322 ? 22.594 8.695 -2.188 1 96.12 322 PRO A CA 1
ATOM 2439 C C . PRO A 1 322 ? 22.844 10.117 -2.67 1 96.12 322 PRO A C 1
ATOM 2441 O O . PRO A 1 322 ? 23.672 10.344 -3.553 1 96.12 322 PRO A O 1
ATOM 2444 N N . HIS A 1 323 ? 22.078 10.984 -2.119 1 96.12 323 HIS A N 1
ATOM 2445 C CA . HIS A 1 323 ? 22.312 12.391 -2.428 1 96.12 323 HIS A CA 1
ATOM 2446 C C . HIS A 1 323 ? 23.734 12.812 -2.053 1 96.12 323 HIS A C 1
ATOM 2448 O O . HIS A 1 323 ? 24.25 12.398 -1.014 1 96.12 323 HIS A O 1
ATOM 2454 N N . LEU A 1 324 ? 24.391 13.664 -2.896 1 92.5 324 LEU A N 1
ATOM 2455 C CA . LEU A 1 324 ? 25.719 14.211 -2.664 1 92.5 324 LEU A CA 1
ATOM 2456 C C . LEU A 1 324 ? 25.703 15.734 -2.633 1 92.5 324 LEU A C 1
ATOM 2458 O O . LEU A 1 324 ? 24.891 16.359 -3.326 1 92.5 324 LEU A O 1
ATOM 2462 N N . PRO A 1 325 ? 26.547 16.359 -1.979 1 90.94 325 PRO A N 1
ATOM 2463 C CA . PRO A 1 325 ? 27.531 15.727 -1.106 1 90.94 325 PRO A CA 1
ATOM 2464 C C . PRO A 1 325 ? 26.906 15.102 0.135 1 90.94 325 PRO A C 1
ATOM 2466 O O . PRO A 1 325 ? 25.797 15.469 0.529 1 90.94 325 PRO A O 1
ATOM 2469 N N . HIS A 1 326 ? 27.625 14.305 0.63 1 88.31 326 HIS A N 1
ATOM 2470 C CA . HIS A 1 326 ? 27.141 13.602 1.81 1 88.31 326 HIS A CA 1
ATOM 2471 C C . HIS A 1 326 ? 26.812 14.57 2.936 1 88.31 326 HIS A C 1
ATOM 2473 O O . HIS A 1 326 ? 27.562 15.516 3.191 1 88.31 326 HIS A O 1
ATOM 2479 N N . GLY A 1 327 ? 25.625 14.375 3.488 1 88.62 327 GLY A N 1
ATOM 2480 C CA . GLY A 1 327 ? 25.219 15.211 4.609 1 88.62 327 GLY A CA 1
ATOM 2481 C C . GLY A 1 327 ? 24.359 16.391 4.199 1 88.62 327 GLY A C 1
ATOM 2482 O O . GLY A 1 327 ? 23.688 17 5.035 1 88.62 327 GLY A O 1
ATOM 2483 N N . ASP A 1 328 ? 24.438 16.75 2.973 1 93.19 328 ASP A N 1
ATOM 2484 C CA . ASP A 1 328 ? 23.609 17.844 2.465 1 93.19 328 ASP A CA 1
ATOM 2485 C C . ASP A 1 328 ? 22.141 17.438 2.387 1 93.19 328 ASP A C 1
ATOM 2487 O O . ASP A 1 328 ? 21.812 16.375 1.833 1 93.19 328 ASP A O 1
ATOM 2491 N N . ARG A 1 329 ? 21.281 18.25 2.895 1 96.38 329 ARG A N 1
ATOM 2492 C CA . ARG A 1 329 ? 19.859 17.906 2.963 1 96.38 329 ARG A CA 1
ATOM 2493 C C . ARG A 1 329 ? 19.062 18.656 1.904 1 96.38 329 ARG A C 1
ATOM 2495 O O . ARG A 1 329 ? 17.844 18.516 1.821 1 96.38 329 ARG A O 1
ATOM 2502 N N . ARG A 1 330 ? 19.75 19.5 1.14 1 97.62 330 ARG A N 1
ATOM 2503 C CA . ARG A 1 330 ? 19.062 20.359 0.184 1 97.62 330 ARG A CA 1
ATOM 2504 C C . ARG A 1 330 ? 18.734 19.594 -1.099 1 97.62 330 ARG A C 1
ATOM 2506 O O . ARG A 1 330 ? 19.312 19.875 -2.152 1 97.62 330 ARG A O 1
ATOM 2513 N N . TRP A 1 331 ? 17.703 18.688 -0.992 1 98.56 331 TRP A N 1
ATOM 2514 C CA . TRP A 1 331 ? 17.219 17.953 -2.158 1 98.56 331 TRP A CA 1
ATOM 2515 C C . TRP A 1 331 ? 15.711 17.734 -2.078 1 98.56 331 TRP A C 1
ATOM 2517 O O . TRP A 1 331 ? 15.109 17.875 -1.012 1 98.56 331 TRP A O 1
ATOM 2527 N N . ALA A 1 332 ? 15.148 17.531 -3.213 1 98.81 332 ALA A N 1
ATOM 2528 C CA . ALA A 1 332 ? 13.734 17.203 -3.342 1 98.81 332 ALA A CA 1
ATOM 2529 C C . ALA A 1 332 ? 13.531 15.992 -4.246 1 98.81 332 ALA A C 1
ATOM 2531 O O . ALA A 1 332 ? 14.305 15.773 -5.18 1 98.81 332 ALA A O 1
ATOM 2532 N N . LEU A 1 333 ? 12.578 15.211 -3.93 1 98.94 333 LEU A N 1
ATOM 2533 C CA . LEU A 1 333 ? 12.18 14.07 -4.758 1 98.94 333 LEU A CA 1
ATOM 2534 C C . LEU A 1 333 ? 10.781 14.273 -5.324 1 98.94 333 LEU A C 1
ATOM 2536 O O . LEU A 1 333 ? 9.828 14.477 -4.57 1 98.94 333 LEU A O 1
ATOM 2540 N N . VAL A 1 334 ? 10.68 14.258 -6.605 1 98.94 334 VAL A N 1
ATOM 2541 C CA . VAL A 1 334 ? 9.391 14.375 -7.285 1 98.94 334 VAL A CA 1
ATOM 2542 C C . VAL A 1 334 ? 8.859 12.984 -7.633 1 98.94 334 VAL A C 1
ATOM 2544 O O . VAL A 1 334 ? 9.539 12.211 -8.312 1 98.94 334 VAL A O 1
ATOM 2547 N N . MET A 1 335 ? 7.699 12.648 -7.121 1 98.75 335 MET A N 1
ATOM 2548 C CA . MET A 1 335 ? 6.961 11.445 -7.492 1 98.75 335 MET A CA 1
ATOM 2549 C C . MET A 1 335 ? 5.773 11.789 -8.391 1 98.75 335 MET A C 1
ATOM 2551 O O . MET A 1 335 ? 5.07 12.773 -8.148 1 98.75 335 MET A O 1
ATOM 2555 N N . GLY A 1 336 ? 5.535 10.977 -9.359 1 98.12 336 GLY A N 1
ATOM 2556 C CA . GLY A 1 336 ? 4.527 11.305 -10.359 1 98.12 336 GLY A CA 1
ATOM 2557 C C . GLY A 1 336 ? 3.283 10.438 -10.258 1 98.12 336 GLY A C 1
ATOM 2558 O O . GLY A 1 336 ? 3.186 9.586 -9.375 1 98.12 336 GLY A O 1
ATOM 2559 N N . ASN A 1 337 ? 2.393 10.734 -11.164 1 96.88 337 ASN A N 1
ATOM 2560 C CA . ASN A 1 337 ? 1.109 10.055 -11.273 1 96.88 337 ASN A CA 1
ATOM 2561 C C . ASN A 1 337 ? 1.292 8.555 -11.508 1 96.88 337 ASN A C 1
ATOM 2563 O O . ASN A 1 337 ? 2.188 8.141 -12.25 1 96.88 337 ASN A O 1
ATOM 2567 N N . GLU A 1 338 ? 0.439 7.684 -10.969 1 91.75 338 GLU A N 1
ATOM 2568 C CA . GLU A 1 338 ? 0.526 6.227 -11.016 1 91.75 338 GLU A CA 1
ATOM 2569 C C . GLU A 1 338 ? 0.428 5.719 -12.453 1 91.75 338 GLU A C 1
ATOM 2571 O O . GLU A 1 338 ? 1.004 4.684 -12.789 1 91.75 338 GLU A O 1
ATOM 2576 N N . GLU A 1 339 ? -0.273 6.43 -13.266 1 89.44 339 GLU A N 1
ATOM 2577 C CA . GLU A 1 339 ? -0.489 5.988 -14.641 1 89.44 339 GLU A CA 1
ATOM 2578 C C . GLU A 1 339 ? 0.435 6.723 -15.609 1 89.44 339 GLU A C 1
ATOM 2580 O O . GLU A 1 339 ? 1.139 6.094 -16.406 1 89.44 339 GLU A O 1
ATOM 2585 N N . SER A 1 340 ? 0.535 8.062 -15.398 1 92.94 340 SER A N 1
ATOM 2586 C CA . SER A 1 340 ? 1.201 8.875 -16.406 1 92.94 340 SER A CA 1
ATOM 2587 C C . SER A 1 340 ? 2.604 9.273 -15.961 1 92.94 340 SER A C 1
ATOM 2589 O O . SER A 1 340 ? 3.381 9.82 -16.75 1 92.94 340 SER A O 1
ATOM 2591 N N . GLY A 1 341 ? 2.951 8.961 -14.766 1 94.94 341 GLY A N 1
ATOM 2592 C CA . GLY A 1 341 ? 4.258 9.359 -14.273 1 94.94 341 GLY A CA 1
ATOM 2593 C C . GLY A 1 341 ? 4.359 10.844 -13.977 1 94.94 341 GLY A C 1
ATOM 2594 O O . GLY A 1 341 ? 3.365 11.484 -13.625 1 94.94 341 GLY A O 1
ATOM 2595 N N . VAL A 1 342 ? 5.555 11.305 -14.008 1 96.81 342 VAL A N 1
ATOM 2596 C CA . VAL A 1 342 ? 5.824 12.711 -13.727 1 96.81 342 VAL A CA 1
ATOM 2597 C C . VAL A 1 342 ? 5.5 13.555 -14.953 1 96.81 342 VAL A C 1
ATOM 2599 O O . VAL A 1 342 ? 5.699 13.117 -16.094 1 96.81 342 VAL A O 1
ATOM 2602 N N . SER A 1 343 ? 4.969 14.758 -14.695 1 97.19 343 SER A N 1
ATOM 2603 C CA . SER A 1 343 ? 4.648 15.648 -15.805 1 97.19 343 SER A CA 1
ATOM 2604 C C . SER A 1 343 ? 5.902 16.047 -16.578 1 97.19 343 SER A C 1
ATOM 2606 O O . SER A 1 343 ? 6.996 16.078 -16.016 1 97.19 343 SER A O 1
ATOM 2608 N N . GLU A 1 344 ? 5.715 16.359 -17.797 1 96.56 344 GLU A N 1
ATOM 2609 C CA . GLU A 1 344 ? 6.82 16.781 -18.656 1 96.56 344 GLU A CA 1
ATOM 2610 C C . GLU A 1 344 ? 7.504 18.031 -18.094 1 96.56 344 GLU A C 1
ATOM 2612 O O . GLU A 1 344 ? 8.727 18.156 -18.172 1 96.56 344 GLU A O 1
ATOM 2617 N N . GLN A 1 345 ? 6.766 18.922 -17.609 1 96.88 345 GLN A N 1
ATOM 2618 C CA . GLN A 1 345 ? 7.305 20.156 -17.047 1 96.88 345 GLN A CA 1
ATOM 2619 C C . GLN A 1 345 ? 8.18 19.875 -15.828 1 96.88 345 GLN A C 1
ATOM 2621 O O . GLN A 1 345 ? 9.273 20.438 -15.703 1 96.88 345 GLN A O 1
ATOM 2626 N N . SER A 1 346 ? 7.664 19.031 -14.945 1 96.94 346 SER A N 1
ATOM 2627 C CA . SER A 1 346 ? 8.445 18.656 -13.766 1 96.94 346 SER A CA 1
ATOM 2628 C C . SER A 1 346 ? 9.734 17.953 -14.156 1 96.94 346 SER A C 1
ATOM 2630 O O . SER A 1 346 ? 10.789 18.188 -13.555 1 96.94 346 SER A O 1
ATOM 2632 N N . ARG A 1 347 ? 9.625 17.094 -15.117 1 96.88 347 ARG A N 1
ATOM 2633 C CA . ARG A 1 347 ? 10.797 16.391 -15.609 1 96.88 347 ARG A CA 1
ATOM 2634 C C . ARG A 1 347 ? 11.844 17.359 -16.141 1 96.88 347 ARG A C 1
ATOM 2636 O O . ARG A 1 347 ? 13.031 17.219 -15.867 1 96.88 347 ARG A O 1
ATOM 2643 N N . ALA A 1 348 ? 11.43 18.344 -16.875 1 97.12 348 ALA A N 1
ATOM 2644 C CA . ALA A 1 348 ? 12.32 19.328 -17.484 1 97.12 348 ALA A CA 1
ATOM 2645 C C . ALA A 1 348 ? 13.016 20.188 -16.422 1 97.12 348 ALA A C 1
ATOM 2647 O O . ALA A 1 348 ? 14.133 20.656 -16.641 1 97.12 348 ALA A O 1
ATOM 2648 N N . LEU A 1 349 ? 12.414 20.359 -15.32 1 97.62 349 LEU A N 1
ATOM 2649 C CA . LEU A 1 349 ? 12.938 21.219 -14.258 1 97.62 349 LEU A CA 1
ATOM 2650 C C . LEU A 1 349 ? 13.789 20.406 -13.281 1 97.62 349 LEU A C 1
ATOM 2652 O O . LEU A 1 349 ? 14.352 20.953 -12.336 1 97.62 349 LEU A O 1
ATOM 2656 N N . SER A 1 350 ? 13.883 19.141 -13.547 1 97 350 SER A N 1
ATOM 2657 C CA . SER A 1 350 ? 14.641 18.266 -12.664 1 97 350 SER A CA 1
ATOM 2658 C C . SER A 1 350 ? 16.141 18.375 -12.922 1 97 350 SER A C 1
ATOM 2660 O O . SER A 1 350 ? 16.562 18.562 -14.055 1 97 350 SER A O 1
ATOM 2662 N N . ASP A 1 351 ? 16.922 18.266 -11.883 1 98.06 351 ASP A N 1
ATOM 2663 C CA . ASP A 1 351 ? 18.375 18.203 -12.023 1 98.06 351 ASP A CA 1
ATOM 2664 C C . ASP A 1 351 ? 18.828 16.797 -12.43 1 98.06 351 ASP A C 1
ATOM 2666 O O . ASP A 1 351 ? 19.828 16.641 -13.133 1 98.06 351 ASP A O 1
ATOM 2670 N N . GLN A 1 352 ? 18.141 15.812 -11.953 1 98 352 GLN A N 1
ATOM 2671 C CA . GLN A 1 352 ? 18.422 14.422 -12.281 1 98 352 GLN A CA 1
ATOM 2672 C C . GLN A 1 352 ? 17.141 13.586 -12.305 1 98 352 GLN A C 1
ATOM 2674 O O . GLN A 1 352 ? 16.281 13.742 -11.438 1 98 352 GLN A O 1
ATOM 2679 N N . VAL A 1 353 ? 17.047 12.742 -13.297 1 98.12 353 VAL A N 1
ATOM 2680 C CA . VAL A 1 353 ? 15.984 11.742 -13.359 1 98.12 353 VAL A CA 1
ATOM 2681 C C . VAL A 1 353 ? 16.547 10.367 -12.992 1 98.12 353 VAL A C 1
ATOM 2683 O O . VAL A 1 353 ? 17.516 9.906 -13.594 1 98.12 353 VAL A O 1
ATOM 2686 N N . VAL A 1 354 ? 15.922 9.758 -11.992 1 97.56 354 VAL A N 1
ATOM 2687 C CA . VAL A 1 354 ? 16.484 8.523 -11.445 1 97.56 354 VAL A CA 1
ATOM 2688 C C . VAL A 1 354 ? 15.43 7.426 -11.445 1 97.56 354 VAL A C 1
ATOM 2690 O O . VAL A 1 354 ? 14.234 7.711 -11.555 1 97.56 354 VAL A O 1
ATOM 2693 N N . CYS A 1 355 ? 15.836 6.168 -11.32 1 96.38 355 CYS A N 1
ATOM 2694 C CA . CYS A 1 355 ? 14.938 5.023 -11.203 1 96.38 355 CYS A CA 1
ATOM 2695 C C . CYS A 1 355 ? 15.422 4.059 -10.133 1 96.38 355 CYS A C 1
ATOM 2697 O O . CYS A 1 355 ? 16.578 4.098 -9.727 1 96.38 355 CYS A O 1
ATOM 2699 N N . VAL A 1 356 ? 14.5 3.357 -9.555 1 96.75 356 VAL A N 1
ATOM 2700 C CA . VAL A 1 356 ? 14.867 2.127 -8.859 1 96.75 356 VAL A CA 1
ATOM 2701 C C . VAL A 1 356 ? 15.203 1.04 -9.875 1 96.75 356 VAL A C 1
ATOM 2703 O O . VAL A 1 356 ? 14.375 0.7 -10.727 1 96.75 356 VAL A O 1
ATOM 2706 N N . PRO A 1 357 ? 16.359 0.543 -9.82 1 93.62 357 PRO A N 1
ATOM 2707 C CA . PRO A 1 357 ? 16.641 -0.557 -10.742 1 93.62 357 PRO A CA 1
ATOM 2708 C C . PRO A 1 357 ? 15.68 -1.734 -10.562 1 93.62 357 PRO A C 1
ATOM 2710 O O . PRO A 1 357 ? 15.445 -2.174 -9.438 1 93.62 357 PRO A O 1
ATOM 2713 N N . GLN A 1 358 ? 15.078 -2.166 -11.586 1 91.19 358 GLN A N 1
ATOM 2714 C CA . GLN A 1 358 ? 14.094 -3.236 -11.531 1 91.19 358 GLN A CA 1
ATOM 2715 C C . GLN A 1 358 ? 14.234 -4.184 -12.719 1 91.19 358 GLN A C 1
ATOM 2717 O O . GLN A 1 358 ? 14.875 -3.848 -13.711 1 91.19 358 GLN A O 1
ATOM 2722 N N . ARG A 1 359 ? 13.555 -5.27 -12.547 1 85.69 359 ARG A N 1
ATOM 2723 C CA . ARG A 1 359 ? 13.516 -6.281 -13.594 1 85.69 359 ARG A CA 1
ATOM 2724 C C . ARG A 1 359 ? 12.133 -6.336 -14.242 1 85.69 359 ARG A C 1
ATOM 2726 O O . ARG A 1 359 ? 11.133 -5.969 -13.625 1 85.69 359 ARG A O 1
ATOM 2733 N N . GLY A 1 360 ? 12.047 -6.879 -15.531 1 74 360 GLY A N 1
ATOM 2734 C CA . GLY A 1 360 ? 10.812 -7.297 -16.172 1 74 360 GLY A CA 1
ATOM 2735 C C . GLY A 1 360 ? 10.023 -6.145 -16.766 1 74 360 GLY A C 1
ATOM 2736 O O . GLY A 1 360 ? 8.875 -6.316 -17.172 1 74 360 GLY A O 1
ATOM 2737 N N . GLY A 1 361 ? 10.586 -4.992 -16.906 1 67.12 361 GLY A N 1
ATOM 2738 C CA . GLY A 1 361 ? 10 -3.9 -17.672 1 67.12 361 GLY A CA 1
ATOM 2739 C C . GLY A 1 361 ? 8.805 -3.27 -16.984 1 67.12 361 GLY A C 1
ATOM 2740 O O . GLY A 1 361 ? 8.18 -2.361 -17.531 1 67.12 361 GLY A O 1
ATOM 2741 N N . ALA A 1 362 ? 8.273 -3.854 -15.969 1 72.56 362 ALA A N 1
ATOM 2742 C CA . ALA A 1 362 ? 7.156 -3.189 -15.305 1 72.56 362 ALA A CA 1
ATOM 2743 C C . ALA A 1 362 ? 7.633 -2.387 -14.102 1 72.56 362 ALA A C 1
ATOM 2745 O O . ALA A 1 362 ? 8.82 -2.395 -13.773 1 72.56 362 ALA A O 1
ATOM 2746 N N . SER A 1 363 ? 6.586 -1.622 -13.617 1 86.44 363 SER A N 1
ATOM 2747 C CA . SER A 1 363 ? 7.004 -0.647 -12.617 1 86.44 363 SER A CA 1
ATOM 2748 C C . SER A 1 363 ? 6.508 -1.037 -11.227 1 86.44 363 SER A C 1
ATOM 2750 O O . SER A 1 363 ? 5.508 -1.75 -11.094 1 86.44 363 SER A O 1
ATOM 2752 N N . LEU A 1 364 ? 7.305 -0.69 -10.25 1 95.19 364 LEU A N 1
ATOM 2753 C CA . LEU A 1 364 ? 6.934 -0.771 -8.844 1 95.19 364 LEU A CA 1
ATOM 2754 C C . LEU A 1 364 ? 5.715 0.102 -8.547 1 95.19 364 LEU A C 1
ATOM 2756 O O . LEU A 1 364 ? 5.418 1.031 -9.305 1 95.19 364 LEU A O 1
ATOM 2760 N N . ASN A 1 365 ? 4.945 -0.32 -7.551 1 95.44 365 ASN A N 1
ATOM 2761 C CA . ASN A 1 365 ? 3.971 0.603 -6.98 1 95.44 365 ASN A CA 1
ATOM 2762 C C . ASN A 1 365 ? 4.617 1.925 -6.578 1 95.44 365 ASN A C 1
ATOM 2764 O O . ASN A 1 365 ? 5.727 1.938 -6.039 1 95.44 365 ASN A O 1
ATOM 2768 N N . VAL A 1 366 ? 3.945 3.006 -6.816 1 97.44 366 VAL A N 1
ATOM 2769 C CA . VAL A 1 366 ? 4.527 4.332 -6.637 1 97.44 366 VAL A CA 1
ATOM 2770 C C . VAL A 1 366 ? 4.98 4.504 -5.188 1 97.44 366 VAL A C 1
ATOM 2772 O O . VAL A 1 366 ? 6 5.145 -4.922 1 97.44 366 VAL A O 1
ATOM 2775 N N . ALA A 1 367 ? 4.215 3.984 -4.195 1 98.25 367 ALA A N 1
ATOM 2776 C CA . ALA A 1 367 ? 4.59 4.121 -2.791 1 98.25 367 ALA A CA 1
ATOM 2777 C C . ALA A 1 367 ? 5.84 3.301 -2.477 1 98.25 367 ALA A C 1
ATOM 2779 O O . ALA A 1 367 ? 6.695 3.736 -1.702 1 98.25 367 ALA A O 1
ATOM 2780 N N . ASN A 1 368 ? 5.93 2.1 -3.055 1 98 368 ASN A N 1
ATOM 2781 C CA . ASN A 1 368 ? 7.121 1.276 -2.873 1 98 368 ASN A CA 1
ATOM 2782 C C . ASN A 1 368 ? 8.344 1.908 -3.531 1 98 368 ASN A C 1
ATOM 2784 O O . ASN A 1 368 ? 9.438 1.907 -2.957 1 98 368 ASN A O 1
ATOM 2788 N N . ALA A 1 369 ? 8.164 2.451 -4.73 1 98.06 369 ALA A N 1
ATOM 2789 C CA . ALA A 1 369 ? 9.25 3.158 -5.41 1 98.06 369 ALA A CA 1
ATOM 2790 C C . ALA A 1 369 ? 9.711 4.363 -4.598 1 98.06 369 ALA A C 1
ATOM 2792 O O . ALA A 1 369 ? 10.914 4.59 -4.449 1 98.06 369 ALA A O 1
ATOM 2793 N N . ALA A 1 370 ? 8.75 5.117 -4.094 1 98.62 370 ALA A N 1
ATOM 2794 C CA . ALA A 1 370 ? 9.07 6.281 -3.275 1 98.62 370 ALA A CA 1
ATOM 2795 C C . ALA A 1 370 ? 9.891 5.887 -2.051 1 98.62 370 ALA A C 1
ATOM 2797 O O . ALA A 1 370 ? 10.859 6.559 -1.702 1 98.62 370 ALA A O 1
ATOM 2798 N N . SER A 1 371 ? 9.508 4.785 -1.395 1 98.38 371 SER A N 1
ATOM 2799 C CA . SER A 1 371 ? 10.195 4.332 -0.193 1 98.38 371 SER A CA 1
ATOM 2800 C C . SER A 1 371 ? 11.664 4.016 -0.484 1 98.38 371 SER A C 1
ATOM 2802 O O . SER A 1 371 ? 12.547 4.41 0.274 1 98.38 371 SER A O 1
ATOM 2804 N N . ILE A 1 372 ? 11.914 3.328 -1.604 1 98.31 372 ILE A N 1
ATOM 2805 C CA . ILE A 1 372 ? 13.281 2.961 -1.966 1 98.31 372 ILE A CA 1
ATOM 2806 C C . ILE A 1 372 ? 14.078 4.215 -2.326 1 98.31 372 ILE A C 1
ATOM 2808 O O . ILE A 1 372 ? 15.227 4.371 -1.906 1 98.31 372 ILE A O 1
ATOM 2812 N N . CYS A 1 373 ? 13.469 5.133 -3.094 1 98.62 373 CYS A N 1
ATOM 2813 C CA . CYS A 1 373 ? 14.148 6.359 -3.492 1 98.62 373 CYS A CA 1
ATOM 2814 C C . CYS A 1 373 ? 14.492 7.215 -2.277 1 98.62 373 CYS A C 1
ATOM 2816 O O . CYS A 1 373 ? 15.617 7.715 -2.164 1 98.62 373 CYS A O 1
ATOM 2818 N N . LEU A 1 374 ? 13.531 7.379 -1.396 1 98.44 374 LEU A N 1
ATOM 2819 C CA . LEU A 1 374 ? 13.75 8.164 -0.186 1 98.44 374 LEU A CA 1
ATOM 2820 C C . LEU A 1 374 ? 14.844 7.535 0.677 1 98.44 374 LEU A C 1
ATOM 2822 O O . LEU A 1 374 ? 15.695 8.242 1.221 1 98.44 374 LEU A O 1
ATOM 2826 N N . TYR A 1 375 ? 14.82 6.191 0.812 1 97.88 375 TYR A N 1
ATOM 2827 C CA . TYR A 1 375 ? 15.82 5.441 1.567 1 97.88 375 TYR A CA 1
ATOM 2828 C C . TYR A 1 375 ? 17.219 5.676 1.011 1 97.88 375 TYR A C 1
ATOM 2830 O O . TYR A 1 375 ? 18.156 5.949 1.766 1 97.88 375 TYR A O 1
ATOM 2838 N N . GLU A 1 376 ? 17.297 5.625 -0.296 1 97.44 376 GLU A N 1
ATOM 2839 C CA . GLU A 1 376 ? 18.594 5.758 -0.955 1 97.44 376 GLU A CA 1
ATOM 2840 C C . GLU A 1 376 ? 19.094 7.199 -0.897 1 97.44 376 GLU A C 1
ATOM 2842 O O . GLU A 1 376 ? 20.219 7.453 -0.463 1 97.44 376 GLU A O 1
ATOM 2847 N N . LEU A 1 377 ? 18.281 8.156 -1.269 1 97.81 377 LEU A N 1
ATOM 2848 C CA . LEU A 1 377 ? 18.672 9.562 -1.285 1 97.81 377 LEU A CA 1
ATOM 2849 C C . LEU A 1 377 ? 19.016 10.055 0.12 1 97.81 377 LEU A C 1
ATOM 2851 O O . LEU A 1 377 ? 19.922 10.875 0.295 1 97.81 377 LEU A O 1
ATOM 2855 N N . GLY A 1 378 ? 18.312 9.531 1.088 1 96.38 378 GLY A N 1
ATOM 2856 C CA . GLY A 1 378 ? 18.422 10.023 2.451 1 96.38 378 GLY A CA 1
ATOM 2857 C C . GLY A 1 378 ? 19.328 9.164 3.318 1 96.38 378 GLY A C 1
ATOM 2858 O O . GLY A 1 378 ? 19.25 9.219 4.547 1 96.38 378 GLY A O 1
ATOM 2859 N N . ARG A 1 379 ? 20.203 8.32 2.789 1 93.56 379 ARG A N 1
ATOM 2860 C CA . ARG A 1 379 ? 21.078 7.438 3.553 1 93.56 379 ARG A CA 1
ATOM 2861 C C . ARG A 1 379 ? 21.828 8.211 4.625 1 93.56 379 ARG A C 1
ATOM 2863 O O . ARG A 1 379 ? 22.078 7.691 5.719 1 93.56 379 ARG A O 1
ATOM 2870 N N . HIS A 1 380 ? 22.156 9.445 4.328 1 89.06 380 HIS A N 1
ATOM 2871 C CA . HIS A 1 380 ? 22.938 10.273 5.238 1 89.06 380 HIS A CA 1
ATOM 2872 C C . HIS A 1 380 ? 22.109 10.664 6.465 1 89.06 380 HIS A C 1
ATOM 2874 O O . HIS A 1 380 ? 22.672 11.125 7.465 1 89.06 380 HIS A O 1
ATOM 2880 N N . MET A 1 381 ? 20.891 10.539 6.414 1 88.12 381 MET A N 1
ATOM 2881 C CA . MET A 1 381 ? 20 10.969 7.492 1 88.12 381 MET A CA 1
ATOM 2882 C C . MET A 1 381 ? 19.625 9.789 8.398 1 88.12 381 MET A C 1
ATOM 2884 O O . MET A 1 381 ? 18.969 9.969 9.414 1 88.12 381 MET A O 1
ATOM 2888 N N . LEU A 1 382 ? 19.953 8.594 7.988 1 85.31 382 LEU A N 1
ATOM 2889 C CA . LEU A 1 382 ? 19.484 7.395 8.68 1 85.31 382 LEU A CA 1
ATOM 2890 C C . LEU A 1 382 ? 20.531 6.898 9.672 1 85.31 382 LEU A C 1
ATOM 2892 O O . LEU A 1 382 ? 21.734 7.051 9.445 1 85.31 382 LEU A O 1
ATOM 2896 N N . PRO A 1 383 ? 20.125 6.402 10.805 1 79.75 383 PRO A N 1
ATOM 2897 C CA . PRO A 1 383 ? 21.062 5.906 11.82 1 79.75 383 PRO A CA 1
ATOM 2898 C C . PRO A 1 383 ? 21.938 4.758 11.312 1 79.75 383 PRO A C 1
ATOM 2900 O O . PRO A 1 383 ? 21.547 4.047 10.383 1 79.75 383 PRO A O 1
ATOM 2903 N N . MET B 1 1 ? 37.062 -65.688 44.812 1 19.06 1 MET B N 1
ATOM 2904 C CA . MET B 1 1 ? 37.562 -66.5 43.719 1 19.06 1 MET B CA 1
ATOM 2905 C C . MET B 1 1 ? 38.156 -65.625 42.625 1 19.06 1 MET B C 1
ATOM 2907 O O . MET B 1 1 ? 38 -64.375 42.656 1 19.06 1 MET B O 1
ATOM 2911 N N . SER B 1 2 ? 37.562 -65.875 41.406 1 17.95 2 SER B N 1
ATOM 2912 C CA . SER B 1 2 ? 38.219 -66 40.125 1 17.95 2 SER B CA 1
ATOM 2913 C C . SER B 1 2 ? 38.656 -64.688 39.562 1 17.95 2 SER B C 1
ATOM 2915 O O . SER B 1 2 ? 38.219 -63.625 40.031 1 17.95 2 SER B O 1
ATOM 2917 N N . LEU B 1 3 ? 38.5 -64.562 38.25 1 18.31 3 LEU B N 1
ATOM 2918 C CA . LEU B 1 3 ? 39.281 -64.625 37 1 18.31 3 LEU B CA 1
ATOM 2919 C C . LEU B 1 3 ? 39.219 -63.281 36.281 1 18.31 3 LEU B C 1
ATOM 2921 O O . LEU B 1 3 ? 39.969 -63.062 35.312 1 18.31 3 LEU B O 1
ATOM 2925 N N . LEU B 1 4 ? 38.156 -62.438 36.406 1 20.53 4 LEU B N 1
ATOM 2926 C CA . LEU B 1 4 ? 37.75 -62.031 35.062 1 20.53 4 LEU B CA 1
ATOM 2927 C C . LEU B 1 4 ? 38.812 -61.156 34.438 1 20.53 4 LEU B C 1
ATOM 2929 O O . LEU B 1 4 ? 39.094 -60.062 34.938 1 20.53 4 LEU B O 1
ATOM 2933 N N . LEU B 1 5 ? 39.625 -61.594 33.5 1 19.38 5 LEU B N 1
ATOM 2934 C CA . LEU B 1 5 ? 40.812 -61.312 32.719 1 19.38 5 LEU B CA 1
ATOM 2935 C C . LEU B 1 5 ? 40.531 -60.188 31.703 1 19.38 5 LEU B C 1
ATOM 2937 O O . LEU B 1 5 ? 41.438 -59.75 31 1 19.38 5 LEU B O 1
ATOM 2941 N N . THR B 1 6 ? 39.312 -59.594 31.609 1 20.44 6 THR B N 1
ATOM 2942 C CA . THR B 1 6 ? 39.062 -59.375 30.203 1 20.44 6 THR B CA 1
ATOM 2943 C C . THR B 1 6 ? 40.188 -58.562 29.562 1 20.44 6 THR B C 1
ATOM 2945 O O . THR B 1 6 ? 40.688 -57.594 30.141 1 20.44 6 THR B O 1
ATOM 2948 N N . MET B 1 7 ? 40.625 -59 28.438 1 18.45 7 MET B N 1
ATOM 2949 C CA . MET B 1 7 ? 41.719 -58.969 27.453 1 18.45 7 MET B CA 1
ATOM 2950 C C . MET B 1 7 ? 41.938 -57.594 26.891 1 18.45 7 MET B C 1
ATOM 2952 O O . MET B 1 7 ? 43 -57 27.031 1 18.45 7 MET B O 1
ATOM 2956 N N . GLN B 1 8 ? 41.531 -57.406 25.609 1 18.55 8 GLN B N 1
ATOM 2957 C CA . GLN B 1 8 ? 42.438 -57.375 24.453 1 18.55 8 GLN B CA 1
ATOM 2958 C C . GLN B 1 8 ? 42.812 -55.969 24.078 1 18.55 8 GLN B C 1
ATOM 2960 O O . GLN B 1 8 ? 43.969 -55.594 24.031 1 18.55 8 GLN B O 1
ATOM 2965 N N . LEU B 1 9 ? 42.344 -55.406 22.75 1 18.27 9 LEU B N 1
ATOM 2966 C CA . LEU B 1 9 ? 43 -55.25 21.469 1 18.27 9 LEU B CA 1
ATOM 2967 C C . LEU B 1 9 ? 43.281 -53.75 21.203 1 18.27 9 LEU B C 1
ATOM 2969 O O . LEU B 1 9 ? 42.375 -52.906 21.328 1 18.27 9 LEU B O 1
ATOM 2973 N N . ALA B 1 10 ? 44.438 -53.281 21.312 1 22.77 10 ALA B N 1
ATOM 2974 C CA . ALA B 1 10 ? 45.156 -52.062 20.984 1 22.77 10 ALA B CA 1
ATOM 2975 C C . ALA B 1 10 ? 45 -51.719 19.5 1 22.77 10 ALA B C 1
ATOM 2977 O O . ALA B 1 10 ? 45.469 -52.438 18.625 1 22.77 10 ALA B O 1
ATOM 2978 N N . GLN B 1 11 ? 43.781 -51.219 19.016 1 18.92 11 GLN B N 1
ATOM 2979 C CA . GLN B 1 11 ? 43.531 -51.031 17.594 1 18.92 11 GLN B CA 1
ATOM 2980 C C . GLN B 1 11 ? 44.625 -50.219 16.922 1 18.92 11 GLN B C 1
ATOM 2982 O O . GLN B 1 11 ? 45.062 -49.219 17.469 1 18.92 11 GLN B O 1
ATOM 2987 N N . PRO B 1 12 ? 45.281 -50.812 15.852 1 20.03 12 PRO B N 1
ATOM 2988 C CA . PRO B 1 12 ? 46.5 -50.469 15.094 1 20.03 12 PRO B CA 1
ATOM 2989 C C . PRO B 1 12 ? 46.438 -49.062 14.469 1 20.03 12 PRO B C 1
ATOM 2991 O O . PRO B 1 12 ? 47.344 -48.25 14.672 1 20.03 12 PRO B O 1
ATOM 2994 N N . ALA B 1 13 ? 45.938 -49.062 13.156 1 19.77 13 ALA B N 1
ATOM 2995 C CA . ALA B 1 13 ? 46.75 -48.938 11.945 1 19.77 13 ALA B CA 1
ATOM 2996 C C . ALA B 1 13 ? 46.906 -47.469 11.555 1 19.77 13 ALA B C 1
ATOM 2998 O O . ALA B 1 13 ? 48.031 -47 11.32 1 19.77 13 ALA B O 1
ATOM 2999 N N . ARG B 1 14 ? 45.812 -46.781 10.852 1 19.77 14 ARG B N 1
ATOM 3000 C CA . ARG B 1 14 ? 45.875 -46.469 9.43 1 19.77 14 ARG B CA 1
ATOM 3001 C C . ARG B 1 14 ? 46.625 -45.156 9.18 1 19.77 14 ARG B C 1
ATOM 3003 O O . ARG B 1 14 ? 46.531 -44.25 10 1 19.77 14 ARG B O 1
ATOM 3010 N N . ARG B 1 15 ? 47.625 -45.125 8.164 1 20.86 15 ARG B N 1
ATOM 3011 C CA . ARG B 1 15 ? 48.594 -44.344 7.418 1 20.86 15 ARG B CA 1
ATOM 3012 C C . ARG B 1 15 ? 47.906 -43.156 6.703 1 20.86 15 ARG B C 1
ATOM 3014 O O . ARG B 1 15 ? 47.219 -43.375 5.691 1 20.86 15 ARG B O 1
ATOM 3021 N N . LEU B 1 16 ? 47.094 -42.312 7.34 1 20.97 16 LEU B N 1
ATOM 3022 C CA . LEU B 1 16 ? 46.312 -41.375 6.535 1 20.97 16 LEU B CA 1
ATOM 3023 C C . LEU B 1 16 ? 47.188 -40.594 5.574 1 20.97 16 LEU B C 1
ATOM 3025 O O . LEU B 1 16 ? 48.125 -39.906 6 1 20.97 16 LEU B O 1
ATOM 3029 N N . TRP B 1 17 ? 47.438 -41.188 4.324 1 20.08 17 TRP B N 1
ATOM 3030 C CA . TRP B 1 17 ? 48.156 -40.719 3.146 1 20.08 17 TRP B CA 1
ATOM 3031 C C . TRP B 1 17 ? 47.75 -39.312 2.771 1 20.08 17 TRP B C 1
ATOM 3033 O O . TRP B 1 17 ? 46.531 -39 2.754 1 20.08 17 TRP B O 1
ATOM 3043 N N . HIS B 1 18 ? 48.594 -38.375 3.006 1 23.8 18 HIS B N 1
ATOM 3044 C CA . HIS B 1 18 ? 48.5 -36.938 2.74 1 23.8 18 HIS B CA 1
ATOM 3045 C C . HIS B 1 18 ? 48.438 -36.656 1.242 1 23.8 18 HIS B C 1
ATOM 3047 O O . HIS B 1 18 ? 49.469 -36.781 0.558 1 23.8 18 HIS B O 1
ATOM 3053 N N . PRO B 1 19 ? 47.5 -37.344 0.474 1 21.31 19 PRO B N 1
ATOM 3054 C CA . PRO B 1 19 ? 47.719 -37.219 -0.967 1 21.31 19 PRO B CA 1
ATOM 3055 C C . PRO B 1 19 ? 47.906 -35.75 -1.394 1 21.31 19 PRO B C 1
ATOM 3057 O O . PRO B 1 19 ? 47.438 -34.844 -0.718 1 21.31 19 PRO B O 1
ATOM 3060 N N . SER B 1 20 ? 49.031 -35.531 -2.076 1 22.75 20 SER B N 1
ATOM 3061 C CA . SER B 1 20 ? 49.594 -34.375 -2.754 1 22.75 20 SER B CA 1
ATOM 3062 C C . SER B 1 20 ? 48.625 -33.875 -3.828 1 22.75 20 SER B C 1
ATOM 3064 O O . SER B 1 20 ? 48.469 -34.5 -4.867 1 22.75 20 SER B O 1
ATOM 3066 N N . ALA B 1 21 ? 47.375 -33.594 -3.58 1 20.25 21 ALA B N 1
ATOM 3067 C CA . ALA B 1 21 ? 46.469 -33.25 -4.68 1 20.25 21 ALA B CA 1
ATOM 3068 C C . ALA B 1 21 ? 47.094 -32.188 -5.582 1 20.25 21 ALA B C 1
ATOM 3070 O O . ALA B 1 21 ? 47.469 -31.109 -5.109 1 20.25 21 ALA B O 1
ATOM 3071 N N . LYS B 1 22 ? 47.719 -32.625 -6.688 1 22.31 22 LYS B N 1
ATOM 3072 C CA . LYS B 1 22 ? 48.156 -31.844 -7.844 1 22.31 22 LYS B CA 1
ATOM 3073 C C . LYS B 1 22 ? 47.094 -30.828 -8.25 1 22.31 22 LYS B C 1
ATOM 3075 O O . LYS B 1 22 ? 45.906 -31.125 -8.234 1 22.31 22 LYS B O 1
ATOM 3080 N N . ALA B 1 23 ? 47.438 -29.531 -8.328 1 21.52 23 ALA B N 1
ATOM 3081 C CA . ALA B 1 23 ? 46.812 -28.281 -8.688 1 21.52 23 ALA B CA 1
ATOM 3082 C C . ALA B 1 23 ? 46.156 -28.359 -10.07 1 21.52 23 ALA B C 1
ATOM 3084 O O . ALA B 1 23 ? 46.844 -28.453 -11.086 1 21.52 23 ALA B O 1
ATOM 3085 N N . VAL B 1 24 ? 45.25 -29.375 -10.273 1 21.72 24 VAL B N 1
ATOM 3086 C CA . VAL B 1 24 ? 44.75 -29.359 -11.641 1 21.72 24 VAL B CA 1
ATOM 3087 C C . VAL B 1 24 ? 44.344 -27.953 -12.039 1 21.72 24 VAL B C 1
ATOM 3089 O O . VAL B 1 24 ? 43.594 -27.281 -11.328 1 21.72 24 VAL B O 1
ATOM 3092 N N . ARG B 1 25 ? 45.188 -27.359 -12.867 1 21.38 25 ARG B N 1
ATOM 3093 C CA . ARG B 1 25 ? 45 -26.078 -13.555 1 21.38 25 ARG B CA 1
ATOM 3094 C C . ARG B 1 25 ? 43.656 -26.062 -14.297 1 21.38 25 ARG B C 1
ATOM 3096 O O . ARG B 1 25 ? 43.469 -26.797 -15.281 1 21.38 25 ARG B O 1
ATOM 3103 N N . VAL B 1 26 ? 42.562 -26.188 -13.609 1 21.44 26 VAL B N 1
ATOM 3104 C CA . VAL B 1 26 ? 41.312 -26.141 -14.352 1 21.44 26 VAL B CA 1
ATOM 3105 C C . VAL B 1 26 ? 41.312 -24.953 -15.305 1 21.44 26 VAL B C 1
ATOM 3107 O O . VAL B 1 26 ? 41.562 -23.812 -14.891 1 21.44 26 VAL B O 1
ATOM 3110 N N . CYS B 1 27 ? 41.688 -25.188 -16.547 1 21.19 27 CYS B N 1
ATOM 3111 C CA . CYS B 1 27 ? 41.531 -24.266 -17.672 1 21.19 27 CYS B CA 1
ATOM 3112 C C . CYS B 1 27 ? 40.188 -23.547 -17.594 1 21.19 27 CYS B C 1
ATOM 3114 O O . CYS B 1 27 ? 39.188 -24.109 -17.141 1 21.19 27 CYS B O 1
ATOM 3116 N N . GLY B 1 28 ? 40.25 -22.203 -17.719 1 19.89 28 GLY B N 1
ATOM 3117 C CA . GLY B 1 28 ? 39.281 -21.094 -17.625 1 19.89 28 GLY B CA 1
ATOM 3118 C C . GLY B 1 28 ? 38.062 -21.312 -18.469 1 19.89 28 GLY B C 1
ATOM 3119 O O . GLY B 1 28 ? 38.125 -21.344 -19.703 1 19.89 28 GLY B O 1
ATOM 3120 N N . LEU B 1 29 ? 37.281 -22.328 -18.219 1 22.97 29 LEU B N 1
ATOM 3121 C CA . LEU B 1 29 ? 36.125 -22.422 -19.125 1 22.97 29 LEU B CA 1
ATOM 3122 C C . LEU B 1 29 ? 35.5 -21.062 -19.312 1 22.97 29 LEU B C 1
ATOM 3124 O O . LEU B 1 29 ? 35.406 -20.281 -18.375 1 22.97 29 LEU B O 1
ATOM 3128 N N . PRO B 1 30 ? 35.438 -20.594 -20.578 1 21.81 30 PRO B N 1
ATOM 3129 C CA . PRO B 1 30 ? 34.812 -19.297 -20.891 1 21.81 30 PRO B CA 1
ATOM 3130 C C . PRO B 1 30 ? 33.469 -19.109 -20.219 1 21.81 30 PRO B C 1
ATOM 3132 O O . PRO B 1 30 ? 32.781 -20.078 -19.906 1 21.81 30 PRO B O 1
ATOM 3135 N N . ALA B 1 31 ? 33.344 -18.062 -19.422 1 21.67 31 ALA B N 1
ATOM 3136 C CA . ALA B 1 31 ? 32.188 -17.484 -18.75 1 21.67 31 ALA B CA 1
ATOM 3137 C C . ALA B 1 31 ? 30.969 -17.516 -19.672 1 21.67 31 ALA B C 1
ATOM 3139 O O . ALA B 1 31 ? 30.953 -16.859 -20.703 1 21.67 31 ALA B O 1
ATOM 3140 N N . TYR B 1 32 ? 30.484 -18.656 -19.969 1 20.77 32 TYR B N 1
ATOM 3141 C CA . TYR B 1 32 ? 29.203 -18.562 -20.672 1 20.77 32 TYR B CA 1
ATOM 3142 C C . TYR B 1 32 ? 28.312 -17.5 -20.047 1 20.77 32 TYR B C 1
ATOM 3144 O O . TYR B 1 32 ? 28.062 -17.516 -18.828 1 20.77 32 TYR B O 1
ATOM 3152 N N . ASN B 1 33 ? 28.344 -16.312 -20.547 1 21.98 33 ASN B N 1
ATOM 3153 C CA . ASN B 1 33 ? 27.375 -15.227 -20.406 1 21.98 33 ASN B CA 1
ATOM 3154 C C . ASN B 1 33 ? 25.938 -15.742 -20.469 1 21.98 33 ASN B C 1
ATOM 3156 O O . ASN B 1 33 ? 25.469 -16.156 -21.516 1 21.98 33 ASN B O 1
ATOM 3160 N N . LEU B 1 34 ? 25.641 -16.594 -19.578 1 23.91 34 LEU B N 1
ATOM 3161 C CA . LEU B 1 34 ? 24.203 -16.781 -19.531 1 23.91 34 LEU B CA 1
ATOM 3162 C C . LEU B 1 34 ? 23.484 -15.453 -19.766 1 23.91 34 LEU B C 1
ATOM 3164 O O . LEU B 1 34 ? 23.531 -14.555 -18.922 1 23.91 34 LEU B O 1
ATOM 3168 N N . ALA B 1 35 ? 23.594 -14.977 -20.984 1 22.94 35 ALA B N 1
ATOM 3169 C CA . ALA B 1 35 ? 22.688 -13.898 -21.391 1 22.94 35 ALA B CA 1
ATOM 3170 C C . ALA B 1 35 ? 21.281 -14.117 -20.844 1 22.94 35 ALA B C 1
ATOM 3172 O O . ALA B 1 35 ? 20.609 -15.086 -21.203 1 22.94 35 ALA B O 1
ATOM 3173 N N . LEU B 1 36 ? 21.141 -14.039 -19.562 1 25.48 36 LEU B N 1
ATOM 3174 C CA . LEU B 1 36 ? 19.766 -13.742 -19.156 1 25.48 36 LEU B CA 1
ATOM 3175 C C . LEU B 1 36 ? 19.016 -12.992 -20.25 1 25.48 36 LEU B C 1
ATOM 3177 O O . LEU B 1 36 ? 19.438 -11.906 -20.656 1 25.48 36 LEU B O 1
ATOM 3181 N N . GLN B 1 37 ? 18.594 -13.727 -21.219 1 25.12 37 GLN B N 1
ATOM 3182 C CA . GLN B 1 37 ? 17.656 -13.094 -22.141 1 25.12 37 GLN B CA 1
ATOM 3183 C C . GLN B 1 37 ? 16.828 -12.023 -21.438 1 25.12 37 GLN B C 1
ATOM 3185 O O . GLN B 1 37 ? 16.125 -12.312 -20.469 1 25.12 37 GLN B O 1
ATOM 3190 N N . ALA B 1 38 ? 17.375 -10.883 -21.297 1 25.98 38 ALA B N 1
ATOM 3191 C CA . ALA B 1 38 ? 16.609 -9.664 -21.047 1 25.98 38 ALA B CA 1
ATOM 3192 C C . ALA B 1 38 ? 15.203 -9.758 -21.625 1 25.98 38 ALA B C 1
ATOM 3194 O O . ALA B 1 38 ? 15.031 -10.008 -22.828 1 25.98 38 ALA B O 1
ATOM 3195 N N . TYR B 1 39 ? 14.344 -10.289 -20.859 1 25.64 39 TYR B N 1
ATOM 3196 C CA . TYR B 1 39 ? 12.961 -10.031 -21.266 1 25.64 39 TYR B CA 1
ATOM 3197 C C . TYR B 1 39 ? 12.812 -8.633 -21.844 1 25.64 39 TYR B C 1
ATOM 3199 O O . TYR B 1 39 ? 13 -7.633 -21.156 1 25.64 39 TYR B O 1
ATOM 3207 N N . SER B 1 40 ? 13.508 -8.398 -22.953 1 27.02 40 SER B N 1
ATOM 3208 C CA . SER B 1 40 ? 13.055 -7.199 -23.656 1 27.02 40 SER B CA 1
ATOM 3209 C C . SER B 1 40 ? 11.547 -7.023 -23.531 1 27.02 40 SER B C 1
ATOM 3211 O O . SER B 1 40 ? 10.773 -7.906 -23.922 1 27.02 40 SER B O 1
ATOM 3213 N N . SER B 1 41 ? 11.227 -6.41 -22.516 1 29.09 41 SER B N 1
ATOM 3214 C CA . SER B 1 41 ? 9.844 -5.949 -22.547 1 29.09 41 SER B CA 1
ATOM 3215 C C . SER B 1 41 ? 9.477 -5.41 -23.922 1 29.09 41 SER B C 1
ATOM 3217 O O . SER B 1 41 ? 10.125 -4.5 -24.438 1 29.09 41 SER B O 1
ATOM 3219 N N . PRO B 1 42 ? 9.125 -6.219 -24.859 1 29.27 42 PRO B N 1
ATOM 3220 C CA . PRO B 1 42 ? 8.594 -5.5 -26.016 1 29.27 42 PRO B CA 1
ATOM 3221 C C . PRO B 1 42 ? 7.773 -4.27 -25.625 1 29.27 42 PRO B C 1
ATOM 3223 O O . PRO B 1 42 ? 6.742 -4.398 -24.953 1 29.27 42 PRO B O 1
ATOM 3226 N N . ALA B 1 43 ? 8.336 -3.254 -25.203 1 29.48 43 ALA B N 1
ATOM 3227 C CA . ALA B 1 43 ? 7.605 -1.992 -25.125 1 29.48 43 ALA B CA 1
ATOM 3228 C C . ALA B 1 43 ? 6.68 -1.825 -26.328 1 29.48 43 ALA B C 1
ATOM 3230 O O . ALA B 1 43 ? 6.227 -0.716 -26.625 1 29.48 43 ALA B O 1
ATOM 3231 N N . THR B 1 44 ? 6.871 -2.658 -27.422 1 29.05 44 THR B N 1
ATOM 3232 C CA . THR B 1 44 ? 5.902 -2.316 -28.453 1 29.05 44 THR B CA 1
ATOM 3233 C C . THR B 1 44 ? 4.48 -2.342 -27.906 1 29.05 44 THR B C 1
ATOM 3235 O O . THR B 1 44 ? 4.184 -3.109 -26.984 1 29.05 44 THR B O 1
ATOM 3238 N N . ASN B 1 45 ? 3.709 -1.308 -27.984 1 33.28 45 ASN B N 1
ATOM 3239 C CA . ASN B 1 45 ? 2.25 -1.333 -28.031 1 33.28 45 ASN B CA 1
ATOM 3240 C C . ASN B 1 45 ? 1.724 -2.682 -28.516 1 33.28 45 ASN B C 1
ATOM 3242 O O . ASN B 1 45 ? 1.01 -2.748 -29.516 1 33.28 45 ASN B O 1
ATOM 3246 N N . GLY B 1 46 ? 2.561 -3.701 -28.516 1 34.66 46 GLY B N 1
ATOM 3247 C CA . GLY B 1 46 ? 2.092 -4.902 -29.188 1 34.66 46 GLY B CA 1
ATOM 3248 C C . GLY B 1 46 ? 0.869 -5.516 -28.531 1 34.66 46 GLY B C 1
ATOM 3249 O O . GLY B 1 46 ? 0.806 -5.625 -27.312 1 34.66 46 GLY B O 1
ATOM 3250 N N . GLN B 1 47 ? -0.209 -5.383 -29.156 1 41.94 47 GLN B N 1
ATOM 3251 C CA . GLN B 1 47 ? -1.451 -6.121 -28.938 1 41.94 47 GLN B CA 1
ATOM 3252 C C . GLN B 1 47 ? -1.174 -7.582 -28.594 1 41.94 47 GLN B C 1
ATOM 3254 O O . GLN B 1 47 ? -0.564 -8.305 -29.391 1 41.94 47 GLN B O 1
ATOM 3259 N N . PHE B 1 48 ? -0.799 -7.816 -27.359 1 44.5 48 PHE B N 1
ATOM 3260 C CA . PHE B 1 48 ? -0.85 -9.219 -26.969 1 44.5 48 PHE B CA 1
ATOM 3261 C C . PHE B 1 48 ? -1.941 -9.953 -27.75 1 44.5 48 PHE B C 1
ATOM 3263 O O . PHE B 1 48 ? -3.123 -9.625 -27.625 1 44.5 48 PHE B O 1
ATOM 3270 N N . GLN B 1 49 ? -1.594 -10.336 -28.953 1 48.62 49 GLN B N 1
ATOM 3271 C CA . GLN B 1 49 ? -2.561 -11.188 -29.641 1 48.62 49 GLN B CA 1
ATOM 3272 C C . GLN B 1 49 ? -2.473 -12.625 -29.141 1 48.62 49 GLN B C 1
ATOM 3274 O O . GLN B 1 49 ? -1.432 -13.273 -29.281 1 48.62 49 GLN B O 1
ATOM 3279 N N . SER B 1 50 ? -3.205 -12.961 -28.078 1 55.72 50 SER B N 1
ATOM 3280 C CA . SER B 1 50 ? -3.314 -14.344 -27.609 1 55.72 50 SER B CA 1
ATOM 3281 C C . SER B 1 50 ? -3.656 -15.289 -28.75 1 55.72 50 SER B C 1
ATOM 3283 O O . SER B 1 50 ? -4.551 -15.008 -29.547 1 55.72 50 SER B O 1
ATOM 3285 N N . THR B 1 51 ? -2.643 -16.141 -29.125 1 64.5 51 THR B N 1
ATOM 3286 C CA . THR B 1 51 ? -2.857 -17.219 -30.078 1 64.5 51 THR B CA 1
ATOM 3287 C C . THR B 1 51 ? -3.471 -18.438 -29.391 1 64.5 51 THR B C 1
ATOM 3289 O O . THR B 1 51 ? -3.248 -18.656 -28.203 1 64.5 51 THR B O 1
ATOM 3292 N N . GLY B 1 52 ? -4.797 -18.781 -29.672 1 71.19 52 GLY B N 1
ATOM 3293 C CA . GLY B 1 52 ? -5.492 -19.953 -29.156 1 71.19 52 GLY B CA 1
ATOM 3294 C C . GLY B 1 52 ? -6.965 -19.969 -29.516 1 71.19 52 GLY B C 1
ATOM 3295 O O . GLY B 1 52 ? -7.441 -19.125 -30.266 1 71.19 52 GLY B O 1
ATOM 3296 N N . PRO B 1 53 ? -7.531 -21.016 -29.016 1 82.75 53 PRO B N 1
ATOM 3297 C CA . PRO B 1 53 ? -8.953 -21.141 -29.328 1 82.75 53 PRO B CA 1
ATOM 3298 C C . PRO B 1 53 ? -9.805 -20.047 -28.688 1 82.75 53 PRO B C 1
ATOM 3300 O O . PRO B 1 53 ? -9.492 -19.594 -27.578 1 82.75 53 PRO B O 1
ATOM 3303 N N . SER B 1 54 ? -10.75 -19.562 -29.406 1 89.38 54 SER B N 1
ATOM 3304 C CA . SER B 1 54 ? -11.688 -18.578 -28.891 1 89.38 54 SER B CA 1
ATOM 3305 C C . SER B 1 54 ? -12.57 -19.188 -27.797 1 89.38 54 SER B C 1
ATOM 3307 O O . SER B 1 54 ? -12.984 -20.344 -27.891 1 89.38 54 SER B O 1
ATOM 3309 N N . PRO B 1 55 ? -12.812 -18.375 -26.781 1 94.62 55 PRO B N 1
ATOM 3310 C CA . PRO B 1 55 ? -13.688 -18.875 -25.719 1 94.62 55 PRO B CA 1
ATOM 3311 C C . PRO B 1 55 ? -15.133 -19.062 -26.188 1 94.62 55 PRO B C 1
ATOM 3313 O O . PRO B 1 55 ? -15.594 -18.359 -27.078 1 94.62 55 PRO B O 1
ATOM 3316 N N . GLU B 1 56 ? -15.773 -20.078 -25.656 1 95.94 56 GLU B N 1
ATOM 3317 C CA . GLU B 1 56 ? -17.219 -20.188 -25.797 1 95.94 56 GLU B CA 1
ATOM 3318 C C . GLU B 1 56 ? -17.938 -19.078 -25.047 1 95.94 56 GLU B C 1
ATOM 3320 O O . GLU B 1 56 ? -17.609 -18.797 -23.891 1 95.94 56 GLU B O 1
ATOM 3325 N N . VAL B 1 57 ? -18.875 -18.406 -25.719 1 96.19 57 VAL B N 1
ATOM 3326 C CA . VAL B 1 57 ? -19.609 -17.328 -25.078 1 96.19 57 VAL B CA 1
ATOM 3327 C C . VAL B 1 57 ? -21.047 -17.766 -24.797 1 96.19 57 VAL B C 1
ATOM 3329 O O . VAL B 1 57 ? -21.75 -18.203 -25.703 1 96.19 57 VAL B O 1
ATOM 3332 N N . ILE B 1 58 ? -21.469 -17.688 -23.578 1 96.75 58 ILE B N 1
ATOM 3333 C CA . ILE B 1 58 ? -22.828 -18.078 -23.188 1 96.75 58 ILE B CA 1
ATOM 3334 C C . ILE B 1 58 ? -23.5 -16.922 -22.453 1 96.75 58 ILE B C 1
ATOM 3336 O O . ILE B 1 58 ? -23.031 -16.484 -21.391 1 96.75 58 ILE B O 1
ATOM 3340 N N . HIS B 1 59 ? -24.594 -16.422 -22.922 1 96.81 59 HIS B N 1
ATOM 3341 C CA . HIS B 1 59 ? -25.391 -15.422 -22.234 1 96.81 59 HIS B CA 1
ATOM 3342 C C . HIS B 1 59 ? -26.375 -16.062 -21.25 1 96.81 59 HIS B C 1
ATOM 3344 O O . HIS B 1 59 ? -27.188 -16.891 -21.656 1 96.81 59 HIS B O 1
ATOM 3350 N N . VAL B 1 60 ? -26.219 -15.695 -20.031 1 96 60 VAL B N 1
ATOM 3351 C CA . VAL B 1 60 ? -27.062 -16.281 -18.984 1 96 60 VAL B CA 1
ATOM 3352 C C . VAL B 1 60 ? -28.078 -15.258 -18.5 1 96 60 VAL B C 1
ATOM 3354 O O . VAL B 1 60 ? -27.719 -14.156 -18.109 1 96 60 VAL B O 1
ATOM 3357 N N . THR B 1 61 ? -29.328 -15.562 -18.453 1 94.06 61 THR B N 1
ATOM 3358 C CA . THR B 1 61 ? -30.391 -14.633 -18.078 1 94.06 61 THR B CA 1
ATOM 3359 C C . THR B 1 61 ? -30.766 -14.812 -16.609 1 94.06 61 THR B C 1
ATOM 3361 O O . THR B 1 61 ? -31.156 -13.852 -15.938 1 94.06 61 THR B O 1
ATOM 3364 N N . ASP B 1 62 ? -30.625 -16.047 -16.156 1 92.19 62 ASP B N 1
ATOM 3365 C CA . ASP B 1 62 ? -30.984 -16.344 -14.766 1 92.19 62 ASP B CA 1
ATOM 3366 C C . ASP B 1 62 ? -29.781 -16.203 -13.844 1 92.19 62 ASP B C 1
ATOM 3368 O O . ASP B 1 62 ? -28.844 -17 -13.922 1 92.19 62 ASP B O 1
ATOM 3372 N N . PRO B 1 63 ? -29.859 -15.32 -12.969 1 89.31 63 PRO B N 1
ATOM 3373 C CA . PRO B 1 63 ? -28.734 -15.156 -12.047 1 89.31 63 PRO B CA 1
ATOM 3374 C C . PRO B 1 63 ? -28.547 -16.359 -11.125 1 89.31 63 PRO B C 1
ATOM 3376 O O . PRO B 1 63 ? -27.469 -16.516 -10.523 1 89.31 63 PRO B O 1
ATOM 3379 N N . GLY B 1 64 ? -29.531 -17.188 -10.977 1 89.06 64 GLY B N 1
ATOM 3380 C CA . GLY B 1 64 ? -29.453 -18.391 -10.156 1 89.06 64 GLY B CA 1
ATOM 3381 C C . GLY B 1 64 ? -28.922 -19.594 -10.898 1 89.06 64 GLY B C 1
ATOM 3382 O O . GLY B 1 64 ? -28.875 -20.703 -10.352 1 89.06 64 GLY B O 1
ATOM 3383 N N . ASP B 1 65 ? -28.578 -19.391 -12.141 1 92.38 65 ASP B N 1
ATOM 3384 C CA . ASP B 1 65 ? -28.016 -20.469 -12.945 1 92.38 65 ASP B CA 1
ATOM 3385 C C . ASP B 1 65 ? -26.844 -21.141 -12.227 1 92.38 65 ASP B C 1
ATOM 3387 O O . ASP B 1 65 ? -25.922 -20.453 -11.773 1 92.38 65 ASP B O 1
ATOM 3391 N N . PRO B 1 66 ? -26.828 -22.484 -12.086 1 90.75 66 PRO B N 1
ATOM 3392 C CA . PRO B 1 66 ? -25.781 -23.203 -11.336 1 90.75 66 PRO B CA 1
ATOM 3393 C C . PRO B 1 66 ? -24.391 -22.984 -11.922 1 90.75 66 PRO B C 1
ATOM 3395 O O . PRO B 1 66 ? -23.391 -23.109 -11.203 1 90.75 66 PRO B O 1
ATOM 3398 N N . ARG B 1 67 ? -24.297 -22.625 -13.172 1 91.25 67 ARG B N 1
ATOM 3399 C CA . ARG B 1 67 ? -23 -22.391 -13.805 1 91.25 67 ARG B CA 1
ATOM 3400 C C . ARG B 1 67 ? -22.328 -21.156 -13.234 1 91.25 67 ARG B C 1
ATOM 3402 O O . ARG B 1 67 ? -21.109 -20.984 -13.383 1 91.25 67 ARG B O 1
ATOM 3409 N N . LEU B 1 68 ? -23.172 -20.266 -12.57 1 94.06 68 LEU B N 1
ATOM 3410 C CA . LEU B 1 68 ? -22.641 -19 -12.055 1 94.06 68 LEU B CA 1
ATOM 3411 C C . LEU B 1 68 ? -22.406 -19.078 -10.555 1 94.06 68 LEU B C 1
ATOM 3413 O O . LEU B 1 68 ? -22.156 -18.062 -9.906 1 94.06 68 LEU B O 1
ATOM 3417 N N . VAL B 1 69 ? -22.438 -20.266 -10.016 1 92.38 69 VAL B N 1
ATOM 3418 C CA . VAL B 1 69 ? -22.406 -20.422 -8.562 1 92.38 69 VAL B CA 1
ATOM 3419 C C . VAL B 1 69 ? -21.078 -19.922 -8.008 1 92.38 69 VAL B C 1
ATOM 3421 O O . VAL B 1 69 ? -21.031 -19.375 -6.906 1 92.38 69 VAL B O 1
ATOM 3424 N N . LEU B 1 70 ? -19.984 -20.094 -8.727 1 92.62 70 LEU B N 1
ATOM 3425 C CA . LEU B 1 70 ? -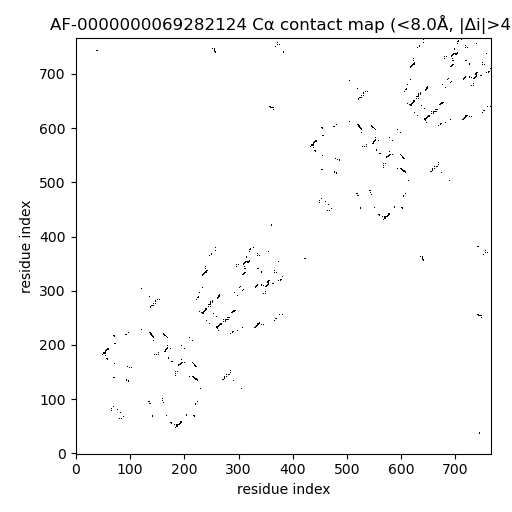18.672 -19.641 -8.273 1 92.62 70 LEU B CA 1
ATOM 3426 C C . LEU B 1 70 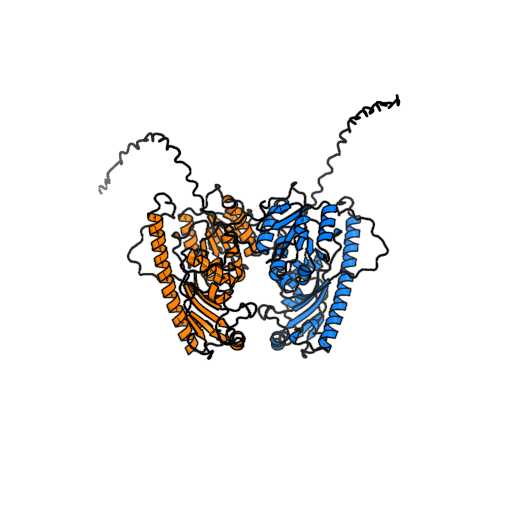? -18.641 -18.125 -8.102 1 92.62 70 LEU B C 1
ATOM 3428 O O . LEU B 1 70 ? -17.828 -17.609 -7.324 1 92.62 70 LEU B O 1
ATOM 3432 N N . TYR B 1 71 ? -19.516 -17.438 -8.812 1 93.06 71 TYR B N 1
ATOM 3433 C CA . TYR B 1 71 ? -19.469 -15.984 -8.867 1 93.06 71 TYR B CA 1
ATOM 3434 C C . TYR B 1 71 ? -20.438 -15.367 -7.871 1 93.06 71 TYR B C 1
ATOM 3436 O O . TYR B 1 71 ? -20.453 -14.148 -7.68 1 93.06 71 TYR B O 1
ATOM 3444 N N . ARG B 1 72 ? -21.172 -16.156 -7.219 1 88.69 72 ARG B N 1
ATOM 3445 C CA . ARG B 1 72 ? -22.172 -15.648 -6.293 1 88.69 72 ARG B CA 1
ATOM 3446 C C . ARG B 1 72 ? -21.562 -15.359 -4.93 1 88.69 72 ARG B C 1
ATOM 3448 O O . ARG B 1 72 ? -20.734 -16.125 -4.434 1 88.69 72 ARG B O 1
ATOM 3455 N N . GLN B 1 73 ? -22 -14.227 -4.43 1 81.31 73 GLN B N 1
ATOM 3456 C CA . GLN B 1 73 ? -21.531 -13.852 -3.1 1 81.31 73 GLN B CA 1
ATOM 3457 C C . GLN B 1 73 ? -22 -14.859 -2.049 1 81.31 73 GLN B C 1
ATOM 3459 O O . GLN B 1 73 ? -23.094 -15.406 -2.152 1 81.31 73 GLN B O 1
ATOM 3464 N N . LYS B 1 74 ? -21.141 -15.031 -1.062 1 78.38 74 LYS B N 1
ATOM 3465 C CA . LYS B 1 74 ? -21.438 -16.016 -0.017 1 78.38 74 LYS B CA 1
ATOM 3466 C C . LYS B 1 74 ? -22.781 -15.703 0.649 1 78.38 74 LYS B C 1
ATOM 3468 O O . LYS B 1 74 ? -23.547 -16.625 0.947 1 78.38 74 LYS B O 1
ATOM 3473 N N . ARG B 1 75 ? -23.078 -14.406 0.859 1 74.62 75 ARG B N 1
ATOM 3474 C CA . ARG B 1 75 ? -24.297 -14 1.566 1 74.62 75 ARG B CA 1
ATOM 3475 C C . ARG B 1 75 ? -25.547 -14.336 0.751 1 74.62 75 ARG B C 1
ATOM 3477 O O . ARG B 1 75 ? -26.641 -14.391 1.293 1 74.62 75 ARG B O 1
ATOM 3484 N N . ARG B 1 76 ? -25.359 -14.688 -0.523 1 76.25 76 ARG B N 1
ATOM 3485 C CA . ARG B 1 76 ? -26.5 -14.93 -1.401 1 76.25 76 ARG B CA 1
ATOM 3486 C C . ARG B 1 76 ? -26.594 -16.406 -1.762 1 76.25 76 ARG B C 1
ATOM 3488 O O . ARG B 1 76 ? -27.438 -16.797 -2.568 1 76.25 76 ARG B O 1
ATOM 3495 N N . ARG B 1 77 ? -25.703 -17.266 -1.183 1 77.88 77 ARG B N 1
ATOM 3496 C CA . ARG B 1 77 ? -25.703 -18.688 -1.514 1 77.88 77 ARG B CA 1
ATOM 3497 C C . ARG B 1 77 ? -26.562 -19.469 -0.533 1 77.88 77 ARG B C 1
ATOM 3499 O O . ARG B 1 77 ? -26.312 -19.453 0.675 1 77.88 77 ARG B O 1
ATOM 3506 N N . GLY B 1 78 ? -27.562 -20.047 -1.019 1 79.56 78 GLY B N 1
ATOM 3507 C CA . GLY B 1 78 ? -28.297 -21.016 -0.209 1 79.56 78 GLY B CA 1
ATOM 3508 C C . GLY B 1 78 ? -27.531 -22.297 0.013 1 79.56 78 GLY B C 1
ATOM 3509 O O . GLY B 1 78 ? -26.406 -22.453 -0.459 1 79.56 78 GLY B O 1
ATOM 3510 N N . LYS B 1 79 ? -28.094 -23.266 0.727 1 84.19 79 LYS B N 1
ATOM 3511 C CA . LYS B 1 79 ? -27.453 -24.547 1.056 1 84.19 79 LYS B CA 1
ATOM 3512 C C . LYS B 1 79 ? -27.047 -25.297 -0.206 1 84.19 79 LYS B C 1
ATOM 3514 O O . LYS B 1 79 ? -25.938 -25.828 -0.293 1 84.19 79 LYS B O 1
ATOM 3519 N N . HIS B 1 80 ? -27.969 -25.375 -1.118 1 83.69 80 HIS B N 1
ATOM 3520 C CA . HIS B 1 80 ? -27.703 -26.062 -2.371 1 83.69 80 HIS B CA 1
ATOM 3521 C C . HIS B 1 80 ? -26.594 -25.375 -3.158 1 83.69 80 HIS B C 1
ATOM 3523 O O . HIS B 1 80 ? -25.734 -26.031 -3.754 1 83.69 80 HIS B O 1
ATOM 3529 N N . ASP B 1 81 ? -26.547 -24.094 -3.162 1 87.38 81 ASP B N 1
ATOM 3530 C CA . ASP B 1 81 ? -25.516 -23.297 -3.834 1 87.38 81 ASP B CA 1
ATOM 3531 C C . ASP B 1 81 ? -24.141 -23.547 -3.213 1 87.38 81 ASP B C 1
ATOM 3533 O O . ASP B 1 81 ? -23.141 -23.625 -3.926 1 87.38 81 ASP B O 1
ATOM 3537 N N . GLU B 1 82 ? -24.172 -23.719 -1.936 1 90.19 82 GLU B N 1
ATOM 3538 C CA . GLU B 1 82 ? -22.922 -23.922 -1.229 1 90.19 82 GLU B CA 1
ATOM 3539 C C . GLU B 1 82 ? -22.297 -25.281 -1.583 1 90.19 82 GLU B C 1
ATOM 3541 O O . GLU B 1 82 ? -21.078 -25.375 -1.778 1 90.19 82 GLU B O 1
ATOM 3546 N N . ALA B 1 83 ? -23.156 -26.266 -1.635 1 91.06 83 ALA B N 1
ATOM 3547 C CA . ALA B 1 83 ? -22.672 -27.594 -2.006 1 91.06 83 ALA B CA 1
ATOM 3548 C C . ALA B 1 83 ? -22.094 -27.594 -3.42 1 91.06 83 ALA B C 1
ATOM 3550 O O . ALA B 1 83 ? -21.047 -28.172 -3.668 1 91.06 83 ALA B O 1
ATOM 3551 N N . GLU B 1 84 ? -22.844 -26.969 -4.301 1 90.56 84 GLU B N 1
ATOM 3552 C CA . GLU B 1 84 ? -22.391 -26.891 -5.684 1 90.56 84 GLU B CA 1
ATOM 3553 C C . GLU B 1 84 ? -21.094 -26.078 -5.789 1 90.56 84 GLU B C 1
ATOM 3555 O O . GLU B 1 84 ? -20.203 -26.453 -6.547 1 90.56 84 GLU B O 1
ATOM 3560 N N . HIS B 1 85 ? -21.078 -25.031 -5.094 1 92.44 85 HIS B N 1
ATOM 3561 C CA . HIS B 1 85 ? -19.859 -24.219 -5.047 1 92.44 85 HIS B CA 1
ATOM 3562 C C . HIS B 1 85 ? -18.672 -25.047 -4.586 1 92.44 85 HIS B C 1
ATOM 3564 O O . HIS B 1 85 ? -17.625 -25.047 -5.238 1 92.44 85 HIS B O 1
ATOM 3570 N N . ASP B 1 86 ? -18.812 -25.766 -3.541 1 92.31 86 ASP B N 1
ATOM 3571 C CA . ASP B 1 86 ? -17.734 -26.578 -2.98 1 92.31 86 ASP B CA 1
ATOM 3572 C C . ASP B 1 86 ? -17.281 -27.672 -3.965 1 92.31 86 ASP B C 1
ATOM 3574 O O . ASP B 1 86 ? -16.094 -27.969 -4.078 1 92.31 86 ASP B O 1
ATOM 3578 N N . ALA B 1 87 ? -18.234 -28.219 -4.594 1 92.81 87 ALA B N 1
ATOM 3579 C CA . ALA B 1 87 ? -17.938 -29.25 -5.578 1 92.81 87 ALA B CA 1
ATOM 3580 C C . ALA B 1 87 ? -17.094 -28.688 -6.723 1 92.81 87 ALA B C 1
ATOM 3582 O O . ALA B 1 87 ? -16.125 -29.312 -7.148 1 92.81 87 ALA B O 1
ATOM 3583 N N . GLN B 1 88 ? -17.453 -27.594 -7.195 1 91.75 88 GLN B N 1
ATOM 3584 C CA . GLN B 1 88 ? -16.719 -26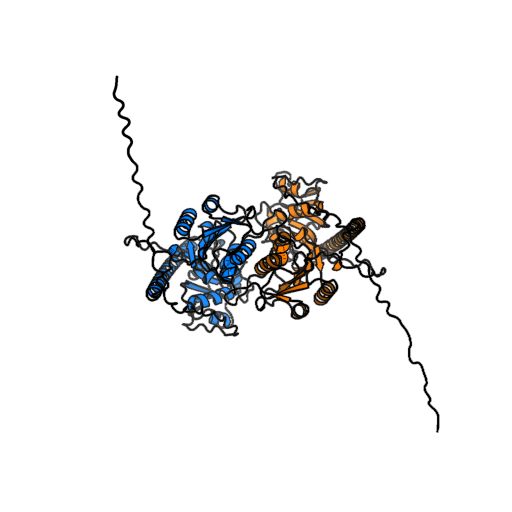.969 -8.289 1 91.75 88 GLN B CA 1
ATOM 3585 C C . GLN B 1 88 ? -15.305 -26.578 -7.848 1 91.75 88 GLN B C 1
ATOM 3587 O O . GLN B 1 88 ? -14.344 -26.75 -8.602 1 91.75 88 GLN B O 1
ATOM 3592 N N . VAL B 1 89 ? -15.195 -26.078 -6.672 1 92.81 89 VAL B N 1
ATOM 3593 C CA . VAL B 1 89 ? -13.891 -25.719 -6.129 1 92.81 89 VAL B CA 1
ATOM 3594 C C . VAL B 1 89 ? -12.992 -26.953 -6.047 1 92.81 89 VAL B C 1
ATOM 3596 O O . VAL B 1 89 ? -11.812 -26.891 -6.406 1 92.81 89 VAL B O 1
ATOM 3599 N N . ARG B 1 90 ? -13.562 -28.016 -5.621 1 92.06 90 ARG B N 1
ATOM 3600 C CA . ARG B 1 90 ? -12.812 -29.266 -5.508 1 92.06 90 ARG B CA 1
ATOM 3601 C C . ARG B 1 90 ? -12.32 -29.734 -6.871 1 92.06 90 ARG B C 1
ATOM 3603 O O . ARG B 1 90 ? -11.164 -30.156 -7.012 1 92.06 90 ARG B O 1
ATOM 3610 N N . ILE B 1 91 ? -13.164 -29.672 -7.773 1 91.5 91 ILE B N 1
ATOM 3611 C CA . ILE B 1 91 ? -12.812 -30.094 -9.125 1 91.5 91 ILE B CA 1
ATOM 3612 C C . ILE B 1 91 ? -11.68 -29.234 -9.664 1 91.5 91 ILE B C 1
ATOM 3614 O O . ILE B 1 91 ? -10.711 -29.75 -10.227 1 91.5 91 ILE B O 1
ATOM 3618 N N . LEU B 1 92 ? -11.797 -27.969 -9.477 1 91.38 92 LEU B N 1
ATOM 3619 C CA . LEU B 1 92 ? -10.773 -27.047 -9.961 1 91.38 92 LEU B CA 1
ATOM 3620 C C . LEU B 1 92 ? -9.445 -27.281 -9.266 1 91.38 92 LEU B C 1
ATOM 3622 O O . LEU B 1 92 ? -8.383 -27.219 -9.891 1 91.38 92 LEU B O 1
ATOM 3626 N N . THR B 1 93 ? -9.531 -27.516 -8.031 1 91 93 THR B N 1
ATOM 3627 C CA . THR B 1 93 ? -8.328 -27.812 -7.254 1 91 93 THR B CA 1
ATOM 3628 C C . THR B 1 93 ? -7.605 -29.031 -7.801 1 91 93 THR B C 1
ATOM 3630 O O . THR B 1 93 ? -6.387 -29.016 -7.98 1 91 93 THR B O 1
ATOM 3633 N N . LEU B 1 94 ? -8.352 -30.078 -8.086 1 90.19 94 LEU B N 1
ATOM 3634 C CA . LEU B 1 94 ? -7.785 -31.312 -8.602 1 90.19 94 LEU B CA 1
ATOM 3635 C C . LEU B 1 94 ? -7.16 -31.094 -9.977 1 90.19 94 LEU B C 1
ATOM 3637 O O . LEU B 1 94 ? -6.055 -31.578 -10.25 1 90.19 94 LEU B O 1
ATOM 3641 N N . ARG B 1 95 ? -7.859 -30.375 -10.758 1 89.25 95 ARG B N 1
ATOM 3642 C CA . ARG B 1 95 ? -7.359 -30.094 -12.102 1 89.25 95 ARG B CA 1
ATOM 3643 C C . ARG B 1 95 ? -6.07 -29.281 -12.047 1 89.25 95 ARG B C 1
ATOM 3645 O O . ARG B 1 95 ? -5.121 -29.562 -12.789 1 89.25 95 ARG B O 1
ATOM 3652 N N . ALA B 1 96 ? -6.09 -28.297 -11.203 1 90.06 96 ALA B N 1
ATOM 3653 C CA . ALA B 1 96 ? -4.918 -27.438 -11.078 1 90.06 96 ALA B CA 1
ATOM 3654 C C . ALA B 1 96 ? -3.721 -28.219 -10.531 1 90.06 96 ALA B C 1
ATOM 3656 O O . ALA B 1 96 ? -2.592 -28.031 -10.992 1 90.06 96 ALA B O 1
ATOM 3657 N N . SER B 1 97 ? -3.947 -29 -9.57 1 87 97 SER B N 1
ATOM 3658 C CA . SER B 1 97 ? -2.891 -29.812 -8.984 1 87 97 SER B CA 1
ATOM 3659 C C . SER B 1 97 ? -2.277 -30.75 -10.016 1 87 97 SER B C 1
ATOM 3661 O O . SER B 1 97 ? -1.058 -30.922 -10.062 1 87 97 SER B O 1
ATOM 3663 N N . ALA B 1 98 ? -3.121 -31.297 -10.797 1 84.94 98 ALA B N 1
ATOM 3664 C CA . ALA B 1 98 ? -2.66 -32.188 -11.844 1 84.94 98 ALA B CA 1
ATOM 3665 C C . ALA B 1 98 ? -1.813 -31.453 -12.883 1 84.94 98 ALA B C 1
ATOM 3667 O O . ALA B 1 98 ? -0.763 -31.953 -13.297 1 84.94 98 ALA B O 1
ATOM 3668 N N . ALA B 1 99 ? -2.256 -30.344 -13.242 1 82.75 99 ALA B N 1
ATOM 3669 C CA . ALA B 1 99 ? -1.531 -29.531 -14.227 1 82.75 99 ALA B CA 1
ATOM 3670 C C . ALA B 1 99 ? -0.167 -29.109 -13.688 1 82.75 99 ALA B C 1
ATOM 3672 O O . ALA B 1 99 ? 0.818 -29.094 -14.43 1 82.75 99 ALA B O 1
ATOM 3673 N N . SER B 1 100 ? -0.143 -28.766 -12.453 1 82.88 100 SER B N 1
ATOM 3674 C CA . SER B 1 100 ? 1.1 -28.328 -11.828 1 82.88 100 SER B CA 1
ATOM 3675 C C . SER B 1 100 ? 2.113 -29.453 -11.75 1 82.88 100 SER B C 1
ATOM 3677 O O . SER B 1 100 ? 3.309 -29.25 -11.953 1 82.88 100 SER B O 1
ATOM 3679 N N . ALA B 1 101 ? 1.693 -30.625 -11.445 1 78.88 101 ALA B N 1
ATOM 3680 C CA . ALA B 1 101 ? 2.559 -31.797 -11.367 1 78.88 101 ALA B CA 1
ATOM 3681 C C . ALA B 1 101 ? 3.197 -32.094 -12.719 1 78.88 101 ALA B C 1
ATOM 3683 O O . ALA B 1 101 ? 4.379 -32.438 -12.797 1 78.88 101 ALA B O 1
ATOM 3684 N N . GLU B 1 102 ? 2.461 -31.906 -13.688 1 75.5 102 GLU B N 1
ATOM 3685 C CA . GLU B 1 102 ? 2.967 -32.125 -15.039 1 75.5 102 GLU B CA 1
ATOM 3686 C C . GLU B 1 102 ? 4.035 -31.094 -15.406 1 75.5 102 GLU B C 1
ATOM 3688 O O . GLU B 1 102 ? 5.055 -31.438 -16.016 1 75.5 102 GLU B O 1
ATOM 3693 N N . HIS B 1 103 ? 3.816 -29.953 -14.984 1 73.12 103 HIS B N 1
ATOM 3694 C CA . HIS B 1 103 ? 4.75 -28.859 -15.258 1 73.12 103 HIS B CA 1
ATOM 3695 C C . HIS B 1 103 ? 6.082 -29.094 -14.555 1 73.12 103 HIS B C 1
ATOM 3697 O O . HIS B 1 103 ? 7.145 -28.844 -15.125 1 73.12 103 HIS B O 1
ATOM 3703 N N . LEU B 1 104 ? 6.035 -29.516 -13.367 1 70.75 104 LEU B N 1
ATOM 3704 C CA . LEU B 1 104 ? 7.246 -29.766 -12.594 1 70.75 104 LEU B CA 1
ATOM 3705 C C . LEU B 1 104 ? 8.055 -30.906 -13.188 1 70.75 104 LEU B C 1
ATOM 3707 O O . LEU B 1 104 ? 9.289 -30.875 -13.203 1 70.75 104 LEU B O 1
ATOM 3711 N N . GLN B 1 105 ? 7.348 -31.828 -13.688 1 66.56 105 GLN B N 1
ATOM 3712 C CA . GLN B 1 105 ? 8.016 -32.969 -14.328 1 66.56 105 GLN B CA 1
ATOM 3713 C C . GLN B 1 105 ? 8.719 -32.531 -15.609 1 66.56 105 GLN B C 1
ATOM 3715 O O . GLN B 1 105 ? 9.844 -32.938 -15.875 1 66.56 105 GLN B O 1
ATOM 3720 N N . ASP B 1 106 ? 8.078 -31.641 -16.266 1 63.34 106 ASP B N 1
ATOM 3721 C CA . ASP B 1 106 ? 8.648 -31.141 -17.516 1 63.34 106 ASP B CA 1
ATOM 3722 C C . ASP B 1 106 ? 9.867 -30.25 -17.234 1 63.34 106 ASP B C 1
ATOM 3724 O O . ASP B 1 106 ? 10.859 -30.312 -17.969 1 63.34 106 ASP B O 1
ATOM 3728 N N . ALA B 1 107 ? 9.773 -29.516 -16.219 1 62.34 107 ALA B N 1
ATOM 3729 C CA . ALA B 1 107 ? 10.883 -28.641 -15.844 1 62.34 107 ALA B CA 1
ATOM 3730 C C . ALA B 1 107 ? 12.086 -29.469 -15.383 1 62.34 107 ALA B C 1
ATOM 3732 O O . ALA B 1 107 ? 13.227 -29.141 -15.711 1 62.34 107 ALA B O 1
ATOM 3733 N N . GLU B 1 108 ? 11.781 -30.438 -14.562 1 57.12 108 GLU B N 1
ATOM 3734 C CA . GLU B 1 108 ? 12.836 -31.344 -14.117 1 57.12 108 GLU B CA 1
ATOM 3735 C C . GLU B 1 108 ? 13.492 -32.062 -15.305 1 57.12 108 GLU B C 1
ATOM 3737 O O . GLU B 1 108 ? 14.711 -32.219 -15.344 1 57.12 108 GLU B O 1
ATOM 3742 N N . ALA B 1 109 ? 12.648 -32.406 -16.234 1 49.19 109 ALA B N 1
ATOM 3743 C CA . ALA B 1 109 ? 13.148 -33.094 -17.422 1 49.19 109 ALA B CA 1
ATOM 3744 C C . ALA B 1 109 ? 13.984 -32.156 -18.281 1 49.19 109 ALA B C 1
ATOM 3746 O O . ALA B 1 109 ? 15.023 -32.562 -18.812 1 49.19 109 ALA B O 1
ATOM 3747 N N . ALA B 1 110 ? 13.523 -30.938 -18.266 1 50.5 110 ALA B N 1
ATOM 3748 C CA . ALA B 1 110 ? 14.25 -29.938 -19.031 1 50.5 110 ALA B CA 1
ATOM 3749 C C . ALA B 1 110 ? 15.562 -29.562 -18.359 1 50.5 110 ALA B C 1
ATOM 3751 O O . ALA B 1 110 ? 16.547 -29.266 -19.016 1 50.5 110 ALA B O 1
ATOM 3752 N N . SER B 1 111 ? 15.484 -29.469 -17.016 1 48.62 111 SER B N 1
ATOM 3753 C CA . SER B 1 111 ? 16.703 -29.172 -16.266 1 48.62 111 SER B CA 1
ATOM 3754 C C . SER B 1 111 ? 17.688 -30.312 -16.328 1 48.62 111 SER B C 1
ATOM 3756 O O . SER B 1 111 ? 18.906 -30.109 -16.25 1 48.62 111 SER B O 1
ATOM 3758 N N . ARG B 1 112 ? 17.219 -31.625 -16.438 1 45.06 112 ARG B N 1
ATOM 3759 C CA . ARG B 1 112 ? 18.109 -32.781 -16.594 1 45.06 112 ARG B CA 1
ATOM 3760 C C . ARG B 1 112 ? 18.844 -32.688 -17.922 1 45.06 112 ARG B C 1
ATOM 3762 O O . ARG B 1 112 ? 19.891 -33.344 -18.094 1 45.06 112 ARG B O 1
ATOM 3769 N N . SER B 1 113 ? 18.25 -32.031 -18.781 1 39.28 113 SER B N 1
ATOM 3770 C CA . SER B 1 113 ? 18.938 -31.953 -20.062 1 39.28 113 SER B CA 1
ATOM 3771 C C . SER B 1 113 ? 19.969 -30.828 -20.062 1 39.28 113 SER B C 1
ATOM 3773 O O . SER B 1 113 ? 20.672 -30.625 -21.062 1 39.28 113 SER B O 1
ATOM 3775 N N . TRP B 1 114 ? 19.766 -29.969 -18.984 1 34.03 114 TRP B N 1
ATOM 3776 C CA . TRP B 1 114 ? 20.781 -28.922 -18.969 1 34.03 114 TRP B CA 1
ATOM 3777 C C . TRP B 1 114 ? 22.016 -29.359 -18.188 1 34.03 114 TRP B C 1
ATOM 3779 O O . TRP B 1 114 ? 21.906 -29.719 -17 1 34.03 114 TRP B O 1
ATOM 3789 N N . PRO B 1 115 ? 23.141 -29.844 -18.781 1 35.12 115 PRO B N 1
ATOM 3790 C CA . PRO B 1 115 ? 24.266 -30.484 -18.109 1 35.12 115 PRO B CA 1
ATOM 3791 C C . PRO B 1 115 ? 24.672 -29.766 -16.828 1 35.12 115 PRO B C 1
ATOM 3793 O O . PRO B 1 115 ? 25.109 -30.406 -15.859 1 35.12 115 PRO B O 1
ATOM 3796 N N . GLY B 1 116 ? 24.891 -28.391 -16.844 1 35.38 116 GLY B N 1
ATOM 3797 C CA . GLY B 1 116 ? 25.703 -27.641 -15.898 1 35.38 116 GLY B CA 1
ATOM 3798 C C . GLY B 1 116 ? 24.922 -27.156 -14.688 1 35.38 116 GLY B C 1
ATOM 3799 O O . GLY B 1 116 ? 25.484 -26.547 -13.781 1 35.38 116 GLY B O 1
ATOM 3800 N N . GLU B 1 117 ? 23.641 -26.734 -14.867 1 37.06 117 GLU B N 1
ATOM 3801 C CA . GLU B 1 117 ? 23.094 -25.984 -13.734 1 37.06 117 GLU B CA 1
ATOM 3802 C C . GLU B 1 117 ? 22.656 -26.922 -12.609 1 37.06 117 GLU B C 1
ATOM 3804 O O . GLU B 1 117 ? 21.594 -27.531 -12.672 1 37.06 117 GLU B O 1
ATOM 3809 N N . THR B 1 118 ? 23.516 -27.625 -12.016 1 36.81 118 THR B N 1
ATOM 3810 C CA . THR B 1 118 ? 23.406 -28.547 -10.891 1 36.81 118 THR B CA 1
ATOM 3811 C C . THR B 1 118 ? 22.688 -27.875 -9.719 1 36.81 118 THR B C 1
ATOM 3813 O O . THR B 1 118 ? 22.516 -28.5 -8.664 1 36.81 118 THR B O 1
ATOM 3816 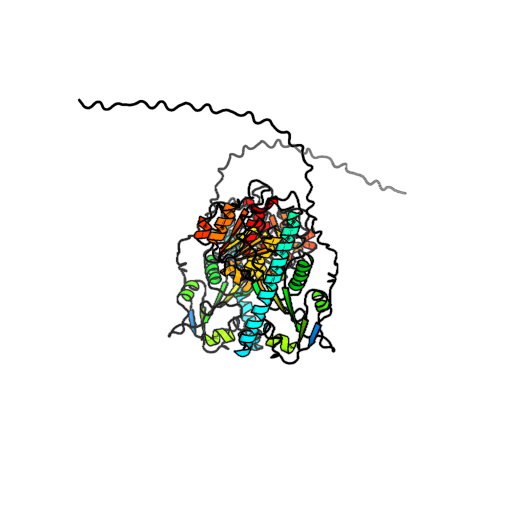N N . SER B 1 119 ? 22.609 -26.484 -9.703 1 38.75 119 SER B N 1
ATOM 3817 C CA . SER B 1 119 ? 22.578 -26.141 -8.289 1 38.75 119 SER B CA 1
ATOM 3818 C C . SER B 1 119 ? 21.172 -26.281 -7.715 1 38.75 119 SER B C 1
ATOM 3820 O O . SER B 1 119 ? 20.469 -25.297 -7.531 1 38.75 119 SER B O 1
ATOM 3822 N N . ALA B 1 120 ? 20.203 -26.922 -8.352 1 42.91 120 ALA B N 1
ATOM 3823 C CA . ALA B 1 120 ? 19.047 -27.203 -7.5 1 42.91 120 ALA B CA 1
ATOM 3824 C C . ALA B 1 120 ? 19.5 -27.75 -6.145 1 42.91 120 ALA B C 1
ATOM 3826 O O . ALA B 1 120 ? 20.594 -28.297 -6.012 1 42.91 120 ALA B O 1
ATOM 3827 N N . LEU B 1 121 ? 18.797 -27.188 -5.098 1 45.72 121 LEU B N 1
ATOM 3828 C CA . LEU B 1 121 ? 19.078 -27.766 -3.787 1 45.72 121 LEU B CA 1
ATOM 3829 C C . LEU B 1 121 ? 19.156 -29.281 -3.861 1 45.72 121 LEU B C 1
ATOM 3831 O O . LEU B 1 121 ? 18.5 -29.906 -4.699 1 45.72 121 LEU B O 1
ATOM 3835 N N . PRO B 1 122 ? 20.297 -29.969 -3.506 1 38.75 122 PRO B N 1
ATOM 3836 C CA . PRO B 1 122 ? 20.438 -31.422 -3.588 1 38.75 122 PRO B CA 1
ATOM 3837 C C . PRO B 1 122 ? 19.156 -32.156 -3.219 1 38.75 122 PRO B C 1
ATOM 3839 O O . PRO B 1 122 ? 18.484 -31.812 -2.242 1 38.75 122 PRO B O 1
ATOM 3842 N N . THR B 1 123 ? 18.531 -32.688 -4.27 1 38.28 123 THR B N 1
ATOM 3843 C CA . THR B 1 123 ? 17.344 -33.5 -4.09 1 38.28 123 THR B CA 1
ATOM 3844 C C . THR B 1 123 ? 17.609 -34.656 -3.168 1 38.28 123 THR B C 1
ATOM 3846 O O . THR B 1 123 ? 18.516 -35.469 -3.432 1 38.28 123 THR B O 1
ATOM 3849 N N . SER B 1 124 ? 17.484 -34.688 -1.872 1 33.84 124 SER B N 1
ATOM 3850 C CA . SER B 1 124 ? 17.422 -35.969 -1.17 1 33.84 124 SER B CA 1
ATOM 3851 C C . SER B 1 124 ? 16.516 -36.969 -1.894 1 33.84 124 SER B C 1
ATOM 3853 O O . SER B 1 124 ? 15.648 -36.562 -2.67 1 33.84 124 SER B O 1
ATOM 3855 N N . ARG B 1 125 ? 16.734 -38.438 -1.761 1 33.81 125 ARG B N 1
ATOM 3856 C CA . ARG B 1 125 ? 16.125 -39.656 -2.248 1 33.81 125 ARG B CA 1
ATOM 3857 C C . ARG B 1 125 ? 14.602 -39.594 -2.154 1 33.81 125 ARG B C 1
ATOM 3859 O O . ARG B 1 125 ? 14.055 -39.344 -1.081 1 33.81 125 ARG B O 1
ATOM 3866 N N . SER B 1 126 ? 13.961 -39.312 -3.227 1 34.53 126 SER B N 1
ATOM 3867 C CA . SER B 1 126 ? 12.516 -39.438 -3.387 1 34.53 126 SER B CA 1
ATOM 3868 C C . SER B 1 126 ? 11.992 -40.75 -2.857 1 34.53 126 SER B C 1
ATOM 3870 O O . SER B 1 126 ? 12.445 -41.812 -3.285 1 34.53 126 SER B O 1
ATOM 3872 N N . SER B 1 127 ? 11.688 -40.969 -1.567 1 34.09 127 SER B N 1
ATOM 3873 C CA . SER B 1 127 ? 10.852 -42.125 -1.206 1 34.09 127 SER B CA 1
ATOM 3874 C C . SER B 1 127 ? 9.664 -42.25 -2.152 1 34.09 127 SER B C 1
ATOM 3876 O O . SER B 1 127 ? 8.906 -41.312 -2.355 1 34.09 127 SER B O 1
ATOM 3878 N N . LYS B 1 128 ? 9.586 -43.281 -3.105 1 38.22 128 LYS B N 1
ATOM 3879 C CA . LYS B 1 128 ? 8.664 -43.781 -4.113 1 38.22 128 LYS B CA 1
ATOM 3880 C C . LYS B 1 128 ? 7.227 -43.781 -3.6 1 38.22 128 LYS B C 1
ATOM 3882 O O . LYS B 1 128 ? 6.277 -43.875 -4.383 1 38.22 128 LYS B O 1
ATOM 3887 N N . GLY B 1 129 ? 7.004 -44.406 -2.377 1 33.06 129 GLY B N 1
ATOM 3888 C CA . GLY B 1 129 ? 5.656 -44.844 -2.062 1 33.06 129 GLY B CA 1
ATOM 3889 C C . GLY B 1 129 ? 4.684 -43.688 -1.852 1 33.06 129 GLY B C 1
ATOM 3890 O O . GLY B 1 129 ? 3.592 -43.906 -1.312 1 33.06 129 GLY B O 1
ATOM 3891 N N . LYS B 1 130 ? 5.199 -42.5 -1.496 1 37.44 130 LYS B N 1
ATOM 3892 C CA . LYS B 1 130 ? 4.098 -41.688 -0.995 1 37.44 130 LYS B CA 1
ATOM 3893 C C . LYS B 1 130 ? 3.039 -41.469 -2.074 1 37.44 130 LYS B C 1
ATOM 3895 O O . LYS B 1 130 ? 3.371 -41.219 -3.238 1 37.44 130 LYS B O 1
ATOM 3900 N N . THR B 1 131 ? 1.844 -41.781 -1.832 1 36.56 131 THR B N 1
ATOM 3901 C CA . THR B 1 131 ? 0.542 -41.438 -2.4 1 36.56 131 THR B CA 1
ATOM 3902 C C . THR B 1 131 ? 0.59 -40.125 -3.129 1 36.56 131 THR B C 1
ATOM 3904 O O . THR B 1 131 ? 1.306 -39.188 -2.711 1 36.56 131 THR B O 1
ATOM 3907 N N . GLU B 1 132 ? 0.162 -39.875 -4.391 1 43.59 132 GLU B N 1
ATOM 3908 C CA . GLU B 1 132 ? -0.115 -38.656 -5.176 1 43.59 132 GLU B CA 1
ATOM 3909 C C . GLU B 1 132 ? -0.581 -37.531 -4.285 1 43.59 132 GLU B C 1
ATOM 3911 O O . GLU B 1 132 ? -1.755 -37.438 -3.916 1 43.59 132 GLU B O 1
ATOM 3916 N N . SER B 1 133 ? -0.002 -37.188 -3.217 1 50 133 SER B N 1
ATOM 3917 C CA . SER B 1 133 ? -0.402 -36.156 -2.256 1 50 133 SER B CA 1
ATOM 3918 C C . SER B 1 133 ? -0.85 -34.875 -2.961 1 50 133 SER B C 1
ATOM 3920 O O . SER B 1 133 ? -0.179 -34.406 -3.879 1 50 133 SER B O 1
ATOM 3922 N N . GLU B 1 134 ? -2.205 -34.594 -3.123 1 65.5 134 GLU B N 1
ATOM 3923 C CA . GLU B 1 134 ? -2.971 -33.438 -3.611 1 65.5 134 GLU B CA 1
ATOM 3924 C C . GLU B 1 134 ? -2.336 -32.125 -3.174 1 65.5 134 GLU B C 1
ATOM 3926 O O . GLU B 1 134 ? -2.213 -31.859 -1.976 1 65.5 134 GLU B O 1
ATOM 3931 N N . SER B 1 135 ? -1.621 -31.531 -4.137 1 79.19 135 SER B N 1
ATOM 3932 C CA . SER B 1 135 ? -1.011 -30.234 -3.828 1 79.19 135 SER B CA 1
ATOM 3933 C C . SER B 1 135 ? -2.066 -29.203 -3.453 1 79.19 135 SER B C 1
ATOM 3935 O O . SER B 1 135 ? -3.16 -29.188 -4.023 1 79.19 135 SER B O 1
ATOM 3937 N N . GLU B 1 136 ? -1.806 -28.5 -2.424 1 90.69 136 GLU B N 1
ATOM 3938 C CA . GLU B 1 136 ? -2.693 -27.438 -1.985 1 90.69 136 GLU B CA 1
ATOM 3939 C C . GLU B 1 136 ? -2.785 -26.328 -3.035 1 90.69 136 GLU B C 1
ATOM 3941 O O . GLU B 1 136 ? -1.784 -25.984 -3.66 1 90.69 136 GLU B O 1
ATOM 3946 N N . CYS B 1 137 ? -3.957 -25.938 -3.271 1 93.62 137 CYS B N 1
ATOM 3947 C CA . CYS B 1 137 ? -4.219 -24.922 -4.285 1 93.62 137 CYS B CA 1
ATOM 3948 C C . CYS B 1 137 ? -5.238 -23.906 -3.785 1 93.62 137 CYS B C 1
ATOM 3950 O O . CYS B 1 137 ? -6.156 -24.266 -3.043 1 93.62 137 CYS B O 1
ATOM 3952 N N . VAL B 1 138 ? -5 -22.656 -4.145 1 95.69 138 VAL B N 1
ATOM 3953 C CA . VAL B 1 138 ? -6.008 -21.641 -3.859 1 95.69 138 VAL B CA 1
ATOM 3954 C C . VAL B 1 138 ? -6.938 -21.484 -5.059 1 95.69 138 VAL B C 1
ATOM 3956 O O . VAL B 1 138 ? -6.48 -21.312 -6.191 1 95.69 138 VAL B O 1
ATOM 3959 N N . VAL B 1 139 ? -8.227 -21.594 -4.82 1 95.12 139 VAL B N 1
ATOM 3960 C CA . VAL B 1 139 ? -9.242 -21.359 -5.84 1 95.12 139 VAL B CA 1
ATOM 3961 C C . VAL B 1 139 ? -10.086 -20.141 -5.457 1 95.12 139 VAL B C 1
ATOM 3963 O O . VAL B 1 139 ? -10.57 -20.047 -4.328 1 95.12 139 VAL B O 1
ATOM 3966 N N . GLY B 1 140 ? -10.156 -19.188 -6.383 1 94 140 GLY B N 1
ATOM 3967 C CA . GLY B 1 140 ? -10.945 -18.016 -6.066 1 94 140 GLY B CA 1
ATOM 3968 C C . GLY B 1 140 ? -11.242 -17.141 -7.281 1 94 140 GLY B C 1
ATOM 3969 O O . GLY B 1 140 ? -10.844 -17.484 -8.398 1 94 140 GLY B O 1
ATOM 3970 N N . LEU B 1 141 ? -12.008 -16.078 -6.977 1 93.94 141 LEU B N 1
ATOM 3971 C CA . LEU B 1 141 ? -12.344 -15.117 -8.023 1 93.94 141 LEU B CA 1
ATOM 3972 C C . LEU B 1 141 ? -11.305 -14.008 -8.109 1 93.94 141 LEU B C 1
ATOM 3974 O O . LEU B 1 141 ? -10.906 -13.445 -7.086 1 93.94 141 LEU B O 1
ATOM 3978 N N . HIS B 1 142 ? -10.836 -13.859 -9.281 1 94.38 142 HIS B N 1
ATOM 3979 C CA . HIS B 1 142 ? -9.953 -12.742 -9.594 1 94.38 142 HIS B CA 1
ATOM 3980 C C . HIS B 1 142 ? -10.625 -11.758 -10.539 1 94.38 142 HIS B C 1
ATOM 3982 O O . HIS B 1 142 ? -11.695 -12.039 -11.078 1 94.38 142 HIS B O 1
ATOM 3988 N N . TYR B 1 143 ? -10.016 -10.562 -10.57 1 92.12 143 TYR B N 1
ATOM 3989 C CA . TYR B 1 143 ? -10.625 -9.508 -11.375 1 92.12 143 TYR B CA 1
ATOM 3990 C C . TYR B 1 143 ? -9.57 -8.562 -11.93 1 92.12 143 TYR B C 1
ATOM 3992 O O . TYR B 1 143 ? -8.383 -8.688 -11.617 1 92.12 143 TYR B O 1
ATOM 4000 N N . SER B 1 144 ? -9.984 -7.691 -12.852 1 89.56 144 SER B N 1
ATOM 4001 C CA . SER B 1 144 ? -9.203 -6.648 -13.508 1 89.56 144 SER B CA 1
ATOM 4002 C C . SER B 1 144 ? -8.617 -7.141 -14.828 1 89.56 144 SER B C 1
ATOM 4004 O O . SER B 1 144 ? -8.18 -8.289 -14.922 1 89.56 144 SER B O 1
ATOM 4006 N N . TRP B 1 145 ? -8.578 -6.324 -15.773 1 91.62 145 TRP B N 1
ATOM 4007 C CA . TRP B 1 145 ? -8.023 -6.633 -17.094 1 91.62 145 TRP B CA 1
ATOM 4008 C C . TRP B 1 145 ? -6.512 -6.82 -17 1 91.62 145 TRP B C 1
ATOM 4010 O O . TRP B 1 145 ? -5.941 -7.633 -17.734 1 91.62 145 TRP B O 1
ATOM 4020 N N . ASP B 1 146 ? -5.879 -6.113 -16.094 1 90.56 146 ASP B N 1
ATOM 4021 C CA . ASP B 1 146 ? -4.441 -6.266 -15.906 1 90.56 146 ASP B CA 1
ATOM 4022 C C . ASP B 1 146 ? -4.094 -7.68 -15.445 1 90.56 146 ASP B C 1
ATOM 4024 O O . ASP B 1 146 ? -3.119 -8.266 -15.914 1 90.56 146 ASP B O 1
ATOM 4028 N N . CYS B 1 147 ? -4.895 -8.133 -14.562 1 93.88 147 CYS B N 1
ATOM 4029 C CA . CYS B 1 147 ? -4.668 -9.492 -14.078 1 93.88 147 CYS B CA 1
ATOM 4030 C C . CYS B 1 147 ? -4.875 -10.516 -15.188 1 93.88 147 CYS B C 1
ATOM 4032 O O . CYS B 1 147 ? -4.105 -11.469 -15.312 1 93.88 147 CYS B O 1
ATOM 4034 N N . LEU B 1 148 ? -5.906 -10.289 -15.953 1 93.88 148 LEU B N 1
ATOM 4035 C CA . LEU B 1 148 ? -6.168 -11.195 -17.062 1 93.88 148 LEU B CA 1
ATOM 4036 C C . LEU B 1 148 ? -5.008 -11.195 -18.062 1 93.88 148 LEU B C 1
ATOM 4038 O O . LEU B 1 148 ? -4.582 -12.25 -18.516 1 93.88 148 LEU B O 1
ATOM 4042 N N . ARG B 1 149 ? -4.539 -10.047 -18.328 1 93.62 149 ARG B N 1
ATOM 4043 C CA . ARG B 1 149 ? -3.406 -9.914 -19.25 1 93.62 149 ARG B CA 1
ATOM 4044 C C . ARG B 1 149 ? -2.178 -10.641 -18.703 1 93.62 149 ARG B C 1
ATOM 4046 O O . ARG B 1 149 ? -1.52 -11.391 -19.422 1 93.62 149 ARG B O 1
ATOM 4053 N N . ARG B 1 150 ? -1.893 -10.391 -17.422 1 94.75 150 ARG B N 1
ATOM 4054 C CA . ARG B 1 150 ? -0.718 -11 -16.812 1 94.75 150 ARG B CA 1
ATOM 4055 C C . ARG B 1 150 ? -0.859 -12.516 -16.734 1 94.75 150 ARG B C 1
ATOM 4057 O O . ARG B 1 150 ? 0.131 -13.242 -16.828 1 94.75 150 ARG B O 1
ATOM 4064 N N . LEU B 1 151 ? -2.049 -12.938 -16.531 1 95.06 151 LEU B N 1
ATOM 4065 C CA . LEU B 1 151 ? -2.322 -14.375 -16.547 1 95.06 151 LEU B CA 1
ATOM 4066 C C . LEU B 1 151 ? -2.002 -14.977 -17.906 1 95.06 151 LEU B C 1
ATOM 4068 O O . LEU B 1 151 ? -1.401 -16.047 -17.984 1 95.06 151 LEU B O 1
ATOM 4072 N N . GLY B 1 152 ? -2.473 -14.328 -18.875 1 93.75 152 GLY B N 1
ATOM 4073 C CA . GLY B 1 152 ? -2.146 -14.773 -20.219 1 93.75 152 GLY B CA 1
ATOM 4074 C C . GLY B 1 152 ? -0.653 -14.852 -20.469 1 93.75 152 GLY B C 1
ATOM 4075 O O . GLY B 1 152 ? -0.17 -15.82 -21.062 1 93.75 152 GLY B O 1
ATOM 4076 N N . GLU B 1 153 ? 0.042 -13.891 -20.031 1 93.31 153 GLU B N 1
ATOM 4077 C CA . GLU B 1 153 ? 1.495 -13.867 -20.172 1 93.31 153 GLU B CA 1
ATOM 4078 C C . GLU B 1 153 ? 2.146 -15.016 -19.422 1 93.31 153 GLU B C 1
ATOM 4080 O O . GLU B 1 153 ? 3.088 -15.641 -19.906 1 93.31 153 GLU B O 1
ATOM 4085 N N . ALA B 1 154 ? 1.667 -15.234 -18.25 1 93.81 154 ALA B N 1
ATOM 4086 C CA . ALA B 1 154 ? 2.201 -16.328 -17.438 1 93.81 154 ALA B CA 1
ATOM 4087 C C . ALA B 1 154 ? 1.994 -17.672 -18.125 1 93.81 154 ALA B C 1
ATOM 4089 O O . ALA B 1 154 ? 2.914 -18.5 -18.172 1 93.81 154 ALA B O 1
ATOM 4090 N N . ARG B 1 155 ? 0.846 -17.891 -18.625 1 90.81 155 ARG B N 1
ATOM 4091 C CA . ARG B 1 155 ? 0.55 -19.125 -19.344 1 90.81 155 ARG B CA 1
ATOM 4092 C C . ARG B 1 155 ? 1.452 -19.281 -20.562 1 90.81 155 ARG B C 1
ATOM 4094 O O . ARG B 1 155 ? 1.971 -20.375 -20.812 1 90.81 155 ARG B O 1
ATOM 4101 N N . ALA B 1 156 ? 1.548 -18.234 -21.234 1 89.81 156 ALA B N 1
ATOM 4102 C CA . ALA B 1 156 ? 2.398 -18.266 -22.422 1 89.81 156 ALA B CA 1
ATOM 4103 C C . ALA B 1 156 ? 3.844 -18.594 -22.047 1 89.81 156 ALA B C 1
ATOM 4105 O O . ALA B 1 156 ? 4.57 -19.188 -22.844 1 89.81 156 ALA B O 1
ATOM 4106 N N . ALA B 1 157 ? 4.223 -18.203 -20.875 1 89.19 157 ALA B N 1
ATOM 4107 C CA . ALA B 1 157 ? 5.582 -18.469 -20.406 1 89.19 157 ALA B CA 1
ATOM 4108 C C . ALA B 1 157 ? 5.711 -19.875 -19.859 1 89.19 157 ALA B C 1
ATOM 4110 O O . ALA B 1 157 ? 6.77 -20.266 -19.344 1 89.19 157 ALA B O 1
ATOM 4111 N N . GLY B 1 158 ? 4.684 -20.656 -19.844 1 87.25 158 GLY B N 1
ATOM 4112 C CA . GLY B 1 158 ? 4.738 -22.062 -19.469 1 87.25 158 GLY B CA 1
ATOM 4113 C C . GLY B 1 158 ? 4.328 -22.328 -18.031 1 87.25 158 GLY B C 1
ATOM 4114 O O . GLY B 1 158 ? 4.5 -23.438 -17.516 1 87.25 158 GLY B O 1
ATOM 4115 N N . ARG B 1 159 ? 3.793 -21.297 -17.453 1 88.62 159 ARG B N 1
ATOM 4116 C CA . ARG B 1 159 ? 3.383 -21.484 -16.062 1 88.62 159 ARG B CA 1
ATOM 4117 C C . ARG B 1 159 ? 2.025 -22.172 -15.984 1 88.62 159 ARG B C 1
ATOM 4119 O O . ARG B 1 159 ? 1.19 -22.016 -16.875 1 88.62 159 ARG B O 1
ATOM 4126 N N . SER B 1 160 ? 1.888 -22.953 -14.852 1 84.06 160 SER B N 1
ATOM 4127 C CA . SER B 1 160 ? 0.648 -23.703 -14.672 1 84.06 160 SER B CA 1
ATOM 4128 C C . SER B 1 160 ? -0.402 -22.875 -13.945 1 84.06 160 SER B C 1
ATOM 4130 O O . SER B 1 160 ? -0.482 -22.891 -12.719 1 84.06 160 SER B O 1
ATOM 4132 N N . VAL B 1 161 ? -1.14 -22.125 -14.633 1 88.75 161 VAL B N 1
ATOM 4133 C CA . VAL B 1 161 ? -2.258 -21.359 -14.094 1 88.75 161 VAL B CA 1
ATOM 4134 C C . VAL B 1 161 ? -3.559 -21.812 -14.758 1 88.75 161 VAL B C 1
ATOM 4136 O O . VAL B 1 161 ? -3.668 -21.828 -15.984 1 88.75 161 VAL B O 1
ATOM 4139 N N . LEU B 1 162 ? -4.473 -22.188 -13.984 1 92.06 162 LEU B N 1
ATOM 4140 C CA . LEU B 1 162 ? -5.734 -22.672 -14.516 1 92.06 162 LEU B CA 1
ATOM 4141 C C . LEU B 1 162 ? -6.844 -21.641 -14.336 1 92.06 162 LEU B C 1
ATOM 4143 O O . LEU B 1 162 ? -7.105 -21.188 -13.219 1 92.06 162 LEU B O 1
ATOM 4147 N N . VAL B 1 163 ? -7.457 -21.234 -15.438 1 95 163 VAL B N 1
ATOM 4148 C CA . VAL B 1 163 ? -8.641 -20.391 -15.438 1 95 163 VAL B CA 1
ATOM 4149 C C . VAL B 1 163 ? -9.859 -21.219 -15.852 1 95 163 VAL B C 1
ATOM 4151 O O . VAL B 1 163 ? -9.867 -21.844 -16.906 1 95 163 VAL B O 1
ATOM 4154 N N . ASP B 1 164 ? -10.828 -21.172 -15.008 1 95 164 ASP B N 1
ATOM 4155 C CA . ASP B 1 164 ? -12.008 -22 -15.25 1 95 164 ASP B CA 1
ATOM 4156 C C . ASP B 1 164 ? -12.992 -21.297 -16.188 1 95 164 ASP B C 1
ATOM 4158 O O . ASP B 1 164 ? -13.492 -21.891 -17.141 1 95 164 ASP B O 1
ATOM 4162 N N . SER B 1 165 ? -13.352 -20.156 -15.859 1 96 165 SER B N 1
ATOM 4163 C CA . SER B 1 165 ? -14.352 -19.375 -16.578 1 96 165 SER B CA 1
ATOM 4164 C C . SER B 1 165 ? -14.273 -17.891 -16.219 1 96 165 SER B C 1
ATOM 4166 O O . SER B 1 165 ? -13.539 -17.516 -15.305 1 96 165 SER B O 1
ATOM 4168 N N . LEU B 1 166 ? -14.961 -17.109 -17.031 1 96.38 166 LEU B N 1
ATOM 4169 C CA . LEU B 1 166 ? -15.008 -15.656 -16.844 1 96.38 166 LEU B CA 1
ATOM 4170 C C . LEU B 1 166 ? -16.438 -15.148 -16.906 1 96.38 166 LEU B C 1
ATOM 4172 O O . LEU B 1 166 ? -17.234 -15.609 -17.734 1 96.38 166 LEU B O 1
ATOM 4176 N N . LEU B 1 167 ? -16.797 -14.25 -16 1 95.5 167 LEU B N 1
ATOM 4177 C CA . LEU B 1 167 ? -18.109 -13.609 -15.984 1 95.5 167 LEU B CA 1
ATOM 4178 C C . LEU B 1 167 ? -17.984 -12.117 -16.25 1 95.5 167 LEU B C 1
ATOM 4180 O O . LEU B 1 167 ? -17.172 -11.438 -15.633 1 95.5 167 LEU B O 1
ATOM 4184 N N . ALA B 1 168 ? -18.797 -11.602 -17.188 1 93.94 168 ALA B N 1
ATOM 4185 C CA . ALA B 1 168 ? -18.766 -10.18 -17.531 1 93.94 168 ALA B CA 1
ATOM 4186 C C . ALA B 1 168 ? -20.156 -9.672 -17.906 1 93.94 168 ALA B C 1
ATOM 4188 O O . ALA B 1 168 ? -21.047 -10.469 -18.219 1 93.94 168 ALA B O 1
ATOM 4189 N N . PRO B 1 169 ? -20.359 -8.344 -17.781 1 92.62 169 PRO B N 1
ATOM 4190 C CA . PRO B 1 169 ? -21.609 -7.797 -18.312 1 92.62 169 PRO B CA 1
ATOM 4191 C C . PRO B 1 169 ? -21.703 -7.895 -19.828 1 92.62 169 PRO B C 1
ATOM 4193 O O . PRO B 1 169 ? -20.688 -7.738 -20.516 1 92.62 169 PRO B O 1
ATOM 4196 N N . SER B 1 170 ? -22.891 -8.086 -20.234 1 92.62 170 SER B N 1
ATOM 4197 C CA . SER B 1 170 ? -23.109 -8.148 -21.688 1 92.62 170 SER B CA 1
ATOM 4198 C C . SER B 1 170 ? -23.031 -6.766 -22.312 1 92.62 170 SER B C 1
ATOM 4200 O O . SER B 1 170 ? -23.297 -5.758 -21.656 1 92.62 170 SER B O 1
ATOM 4202 N N . THR B 1 171 ? -22.562 -6.832 -23.516 1 88.06 171 THR B N 1
ATOM 4203 C CA . THR B 1 171 ? -22.469 -5.59 -24.266 1 88.06 171 THR B CA 1
ATOM 4204 C C . THR B 1 171 ? -23.141 -5.73 -25.641 1 88.06 171 THR B C 1
ATOM 4206 O O . THR B 1 171 ? -23.125 -6.812 -26.219 1 88.06 171 THR B O 1
ATOM 4209 N N . GLY B 1 172 ? -23.734 -4.637 -26.094 1 83.31 172 GLY B N 1
ATOM 4210 C CA . GLY B 1 172 ? -24.266 -4.57 -27.453 1 83.31 172 GLY B CA 1
ATOM 4211 C C . GLY B 1 172 ? -25.516 -5.406 -27.641 1 83.31 172 GLY B C 1
ATOM 4212 O O . GLY B 1 172 ? -26.047 -5.98 -26.688 1 83.31 172 GLY B O 1
ATOM 4213 N N . PRO B 1 173 ? -25.953 -5.512 -28.891 1 85.31 173 PRO B N 1
ATOM 4214 C CA . PRO B 1 173 ? -27.203 -6.195 -29.219 1 85.31 173 PRO B CA 1
ATOM 4215 C C . PRO B 1 173 ? -27.078 -7.715 -29.141 1 85.31 173 PRO B C 1
ATOM 4217 O O . PRO B 1 173 ? -28.078 -8.406 -28.891 1 85.31 173 PRO B O 1
ATOM 4220 N N . GLU B 1 174 ? -25.891 -8.227 -29.312 1 87.5 174 GLU B N 1
ATOM 4221 C CA . GLU B 1 174 ? -25.703 -9.672 -29.297 1 87.5 174 GLU B CA 1
ATOM 4222 C C . GLU B 1 174 ? -25.469 -10.188 -27.875 1 87.5 174 GLU B C 1
ATOM 4224 O O . GLU B 1 174 ? -25.312 -11.391 -27.672 1 87.5 174 GLU B O 1
ATOM 4229 N N . ASN B 1 175 ? -25.484 -9.32 -26.953 1 88.69 175 ASN B N 1
ATOM 4230 C CA . ASN B 1 175 ? -25.312 -9.648 -25.531 1 88.69 175 ASN B CA 1
ATOM 4231 C C . ASN B 1 175 ? -23.984 -10.359 -25.281 1 88.69 175 ASN B C 1
ATOM 4233 O O . ASN B 1 175 ? -23.922 -11.281 -24.469 1 88.69 175 ASN B O 1
ATOM 4237 N N . GLY B 1 176 ? -22.984 -10.055 -26.109 1 90.88 176 GLY B N 1
ATOM 4238 C CA . GLY B 1 176 ? -21.656 -10.617 -25.953 1 90.88 176 GLY B CA 1
ATOM 4239 C C . GLY B 1 176 ? -20.734 -9.75 -25.109 1 90.88 176 GLY B C 1
ATOM 4240 O O . GLY B 1 176 ? -21.141 -8.695 -24.609 1 90.88 176 GLY B O 1
ATOM 4241 N N . PRO B 1 177 ? -19.531 -10.352 -24.766 1 91.38 177 PRO B N 1
ATOM 4242 C CA . PRO B 1 177 ? -18.547 -9.523 -24.078 1 91.38 177 PRO B CA 1
ATOM 4243 C C . PRO B 1 177 ? -17.938 -8.445 -24.984 1 91.38 177 PRO B C 1
ATOM 4245 O O . PRO B 1 177 ? -18.141 -8.469 -26.203 1 91.38 177 PRO B O 1
ATOM 4248 N N . SER B 1 178 ? -17.328 -7.441 -24.406 1 90.75 178 SER B N 1
ATOM 4249 C CA . SER B 1 178 ? -16.609 -6.449 -25.219 1 90.75 178 SER B CA 1
ATOM 4250 C C . SER B 1 178 ? -15.508 -7.098 -26.031 1 90.75 178 SER B C 1
ATOM 4252 O O . SER B 1 178 ? -14.961 -8.133 -25.656 1 90.75 178 SER B O 1
ATOM 4254 N N . GLN B 1 179 ? -15.188 -6.539 -27.141 1 91.19 179 GLN B N 1
ATOM 4255 C CA . GLN B 1 179 ? -14.148 -7.066 -28.016 1 91.19 179 GLN B CA 1
ATOM 4256 C C . GLN B 1 179 ? -12.805 -7.113 -27.297 1 91.19 179 GLN B C 1
ATOM 4258 O O . GLN B 1 179 ? -12.031 -8.062 -27.484 1 91.19 179 GLN B O 1
ATOM 4263 N N . LYS B 1 180 ? -12.539 -6.129 -26.562 1 91.19 180 LYS B N 1
ATOM 4264 C CA . LYS B 1 180 ? -11.289 -6.086 -25.797 1 91.19 180 LYS B CA 1
ATOM 4265 C C . LYS B 1 180 ? -11.195 -7.25 -24.812 1 91.19 180 LYS B C 1
ATOM 4267 O O . LYS B 1 180 ? -10.148 -7.887 -24.703 1 91.19 180 LYS B O 1
ATOM 4272 N N . LEU B 1 181 ? -12.273 -7.488 -24.172 1 92.69 181 LEU B N 1
ATOM 4273 C CA . LEU B 1 181 ? -12.305 -8.594 -23.219 1 92.69 181 LEU B CA 1
ATOM 4274 C C . LEU B 1 181 ? -12.141 -9.93 -23.938 1 92.69 181 LEU B C 1
ATOM 4276 O O . LEU B 1 181 ? -11.414 -10.805 -23.453 1 92.69 181 LEU B O 1
ATOM 4280 N N . LEU B 1 182 ? -12.828 -10.07 -25.016 1 93 182 LEU B N 1
ATOM 4281 C CA . LEU B 1 182 ? -12.711 -11.281 -25.812 1 93 182 LEU B CA 1
ATOM 4282 C C . LEU B 1 182 ? -11.266 -11.516 -26.234 1 93 182 LEU B C 1
ATOM 4284 O O . LEU B 1 182 ? -10.773 -12.648 -26.172 1 93 182 LEU B O 1
ATOM 4288 N N . SER B 1 183 ? -10.656 -10.508 -26.641 1 93.5 183 SER B N 1
ATOM 4289 C CA . SER B 1 183 ? -9.266 -10.602 -27.062 1 93.5 183 SER B CA 1
ATOM 4290 C C . SER B 1 183 ? -8.359 -11.039 -25.906 1 93.5 183 SER B C 1
ATOM 4292 O O . SER B 1 183 ? -7.488 -11.891 -26.094 1 93.5 183 SER B O 1
ATOM 4294 N N . LEU B 1 184 ? -8.547 -10.516 -24.734 1 93.12 184 LEU B N 1
ATOM 4295 C CA . LEU B 1 184 ? -7.75 -10.852 -23.562 1 93.12 184 LEU B CA 1
ATOM 4296 C C . LEU B 1 184 ? -7.996 -12.289 -23.125 1 93.12 184 LEU B C 1
ATOM 4298 O O . LEU B 1 184 ? -7.09 -12.953 -22.625 1 93.12 184 LEU B O 1
ATOM 4302 N N . ALA B 1 185 ? -9.164 -12.727 -23.359 1 94.62 185 ALA B N 1
ATOM 4303 C CA . ALA B 1 185 ? -9.586 -14.031 -22.859 1 94.62 185 ALA B CA 1
ATOM 4304 C C . ALA B 1 185 ? -9.18 -15.141 -23.828 1 94.62 185 ALA B C 1
ATOM 4306 O O . ALA B 1 185 ? -9.164 -16.312 -23.469 1 94.62 185 ALA B O 1
ATOM 4307 N N . THR B 1 186 ? -8.969 -14.781 -25.031 1 93.44 186 THR B N 1
ATOM 4308 C CA . THR B 1 186 ? -8.672 -15.766 -26.062 1 93.44 186 THR B CA 1
ATOM 4309 C C . THR B 1 186 ? -7.418 -16.562 -25.719 1 93.44 186 THR B C 1
ATOM 4311 O O . THR B 1 186 ? -6.395 -15.977 -25.359 1 93.44 186 THR B O 1
ATOM 4314 N N . GLY B 1 187 ? -7.551 -17.922 -25.75 1 91 187 GLY B N 1
ATOM 4315 C CA . GLY B 1 187 ? -6.449 -18.828 -25.453 1 91 187 GLY B CA 1
ATOM 4316 C C . GLY B 1 187 ? -6.242 -19.031 -23.953 1 91 187 GLY B C 1
ATOM 4317 O O . GLY B 1 187 ? -5.395 -19.828 -23.547 1 91 187 GLY B O 1
ATOM 4318 N N . LEU B 1 188 ? -7.016 -18.328 -23.156 1 93.06 188 LEU B N 1
ATOM 4319 C CA . LEU B 1 188 ? -6.816 -18.359 -21.719 1 93.06 188 LEU B CA 1
ATOM 4320 C C . LEU B 1 188 ? -8.039 -18.922 -21.016 1 93.06 188 LEU B C 1
ATOM 4322 O O . LEU B 1 188 ? -7.91 -19.766 -20.125 1 93.06 188 LEU B O 1
ATOM 4326 N N . VAL B 1 189 ? -9.156 -18.438 -21.422 1 94.56 189 VAL B N 1
ATOM 4327 C CA . VAL B 1 189 ? -10.414 -18.75 -20.766 1 94.56 189 VAL B CA 1
ATOM 4328 C C . VAL B 1 189 ? -11.258 -19.656 -21.656 1 94.56 189 VAL B C 1
ATOM 4330 O O . VAL B 1 189 ? -11.539 -19.312 -22.797 1 94.56 189 VAL B O 1
ATOM 4333 N N . PRO B 1 190 ? -11.695 -20.75 -21.188 1 94.81 190 PRO B N 1
ATOM 4334 C CA . PRO B 1 190 ? -12.484 -21.656 -22.016 1 94.81 190 PRO B CA 1
ATOM 4335 C C . PRO B 1 190 ? -13.906 -21.156 -22.266 1 94.81 190 PRO B C 1
ATOM 4337 O O . PRO B 1 190 ? -14.453 -21.344 -23.359 1 94.81 190 PRO B O 1
ATOM 4340 N N . VAL B 1 191 ? -14.516 -20.547 -21.234 1 96.88 191 VAL B N 1
ATOM 4341 C CA . VAL B 1 191 ? -15.906 -20.125 -21.359 1 96.88 191 VAL B CA 1
ATOM 4342 C C . VAL B 1 191 ? -16.094 -18.734 -20.75 1 96.88 191 VAL B C 1
ATOM 4344 O O . VAL B 1 191 ? -15.555 -18.453 -19.672 1 96.88 191 VAL B O 1
ATOM 4347 N N . ILE B 1 192 ? -16.812 -17.875 -21.469 1 96.75 192 ILE B N 1
ATOM 4348 C CA . ILE B 1 192 ? -17.219 -16.578 -20.953 1 96.75 192 ILE B CA 1
ATOM 4349 C C . ILE B 1 192 ? -18.719 -16.562 -20.734 1 96.75 192 ILE B C 1
ATOM 4351 O O . ILE B 1 192 ? -19.5 -16.766 -21.688 1 96.75 192 ILE B O 1
ATOM 4355 N N . TYR B 1 193 ? -19.125 -16.328 -19.531 1 96.69 193 TYR B N 1
ATOM 4356 C CA . TYR B 1 193 ? -20.531 -16.062 -19.234 1 96.69 193 TYR B CA 1
ATOM 4357 C C . TYR B 1 193 ? -20.812 -14.57 -19.266 1 96.69 193 TYR B C 1
ATOM 4359 O O . TYR B 1 193 ? -20.078 -13.773 -18.672 1 96.69 193 TYR B O 1
ATOM 4367 N N . THR B 1 194 ? -21.844 -14.172 -19.953 1 95.56 194 THR B N 1
ATOM 4368 C CA . THR B 1 194 ? -22.312 -12.789 -19.906 1 95.56 194 THR B CA 1
ATOM 4369 C C . THR B 1 194 ? -23.688 -12.688 -19.25 1 95.56 194 THR B C 1
ATOM 4371 O O . THR B 1 194 ? -24.5 -13.602 -19.375 1 95.56 194 THR B O 1
ATOM 4374 N N . VAL B 1 195 ? -23.859 -11.641 -18.516 1 94.25 195 VAL B N 1
ATOM 4375 C CA . VAL B 1 195 ? -25.141 -11.344 -17.906 1 94.25 195 VAL B CA 1
ATOM 4376 C C . VAL B 1 195 ? -25.516 -9.883 -18.141 1 94.25 195 VAL B C 1
ATOM 4378 O O . VAL B 1 195 ? -24.641 -9.07 -18.484 1 94.25 195 VAL B O 1
ATOM 4381 N N . GLU B 1 196 ? -26.75 -9.602 -17.922 1 92.75 196 GLU B N 1
ATOM 4382 C CA . GLU B 1 196 ? -27.188 -8.211 -18.031 1 92.75 196 GLU B CA 1
ATOM 4383 C C . GLU B 1 196 ? -26.391 -7.324 -17.062 1 92.75 196 GLU B C 1
ATOM 4385 O O . GLU B 1 196 ? -26.141 -7.711 -15.922 1 92.75 196 GLU B O 1
ATOM 4390 N N . PRO B 1 197 ? -26.016 -6.125 -17.531 1 89.44 197 PRO B N 1
ATOM 4391 C CA . PRO B 1 197 ? -25.188 -5.242 -16.719 1 89.44 197 PRO B CA 1
ATOM 4392 C C . PRO B 1 197 ? -25.781 -4.957 -15.336 1 89.44 197 PRO B C 1
ATOM 4394 O O . PRO B 1 197 ? -25.062 -4.949 -14.336 1 89.44 197 PRO B O 1
ATOM 4397 N N . LYS B 1 198 ? -27.062 -4.73 -15.258 1 87.5 198 LYS B N 1
ATOM 4398 C CA . LYS B 1 198 ? -27.719 -4.441 -13.992 1 87.5 198 LYS B CA 1
ATOM 4399 C C . LYS B 1 198 ? -27.625 -5.633 -13.039 1 87.5 198 LYS B C 1
ATOM 4401 O O . LYS B 1 198 ? -27.438 -5.453 -11.828 1 87.5 198 LYS B O 1
ATOM 4406 N N . VAL B 1 199 ? -27.75 -6.77 -13.664 1 88.31 199 VAL B N 1
ATOM 4407 C CA . VAL B 1 199 ? -27.672 -8 -12.883 1 88.31 199 VAL B CA 1
ATOM 4408 C C . VAL B 1 199 ? -26.234 -8.195 -12.383 1 88.31 199 VAL B C 1
ATOM 4410 O O . VAL B 1 199 ? -26.031 -8.578 -11.227 1 88.31 199 VAL B O 1
ATOM 4413 N N . PHE B 1 200 ? -25.312 -7.949 -13.258 1 90.19 200 PHE B N 1
ATOM 4414 C CA . PHE B 1 200 ? -23.922 -8.07 -12.883 1 90.19 200 PHE B CA 1
ATOM 4415 C C . PHE B 1 200 ? -23.609 -7.18 -11.688 1 90.19 200 PHE B C 1
ATOM 4417 O O . PHE B 1 200 ? -22.984 -7.629 -10.719 1 90.19 200 PHE B O 1
ATOM 4424 N N . GLN B 1 201 ? -24.031 -5.945 -11.688 1 84.5 201 GLN B N 1
ATOM 4425 C CA . GLN B 1 201 ? -23.75 -4.953 -10.656 1 84.5 201 GLN B CA 1
ATOM 4426 C C . GLN B 1 201 ? -24.406 -5.324 -9.328 1 84.5 201 GLN B C 1
ATOM 4428 O O . GLN B 1 201 ? -23.797 -5.168 -8.266 1 84.5 201 GLN B O 1
ATOM 4433 N N . SER B 1 202 ? -25.531 -5.828 -9.383 1 83.06 202 SER B N 1
ATOM 4434 C CA . SER B 1 202 ? -26.297 -6.07 -8.172 1 83.06 202 SER B CA 1
ATOM 4435 C C . SER B 1 202 ? -25.938 -7.406 -7.539 1 83.06 202 SER B C 1
ATOM 4437 O O . SER B 1 202 ? -25.906 -7.531 -6.312 1 83.06 202 SER B O 1
ATOM 4439 N N . GLU B 1 203 ? -25.547 -8.383 -8.453 1 83.88 203 GLU B N 1
ATOM 4440 C CA . GLU B 1 203 ? -25.469 -9.742 -7.93 1 83.88 203 GLU B CA 1
ATOM 4441 C C . GLU B 1 203 ? -24.016 -10.211 -7.871 1 83.88 203 GLU B C 1
ATOM 4443 O O . GLU B 1 203 ? -23.672 -11.102 -7.086 1 83.88 203 GLU B O 1
ATOM 4448 N N . PHE B 1 204 ? -23.219 -9.656 -8.711 1 85 204 PHE B N 1
ATOM 4449 C CA . PHE B 1 204 ? -21.922 -10.305 -8.875 1 85 204 PHE B CA 1
ATOM 4450 C C . PHE B 1 204 ? -20.781 -9.32 -8.617 1 85 204 PHE B C 1
ATOM 4452 O O . PHE B 1 204 ? -19.625 -9.719 -8.469 1 85 204 PHE B O 1
ATOM 4459 N N . GLN B 1 205 ? -21.094 -8.047 -8.648 1 74.62 205 GLN B N 1
ATOM 4460 C CA . GLN B 1 205 ? -20.016 -7.074 -8.508 1 74.62 205 GLN B CA 1
ATOM 4461 C C . GLN B 1 205 ? -19.656 -6.859 -7.039 1 74.62 205 GLN B C 1
ATOM 4463 O O . GLN B 1 205 ? -20.547 -6.656 -6.203 1 74.62 205 GLN B O 1
ATOM 4468 N N . SER B 1 206 ? -18.375 -7.273 -6.91 1 62.72 206 SER B N 1
ATOM 4469 C CA . SER B 1 206 ? -17.891 -6.941 -5.574 1 62.72 206 SER B CA 1
ATOM 4470 C C . SER B 1 206 ? -17.547 -5.461 -5.469 1 62.72 206 SER B C 1
ATOM 4472 O O . SER B 1 206 ? -17.234 -4.816 -6.477 1 62.72 206 SER B O 1
ATOM 4474 N N . LYS B 1 207 ? -17.766 -4.887 -4.316 1 58.12 207 LYS B N 1
ATOM 4475 C CA . LYS B 1 207 ? -17.422 -3.492 -4.039 1 58.12 207 LYS B CA 1
ATOM 4476 C C . LYS B 1 207 ? -16.016 -3.162 -4.516 1 58.12 207 LYS B C 1
ATOM 4478 O O . LYS B 1 207 ? -15.711 -2.012 -4.84 1 58.12 207 LYS B O 1
ATOM 4483 N N . GLU B 1 208 ? -15.289 -4.258 -4.641 1 55.59 208 GLU B N 1
ATOM 4484 C CA . GLU B 1 208 ? -13.883 -4.047 -4.953 1 55.59 208 GLU B CA 1
ATOM 4485 C C . GLU B 1 208 ? -13.656 -4.012 -6.465 1 55.59 208 GLU B C 1
ATOM 4487 O O . GLU B 1 208 ? -12.602 -3.568 -6.926 1 55.59 208 GLU B O 1
ATOM 4492 N N . ALA B 1 209 ? -14.68 -4.523 -7.207 1 52.53 209 ALA B N 1
ATOM 4493 C CA . ALA B 1 209 ? -14.477 -4.637 -8.648 1 52.53 209 ALA B CA 1
ATOM 4494 C C . ALA B 1 209 ? -14.664 -3.289 -9.336 1 52.53 209 ALA B C 1
ATOM 4496 O O . ALA B 1 209 ? -15.539 -2.508 -8.961 1 52.53 209 ALA B O 1
ATOM 4497 N N . GLY B 1 210 ? -13.602 -2.461 -9.586 1 52.12 210 GLY B N 1
ATOM 4498 C CA . GLY B 1 210 ? -13.492 -1.188 -10.281 1 52.12 210 GLY B CA 1
ATOM 4499 C C . GLY B 1 210 ? -14.727 -0.852 -11.094 1 52.12 210 GLY B C 1
ATOM 4500 O O . GLY B 1 210 ? -15.766 -1.507 -10.969 1 52.12 210 GLY B O 1
ATOM 4501 N N . GLN B 1 211 ? -14.617 0.209 -11.914 1 54.78 211 GLN B N 1
ATOM 4502 C CA . GLN B 1 211 ? -15.656 0.808 -12.742 1 54.78 211 GLN B CA 1
ATOM 4503 C C . GLN B 1 211 ? -16.266 -0.225 -13.68 1 54.78 211 GLN B C 1
ATOM 4505 O O . GLN B 1 211 ? -15.602 -1.178 -14.094 1 54.78 211 GLN B O 1
ATOM 4510 N N . ALA B 1 212 ? -17.469 -0.097 -13.883 1 56.06 212 ALA B N 1
ATOM 4511 C CA . ALA B 1 212 ? -18.422 -0.898 -14.656 1 56.06 212 ALA B CA 1
ATOM 4512 C C . ALA B 1 212 ? -17.812 -1.317 -15.992 1 56.06 212 ALA B C 1
ATOM 4514 O O . ALA B 1 212 ? -17.969 -2.465 -16.422 1 56.06 212 ALA B O 1
ATOM 4515 N N . ALA B 1 213 ? -16.984 -0.466 -16.625 1 53.28 213 ALA B N 1
ATOM 4516 C CA . ALA B 1 213 ? -16.609 -0.788 -18 1 53.28 213 ALA B CA 1
ATOM 4517 C C . ALA B 1 213 ? -15.57 -1.901 -18.031 1 53.28 213 ALA B C 1
ATOM 4519 O O . ALA B 1 213 ? -15.484 -2.646 -19.016 1 53.28 213 ALA B O 1
ATOM 4520 N N . SER B 1 214 ? -14.859 -2.029 -17 1 65.94 214 SER B N 1
ATOM 4521 C CA . SER B 1 214 ? -13.812 -3.051 -16.969 1 65.94 214 SER B CA 1
ATOM 4522 C C . SER B 1 214 ? -14.125 -4.129 -15.938 1 65.94 214 SER B C 1
ATOM 4524 O O . SER B 1 214 ? -13.227 -4.844 -15.492 1 65.94 214 SER B O 1
ATOM 4526 N N . ALA B 1 215 ? -15.406 -4.168 -15.875 1 82.94 215 ALA B N 1
ATOM 4527 C CA . ALA B 1 215 ? -15.812 -5.086 -14.812 1 82.94 215 ALA B CA 1
ATOM 4528 C C . ALA B 1 215 ? -15.859 -6.523 -15.32 1 82.94 215 ALA B C 1
ATOM 4530 O O . ALA B 1 215 ? -16.562 -6.82 -16.297 1 82.94 215 ALA B O 1
ATOM 4531 N N . CYS B 1 216 ? -15.102 -7.355 -14.906 1 90.88 216 CYS B N 1
ATOM 4532 C CA . CYS B 1 216 ? -15.164 -8.797 -15.102 1 90.88 216 CYS B CA 1
ATOM 4533 C C . CYS B 1 216 ? -14.578 -9.539 -13.906 1 90.88 216 CYS B C 1
ATOM 4535 O O . CYS B 1 216 ? -13.82 -8.961 -13.125 1 90.88 216 CYS B O 1
ATOM 4537 N N . SER B 1 217 ? -15.047 -10.734 -13.773 1 93.25 217 SER B N 1
ATOM 4538 C CA . SER B 1 217 ? -14.484 -11.656 -12.789 1 93.25 217 SER B CA 1
ATOM 4539 C C . SER B 1 217 ? -14.164 -13.008 -13.414 1 93.25 217 SER B C 1
ATOM 4541 O O . SER B 1 217 ? -14.844 -13.453 -14.344 1 93.25 217 SER B O 1
ATOM 4543 N N . PHE B 1 218 ? -13.164 -13.602 -12.969 1 94.75 218 PHE B N 1
ATOM 4544 C CA . PHE B 1 218 ? -12.82 -14.914 -13.516 1 94.75 218 PHE B CA 1
ATOM 4545 C C . PHE B 1 218 ? -12.344 -15.852 -12.414 1 94.75 218 PHE B C 1
ATOM 4547 O O . PHE B 1 218 ? -11.695 -15.414 -11.461 1 94.75 218 PHE B O 1
ATOM 4554 N N . ALA B 1 219 ? -12.766 -17.062 -12.508 1 95.31 219 ALA B N 1
ATOM 4555 C CA . ALA B 1 219 ? -12.43 -18.109 -11.539 1 95.31 219 ALA B CA 1
ATOM 4556 C C . ALA B 1 219 ? -11.07 -18.719 -11.852 1 95.31 219 ALA B C 1
ATOM 4558 O O . ALA B 1 219 ? -10.852 -19.234 -12.953 1 95.31 219 ALA B O 1
ATOM 4559 N N . VAL B 1 220 ? -10.219 -18.672 -10.852 1 95.94 220 VAL B N 1
ATOM 4560 C CA . VAL B 1 220 ? -8.836 -19.078 -11.055 1 95.94 220 VAL B CA 1
ATOM 4561 C C . VAL B 1 220 ? -8.422 -20.062 -9.953 1 95.94 220 VAL B C 1
ATOM 4563 O O . VAL B 1 220 ? -8.836 -19.906 -8.797 1 95.94 220 VAL B O 1
ATOM 4566 N N . ALA B 1 221 ? -7.691 -21.094 -10.367 1 95.31 221 ALA B N 1
ATOM 4567 C CA . ALA B 1 221 ? -6.992 -21.938 -9.406 1 95.31 221 ALA B CA 1
ATOM 4568 C C . ALA B 1 221 ? -5.496 -21.625 -9.391 1 95.31 221 ALA B C 1
ATOM 4570 O O . ALA B 1 221 ? -4.75 -22.078 -10.258 1 95.31 221 ALA B O 1
ATOM 4571 N N . TYR B 1 222 ? -5.082 -20.875 -8.477 1 94.38 222 TYR B N 1
ATOM 4572 C CA . TYR B 1 222 ? -3.709 -20.406 -8.305 1 94.38 222 TYR B CA 1
ATOM 4573 C C . TYR B 1 222 ? -3.549 -19.688 -6.973 1 94.38 222 TYR B C 1
ATOM 4575 O O . TYR B 1 222 ? -4.441 -18.938 -6.555 1 94.38 222 TYR B O 1
ATOM 4583 N N . PRO B 1 223 ? -2.477 -19.828 -6.309 1 95.62 223 PRO B N 1
ATOM 4584 C CA . PRO B 1 223 ? -1.312 -20.656 -6.621 1 95.62 223 PRO B CA 1
ATOM 4585 C C . PRO B 1 223 ? -1.509 -22.125 -6.234 1 95.62 223 PRO B C 1
ATOM 4587 O O . PRO B 1 223 ? -2.398 -22.438 -5.441 1 95.62 223 PRO B O 1
ATOM 4590 N N . VAL B 1 224 ? -0.704 -22.953 -6.824 1 95.06 224 VAL B N 1
ATOM 4591 C CA . VAL B 1 224 ? -0.54 -24.344 -6.414 1 95.06 224 VAL B CA 1
ATOM 4592 C C . VAL B 1 224 ? 0.773 -24.516 -5.652 1 95.06 224 VAL B C 1
ATOM 4594 O O . VAL B 1 224 ? 1.828 -24.078 -6.121 1 95.06 224 VAL B O 1
ATOM 4597 N N . SER B 1 225 ? 0.662 -25.109 -4.52 1 96.38 225 SER B N 1
ATOM 4598 C CA . SER B 1 225 ? 1.863 -25.281 -3.709 1 96.38 225 SER B CA 1
ATOM 4599 C C . SER B 1 225 ? 2.855 -26.234 -4.379 1 96.38 225 SER B C 1
ATOM 4601 O O . SER B 1 225 ? 2.494 -27.344 -4.77 1 96.38 225 SER B O 1
ATOM 4603 N N . GLN B 1 226 ? 4.082 -25.781 -4.461 1 94.31 226 GLN B N 1
ATOM 4604 C CA . GLN B 1 226 ? 5.176 -26.594 -4.984 1 94.31 226 GLN B CA 1
ATOM 4605 C C . GLN B 1 226 ? 6.051 -27.125 -3.855 1 94.31 226 GLN B C 1
ATOM 4607 O O . GLN B 1 226 ? 6.043 -26.578 -2.746 1 94.31 226 GLN B O 1
ATOM 4612 N N . PRO B 1 227 ? 6.746 -28.234 -4.18 1 94.25 227 PRO B N 1
ATOM 4613 C CA . PRO B 1 227 ? 7.73 -28.672 -3.188 1 94.25 227 PRO B CA 1
ATOM 4614 C C . PRO B 1 227 ? 8.75 -27.594 -2.855 1 94.25 227 PRO B C 1
ATOM 4616 O O . PRO B 1 227 ? 9.172 -26.844 -3.742 1 94.25 227 PRO B O 1
ATOM 4619 N N . LEU B 1 228 ? 9.117 -27.547 -1.613 1 96.38 228 LEU B N 1
ATOM 4620 C CA . LEU B 1 228 ? 10.016 -26.5 -1.133 1 96.38 228 LEU B CA 1
ATOM 4621 C C . LEU B 1 228 ? 11.305 -26.469 -1.938 1 96.38 228 LEU B C 1
ATOM 4623 O O . LEU B 1 228 ? 11.781 -25.406 -2.336 1 96.38 228 LEU B O 1
ATOM 4627 N N . LEU B 1 229 ? 11.828 -27.578 -2.215 1 90.81 229 LEU B N 1
ATOM 4628 C CA . LEU B 1 229 ? 13.141 -27.703 -2.85 1 90.81 229 LEU B CA 1
ATOM 4629 C C . LEU B 1 229 ? 13.055 -27.359 -4.332 1 90.81 229 LEU B C 1
ATOM 4631 O O . LEU B 1 229 ? 14.078 -27.172 -4.992 1 90.81 229 LEU B O 1
ATOM 4635 N N . ALA B 1 230 ? 11.867 -27.25 -4.883 1 91.94 230 ALA B N 1
ATOM 4636 C CA . ALA B 1 230 ? 11.68 -26.844 -6.27 1 91.94 230 ALA B CA 1
ATOM 4637 C C . ALA B 1 230 ? 11.805 -25.328 -6.41 1 91.94 230 ALA B C 1
ATOM 4639 O O . ALA B 1 230 ? 11.953 -24.812 -7.523 1 91.94 230 ALA B O 1
ATOM 4640 N N . LEU B 1 231 ? 11.711 -24.609 -5.324 1 95.38 231 LEU B N 1
ATOM 4641 C CA . LEU B 1 231 ? 11.828 -23.156 -5.359 1 95.38 231 LEU B CA 1
ATOM 4642 C C . LEU B 1 231 ? 13.273 -22.734 -5.57 1 95.38 231 LEU B C 1
ATOM 4644 O O . LEU B 1 231 ? 14.195 -23.375 -5.062 1 95.38 231 LEU B O 1
ATOM 4648 N N . ARG B 1 232 ? 13.461 -21.656 -6.27 1 94.94 232 ARG B N 1
ATOM 4649 C CA . ARG B 1 232 ? 14.797 -21.125 -6.543 1 94.94 232 ARG B CA 1
ATOM 4650 C C . ARG B 1 232 ? 15.078 -19.891 -5.688 1 94.94 232 ARG B C 1
ATOM 4652 O O . ARG B 1 232 ? 14.32 -18.922 -5.719 1 94.94 232 ARG B O 1
ATOM 4659 N N . PRO B 1 233 ? 16.203 -19.922 -4.953 1 97.19 233 PRO B N 1
ATOM 4660 C CA . PRO B 1 233 ? 16.562 -18.688 -4.23 1 97.19 233 PRO B CA 1
ATOM 4661 C C . PRO B 1 233 ? 16.922 -17.531 -5.168 1 97.19 233 PRO B C 1
ATOM 4663 O O . PRO B 1 233 ? 17.359 -17.766 -6.297 1 97.19 233 PRO B O 1
ATOM 4666 N N . PRO B 1 234 ? 16.75 -16.312 -4.684 1 98.12 234 PRO B N 1
ATOM 4667 C CA . PRO B 1 234 ? 16.328 -15.938 -3.336 1 98.12 234 PRO B CA 1
ATOM 4668 C C . PRO B 1 234 ? 14.844 -16.203 -3.09 1 98.12 234 PRO B C 1
ATOM 4670 O O . PRO B 1 234 ? 14.062 -16.281 -4.039 1 98.12 234 PRO B O 1
ATOM 4673 N N . ILE B 1 235 ? 14.492 -16.359 -1.787 1 98.81 235 ILE B N 1
ATOM 4674 C CA . ILE B 1 235 ? 13.141 -16.75 -1.41 1 98.81 235 ILE B CA 1
ATOM 4675 C C . ILE B 1 235 ? 12.547 -15.703 -0.463 1 98.81 235 ILE B C 1
ATOM 4677 O O . ILE B 1 235 ? 13.219 -15.242 0.463 1 98.81 235 ILE B O 1
ATOM 4681 N N . LEU B 1 236 ? 11.352 -15.25 -0.737 1 98.94 236 LEU B N 1
ATOM 4682 C CA . LEU B 1 236 ? 10.578 -14.445 0.198 1 98.94 236 LEU B CA 1
ATOM 4683 C C . LEU B 1 236 ? 9.695 -15.328 1.077 1 98.94 236 LEU B C 1
ATOM 4685 O O . LEU B 1 236 ? 8.984 -16.203 0.573 1 98.94 236 LEU B O 1
ATOM 4689 N N . VAL B 1 237 ? 9.773 -15.188 2.355 1 98.94 237 VAL B N 1
ATOM 4690 C CA . VAL B 1 237 ? 8.977 -15.953 3.309 1 98.94 237 VAL B CA 1
ATOM 4691 C C . VAL B 1 237 ? 7.973 -15.039 4.004 1 98.94 237 VAL B C 1
ATOM 4693 O O . VAL B 1 237 ? 8.352 -14.023 4.594 1 98.94 237 VAL B O 1
ATOM 4696 N N . LEU B 1 238 ? 6.707 -15.375 3.918 1 98.88 238 LEU B N 1
ATOM 4697 C CA . LEU B 1 238 ? 5.637 -14.625 4.566 1 98.88 238 LEU B CA 1
ATOM 4698 C C . LEU B 1 238 ? 5.156 -15.352 5.824 1 98.88 238 LEU B C 1
ATOM 4700 O O . LEU B 1 238 ? 4.477 -16.375 5.734 1 98.88 238 LEU B O 1
ATOM 4704 N N . ASP B 1 239 ? 5.531 -14.805 6.953 1 98.75 239 ASP B N 1
ATOM 4705 C CA . ASP B 1 239 ? 5.184 -15.352 8.266 1 98.75 239 ASP B CA 1
ATOM 4706 C C . ASP B 1 239 ? 3.957 -14.648 8.844 1 98.75 239 ASP B C 1
ATOM 4708 O O . ASP B 1 239 ? 4.086 -13.703 9.625 1 98.75 239 ASP B O 1
ATOM 4712 N N . GLU B 1 240 ? 2.846 -15.117 8.477 1 98.06 240 GLU B N 1
ATOM 4713 C CA . GLU B 1 240 ? 1.552 -14.688 9 1 98.06 240 GLU B CA 1
ATOM 4714 C C . GLU B 1 240 ? 1.265 -13.234 8.633 1 98.06 240 GLU B C 1
ATOM 4716 O O . GLU B 1 240 ? 0.721 -12.477 9.438 1 98.06 240 GLU B O 1
ATOM 4721 N N . VAL B 1 241 ? 1.718 -12.828 7.492 1 98.06 241 VAL B N 1
ATOM 4722 C CA . VAL B 1 241 ? 1.246 -11.562 6.949 1 98.06 241 VAL B CA 1
ATOM 4723 C C . VAL B 1 241 ? -0.223 -11.688 6.551 1 98.06 241 VAL B C 1
ATOM 4725 O O . VAL B 1 241 ? -0.588 -12.555 5.758 1 98.06 241 VAL B O 1
ATOM 4728 N N . GLU B 1 242 ? -1.128 -10.859 6.992 1 94.69 242 GLU B N 1
ATOM 4729 C CA . GLU B 1 242 ? -2.557 -11.141 6.879 1 94.69 242 GLU B CA 1
ATOM 4730 C C . GLU B 1 242 ? -3.256 -10.102 6.012 1 94.69 242 GLU B C 1
ATOM 4732 O O . GLU B 1 242 ? -4.465 -10.188 5.781 1 94.69 242 GLU B O 1
ATOM 4737 N N . SER B 1 243 ? -2.732 -9.164 5.469 1 95.38 243 SER B N 1
ATOM 4738 C CA . SER B 1 243 ? -3.348 -8.203 4.562 1 95.38 243 SER B CA 1
ATOM 4739 C C . SER B 1 243 ? -3.109 -8.578 3.105 1 95.38 243 SER B C 1
ATOM 4741 O O . SER B 1 243 ? -1.983 -8.492 2.609 1 95.38 243 SER B O 1
ATOM 4743 N N . ALA B 1 244 ? -4.246 -8.984 2.408 1 96.75 244 ALA B N 1
ATOM 4744 C CA . ALA B 1 244 ? -4.137 -9.336 0.996 1 96.75 244 ALA B CA 1
ATOM 4745 C C . ALA B 1 244 ? -3.52 -8.195 0.19 1 96.75 244 ALA B C 1
ATOM 4747 O O . ALA B 1 244 ? -2.754 -8.438 -0.748 1 96.75 244 ALA B O 1
ATOM 4748 N N . ARG B 1 245 ? -3.838 -7.016 0.569 1 95.19 245 ARG B N 1
ATOM 4749 C CA . ARG B 1 245 ? -3.289 -5.848 -0.11 1 95.19 245 ARG B CA 1
ATOM 4750 C C . ARG B 1 245 ? -1.776 -5.77 0.073 1 95.19 245 ARG B C 1
ATOM 4752 O O . ARG B 1 245 ? -1.036 -5.598 -0.897 1 95.19 245 ARG B O 1
ATOM 4759 N N . ASN B 1 246 ? -1.347 -5.887 1.319 1 97.31 246 ASN B N 1
ATOM 4760 C CA . ASN B 1 246 ? 0.088 -5.852 1.586 1 97.31 246 ASN B CA 1
ATOM 4761 C C . ASN B 1 246 ? 0.818 -6.992 0.881 1 97.31 246 ASN B C 1
ATOM 4763 O O . ASN B 1 246 ? 1.885 -6.785 0.3 1 97.31 246 ASN B O 1
ATOM 4767 N N . ILE B 1 247 ? 0.217 -8.133 0.949 1 98.62 247 ILE B N 1
ATOM 4768 C CA . ILE B 1 247 ? 0.831 -9.289 0.302 1 98.62 247 ILE B CA 1
ATOM 4769 C C . ILE B 1 247 ? 0.979 -9.023 -1.194 1 98.62 247 ILE B C 1
ATOM 4771 O O . ILE B 1 247 ? 2.043 -9.258 -1.771 1 98.62 247 ILE B O 1
ATOM 4775 N N . GLY B 1 248 ? -0.075 -8.531 -1.838 1 98.25 248 GLY B N 1
ATOM 4776 C CA . GLY B 1 248 ? 0.015 -8.203 -3.252 1 98.25 248 GLY B CA 1
ATOM 4777 C C . GLY B 1 248 ? 1.123 -7.215 -3.566 1 98.25 248 GLY B C 1
ATOM 4778 O O . GLY B 1 248 ? 1.869 -7.398 -4.531 1 98.25 248 GLY B O 1
ATOM 4779 N N . GLU B 1 249 ? 1.229 -6.191 -2.764 1 97.81 249 GLU B N 1
ATOM 4780 C CA . GLU B 1 249 ? 2.262 -5.18 -2.963 1 97.81 249 GLU B CA 1
ATOM 4781 C C . GLU B 1 249 ? 3.656 -5.766 -2.775 1 97.81 249 GLU B C 1
ATOM 4783 O O . GLU B 1 249 ? 4.574 -5.453 -3.535 1 97.81 249 GLU B O 1
ATOM 4788 N N . ILE B 1 250 ? 3.809 -6.582 -1.756 1 98.75 250 ILE B N 1
ATOM 4789 C CA . ILE B 1 250 ? 5.086 -7.23 -1.477 1 98.75 250 ILE B CA 1
ATOM 4790 C C . ILE B 1 250 ? 5.488 -8.109 -2.658 1 98.75 250 ILE B C 1
ATOM 4792 O O . ILE B 1 250 ? 6.637 -8.078 -3.102 1 98.75 250 ILE B O 1
ATOM 4796 N N . LEU B 1 251 ? 4.535 -8.875 -3.148 1 98.44 251 LEU B N 1
ATOM 4797 C CA . LEU B 1 251 ? 4.809 -9.797 -4.246 1 98.44 251 LEU B CA 1
ATOM 4798 C C . LEU B 1 251 ? 5.203 -9.031 -5.508 1 98.44 251 LEU B C 1
ATOM 4800 O O . LEU B 1 251 ? 6.109 -9.453 -6.234 1 98.44 251 LEU B O 1
ATOM 4804 N N . ARG B 1 252 ? 4.473 -7.922 -5.738 1 97.62 252 ARG B N 1
ATOM 4805 C CA . ARG B 1 252 ? 4.82 -7.09 -6.887 1 97.62 252 ARG B CA 1
ATOM 4806 C C . ARG B 1 252 ? 6.258 -6.582 -6.777 1 97.62 252 ARG B C 1
ATOM 4808 O O . ARG B 1 252 ? 7.027 -6.68 -7.734 1 97.62 252 ARG B O 1
ATOM 4815 N N . SER B 1 253 ? 6.633 -6.102 -5.66 1 97.81 253 SER B N 1
ATOM 4816 C CA . SER B 1 253 ? 7.992 -5.621 -5.43 1 97.81 253 SER B CA 1
ATOM 4817 C C . SER B 1 253 ? 9.008 -6.754 -5.555 1 97.81 253 SER B C 1
ATOM 4819 O O . SER B 1 253 ? 10.062 -6.582 -6.164 1 97.81 253 SER B O 1
ATOM 4821 N N . ALA B 1 254 ? 8.688 -7.902 -4.926 1 98 254 ALA B N 1
ATOM 4822 C CA . ALA B 1 254 ? 9.594 -9.047 -4.961 1 98 254 ALA B CA 1
ATOM 4823 C C . ALA B 1 254 ? 9.945 -9.422 -6.398 1 98 254 ALA B C 1
ATOM 4825 O O . ALA B 1 254 ? 11.125 -9.547 -6.746 1 98 254 ALA B O 1
ATOM 4826 N N . LEU B 1 255 ? 8.953 -9.531 -7.195 1 96.88 255 LEU B N 1
ATOM 4827 C CA . LEU B 1 255 ? 9.172 -9.938 -8.578 1 96.88 255 LEU B CA 1
ATOM 4828 C C . LEU B 1 255 ? 10.062 -8.93 -9.305 1 96.88 255 LEU B C 1
ATOM 4830 O O . LEU B 1 255 ? 11.047 -9.312 -9.938 1 96.88 255 LEU B O 1
ATOM 4834 N N . HIS B 1 256 ? 9.773 -7.625 -9.164 1 96.19 256 HIS B N 1
ATOM 4835 C CA . HIS B 1 256 ? 10.492 -6.59 -9.898 1 96.19 256 HIS B CA 1
ATOM 4836 C C . HIS B 1 256 ? 11.906 -6.406 -9.336 1 96.19 256 HIS B C 1
ATOM 4838 O O . HIS B 1 256 ? 12.75 -5.785 -9.984 1 96.19 256 HIS B O 1
ATOM 4844 N N . LEU B 1 257 ? 12.094 -6.902 -8.156 1 96.81 257 LEU B N 1
ATOM 4845 C CA . LEU B 1 257 ? 13.422 -6.805 -7.559 1 96.81 257 LEU B CA 1
ATOM 4846 C C . LEU B 1 257 ? 14.148 -8.141 -7.629 1 96.81 257 LEU B C 1
ATOM 4848 O O . LEU B 1 257 ? 15.172 -8.328 -6.969 1 96.81 257 LEU B O 1
ATOM 4852 N N . GLY B 1 258 ? 13.586 -9.125 -8.305 1 94.69 258 GLY B N 1
ATOM 4853 C CA . GLY B 1 258 ? 14.336 -10.297 -8.727 1 94.69 258 GLY B CA 1
ATOM 4854 C C . GLY B 1 258 ? 14.016 -11.531 -7.902 1 94.69 258 GLY B C 1
ATOM 4855 O O . GLY B 1 258 ? 14.711 -12.539 -7.984 1 94.69 258 GLY B O 1
ATOM 4856 N N . VAL B 1 259 ? 12.992 -11.516 -7.109 1 97.19 259 VAL B N 1
ATOM 4857 C CA . VAL B 1 259 ? 12.602 -12.648 -6.281 1 97.19 259 VAL B CA 1
ATOM 4858 C C . VAL B 1 259 ? 11.32 -13.266 -6.832 1 97.19 259 VAL B C 1
ATOM 4860 O O . VAL B 1 259 ? 10.273 -12.609 -6.879 1 97.19 259 VAL B O 1
ATOM 4863 N N . THR B 1 260 ? 11.383 -14.57 -7.199 1 96.5 260 THR B N 1
ATOM 4864 C CA . THR B 1 260 ? 10.242 -15.195 -7.852 1 96.5 260 THR B CA 1
ATOM 4865 C C . THR B 1 260 ? 9.781 -16.438 -7.082 1 96.5 260 THR B C 1
ATOM 4867 O O . THR B 1 260 ? 9.031 -17.25 -7.605 1 96.5 260 THR B O 1
ATOM 4870 N N . SER B 1 261 ? 10.281 -16.641 -5.883 1 98.38 261 SER B N 1
ATOM 4871 C CA . SER B 1 261 ? 9.922 -17.766 -5.02 1 98.38 261 SER B CA 1
ATOM 4872 C C . SER B 1 261 ? 9.414 -17.281 -3.666 1 98.38 261 SER B C 1
ATOM 4874 O O . SER B 1 261 ? 10.062 -16.469 -3.014 1 98.38 261 SER B O 1
ATOM 4876 N N . VAL B 1 262 ? 8.266 -17.891 -3.291 1 98.88 262 VAL B N 1
ATOM 4877 C CA . VAL B 1 262 ? 7.66 -17.422 -2.047 1 98.88 262 VAL B CA 1
ATOM 4878 C C . VAL B 1 262 ? 7.23 -18.625 -1.205 1 98.88 262 VAL B C 1
ATOM 4880 O O . VAL B 1 262 ? 6.605 -19.562 -1.716 1 98.88 262 VAL B O 1
ATOM 4883 N N . VAL B 1 263 ? 7.617 -18.641 0.02 1 98.88 263 VAL B N 1
ATOM 4884 C CA . VAL B 1 263 ? 7.086 -19.547 1.026 1 98.88 263 VAL B CA 1
ATOM 4885 C C . VAL B 1 263 ? 6.066 -18.812 1.898 1 98.88 263 VAL B C 1
ATOM 4887 O O . VAL B 1 263 ? 6.352 -17.75 2.436 1 98.88 263 VAL B O 1
ATOM 4890 N N . ALA B 1 264 ? 4.926 -19.375 2.016 1 98.75 264 ALA B N 1
ATOM 4891 C CA . ALA B 1 264 ? 3.871 -18.719 2.795 1 98.75 264 ALA B CA 1
ATOM 4892 C C . ALA B 1 264 ? 3.395 -19.625 3.926 1 98.75 264 ALA B C 1
ATOM 4894 O O . ALA B 1 264 ? 3.143 -20.828 3.715 1 98.75 264 ALA B O 1
ATOM 4895 N N . SER B 1 265 ? 3.318 -19.062 5.133 1 98.62 265 SER B N 1
ATOM 4896 C CA . SER B 1 265 ? 2.592 -19.75 6.195 1 98.62 265 SER B CA 1
ATOM 4897 C C . SER B 1 265 ? 1.113 -19.891 5.852 1 98.62 265 SER B C 1
ATOM 4899 O O . SER B 1 265 ? 0.634 -19.297 4.887 1 98.62 265 SER B O 1
ATOM 4901 N N . ARG B 1 266 ? 0.464 -20.703 6.578 1 97.69 266 ARG B N 1
ATOM 4902 C CA . ARG B 1 266 ? -0.944 -20.984 6.305 1 97.69 266 ARG B CA 1
ATOM 4903 C C . ARG B 1 266 ? -1.759 -19.688 6.32 1 97.69 266 ARG B C 1
ATOM 4905 O O . ARG B 1 266 ? -2.59 -19.469 5.438 1 97.69 266 ARG B O 1
ATOM 4912 N N . GLY B 1 267 ? -1.546 -18.859 7.316 1 97.12 267 GLY B N 1
ATOM 4913 C CA . GLY B 1 267 ? -2.254 -17.594 7.387 1 97.12 267 GLY B CA 1
ATOM 4914 C C . GLY B 1 267 ? -2.039 -16.719 6.164 1 97.12 267 GLY B C 1
ATOM 4915 O O . GLY B 1 267 ? -2.992 -16.172 5.613 1 97.12 267 GLY B O 1
ATOM 4916 N N . SER B 1 268 ? -0.785 -16.625 5.734 1 98.5 268 SER B N 1
ATOM 4917 C CA . SER B 1 268 ? -0.457 -15.82 4.562 1 98.5 268 SER B CA 1
ATOM 4918 C C . SER B 1 268 ? -0.988 -16.453 3.285 1 98.5 268 SER B C 1
ATOM 4920 O O . SER B 1 268 ? -1.43 -15.758 2.371 1 98.5 268 SER B O 1
ATOM 4922 N N . TRP B 1 269 ? -0.969 -17.734 3.24 1 98.19 269 TRP B N 1
ATOM 4923 C CA . TRP B 1 269 ? -1.479 -18.5 2.098 1 98.19 269 TRP B CA 1
ATOM 4924 C C . TRP B 1 269 ? -2.955 -18.188 1.861 1 98.19 269 TRP B C 1
ATOM 4926 O O . TRP B 1 269 ? -3.379 -17.984 0.721 1 98.19 269 TRP B O 1
ATOM 4936 N N . ASN B 1 270 ? -3.674 -18.109 2.873 1 97 270 ASN B N 1
ATOM 4937 C CA . ASN B 1 270 ? -5.109 -17.859 2.795 1 97 270 ASN B CA 1
ATOM 4938 C C . ASN B 1 270 ? -5.414 -16.438 2.318 1 97 270 ASN B C 1
ATOM 4940 O O . ASN B 1 270 ? -6.547 -16.141 1.943 1 97 270 ASN B O 1
ATOM 4944 N N . CYS B 1 271 ? -4.402 -15.641 2.312 1 97.5 271 CYS B N 1
ATOM 4945 C CA . CYS B 1 271 ? -4.578 -14.25 1.899 1 97.5 271 CYS B CA 1
ATOM 4946 C C . CYS B 1 271 ? -4.164 -14.055 0.446 1 97.5 271 CYS B C 1
ATOM 4948 O O . CYS B 1 271 ? -4.227 -12.945 -0.08 1 97.5 271 CYS B O 1
ATOM 4950 N N . LEU B 1 272 ? -3.766 -15.117 -0.21 1 97.75 272 LEU B N 1
ATOM 4951 C CA . LEU B 1 272 ? -3.461 -15.062 -1.635 1 97.75 272 LEU B CA 1
ATOM 4952 C C . LEU B 1 272 ? -4.738 -15.109 -2.467 1 97.75 272 LEU B C 1
ATOM 4954 O O . LEU B 1 272 ? -4.949 -16.047 -3.238 1 97.75 272 LEU B O 1
ATOM 4958 N N . THR B 1 273 ? -5.496 -14.039 -2.467 1 94.88 273 THR B N 1
ATOM 4959 C CA . THR B 1 273 ? -6.832 -13.93 -3.045 1 94.88 273 THR B CA 1
ATOM 4960 C C . THR B 1 273 ? -6.805 -13.062 -4.305 1 94.88 273 THR B C 1
ATOM 4962 O O . THR B 1 273 ? -5.738 -12.625 -4.742 1 94.88 273 THR B O 1
ATOM 4965 N N . GLY B 1 274 ? -8.031 -12.867 -4.852 1 94.12 274 GLY B N 1
ATOM 4966 C CA . GLY B 1 274 ? -8.172 -11.945 -5.965 1 94.12 274 GLY B CA 1
ATOM 4967 C C . GLY B 1 274 ? -7.703 -10.539 -5.637 1 94.12 274 GLY B C 1
ATOM 4968 O O . GLY B 1 274 ? -7.184 -9.836 -6.508 1 94.12 274 GLY B O 1
ATOM 4969 N N . ARG B 1 275 ? -7.883 -10.188 -4.383 1 93.31 275 ARG B N 1
ATOM 4970 C CA . ARG B 1 275 ? -7.418 -8.875 -3.943 1 93.31 275 ARG B CA 1
ATOM 4971 C C . ARG B 1 275 ? -5.898 -8.781 -4.004 1 93.31 275 ARG B C 1
ATOM 4973 O O . ARG B 1 275 ? -5.352 -7.77 -4.449 1 93.31 275 ARG B O 1
ATOM 4980 N N . ALA B 1 276 ? -5.227 -9.844 -3.539 1 97.12 276 ALA B N 1
ATOM 4981 C CA . ALA B 1 276 ? -3.77 -9.883 -3.639 1 97.12 276 ALA B CA 1
ATOM 4982 C C . ALA B 1 276 ? -3.318 -9.852 -5.098 1 97.12 276 ALA B C 1
ATOM 4984 O O . ALA B 1 276 ? -2.354 -9.164 -5.441 1 97.12 276 ALA B O 1
ATOM 4985 N N . ALA B 1 277 ? -4.035 -10.57 -5.922 1 96.31 277 ALA B N 1
ATOM 4986 C CA . ALA B 1 277 ? -3.715 -10.586 -7.344 1 96.31 277 ALA B CA 1
ATOM 4987 C C . ALA B 1 277 ? -3.865 -9.203 -7.961 1 96.31 277 ALA B C 1
ATOM 4989 O O . ALA B 1 277 ? -2.988 -8.742 -8.703 1 96.31 277 ALA B O 1
ATOM 4990 N N . ARG B 1 278 ? -4.91 -8.555 -7.648 1 94 278 ARG B N 1
ATOM 4991 C CA . ARG B 1 278 ? -5.168 -7.223 -8.188 1 94 278 ARG B CA 1
ATOM 4992 C C . ARG B 1 278 ? -4.105 -6.227 -7.738 1 94 278 ARG B C 1
ATOM 4994 O O . ARG B 1 278 ? -3.584 -5.457 -8.547 1 94 278 ARG B O 1
ATOM 5001 N N . THR B 1 279 ? -3.812 -6.258 -6.453 1 94.19 279 THR B N 1
ATOM 5002 C CA . THR B 1 279 ? -2.855 -5.297 -5.914 1 94.19 279 THR B CA 1
ATOM 5003 C C . THR B 1 279 ? -1.449 -5.586 -6.434 1 94.19 279 THR B C 1
ATOM 5005 O O . THR B 1 279 ? -0.622 -4.676 -6.535 1 94.19 279 THR B O 1
ATOM 5008 N N . SER B 1 280 ? -1.172 -6.801 -6.789 1 96.44 280 SER B N 1
ATOM 5009 C CA . SER B 1 280 ? 0.104 -7.145 -7.406 1 96.44 280 SER B CA 1
ATOM 5010 C C . SER B 1 280 ? 0.107 -6.812 -8.891 1 96.44 280 SER B C 1
ATOM 5012 O O . SER B 1 280 ? 1.116 -6.996 -9.578 1 96.44 280 SER B O 1
ATOM 5014 N N . MET B 1 281 ? -1.054 -6.379 -9.406 1 94.56 281 MET B N 1
ATOM 5015 C CA . MET B 1 281 ? -1.256 -6.113 -10.828 1 94.56 281 MET B CA 1
ATOM 5016 C C . MET B 1 281 ? -1.097 -7.391 -11.648 1 94.56 281 MET B C 1
ATOM 5018 O O . MET B 1 281 ? -0.602 -7.352 -12.773 1 94.56 281 MET B O 1
ATOM 5022 N N . GLY B 1 282 ? -1.374 -8.516 -11.016 1 95.75 282 GLY B N 1
ATOM 5023 C CA . GLY B 1 282 ? -1.341 -9.805 -11.695 1 95.75 282 GLY B CA 1
ATOM 5024 C C . GLY B 1 282 ? 0.033 -10.445 -11.688 1 95.75 282 GLY B C 1
ATOM 5025 O O . GLY B 1 282 ? 0.201 -11.57 -12.172 1 95.75 282 GLY B O 1
ATOM 5026 N N . TRP B 1 283 ? 0.988 -9.812 -11.117 1 96.38 283 TRP B N 1
ATOM 5027 C CA . TRP B 1 283 ? 2.346 -10.352 -11.133 1 96.38 283 TRP B CA 1
ATOM 5028 C C . TRP B 1 283 ? 2.459 -11.578 -10.242 1 96.38 283 TRP B C 1
ATOM 5030 O O . TRP B 1 283 ? 3.404 -12.359 -10.375 1 96.38 283 TRP B O 1
ATOM 5040 N N . ILE B 1 284 ? 1.492 -11.766 -9.391 1 97.12 284 ILE B N 1
ATOM 5041 C CA . ILE B 1 284 ? 1.417 -12.945 -8.539 1 97.12 284 ILE B CA 1
ATOM 5042 C C . ILE B 1 284 ? 1.506 -14.203 -9.391 1 97.12 284 ILE B C 1
ATOM 5044 O O . ILE B 1 284 ? 2.051 -15.219 -8.961 1 97.12 284 ILE B O 1
ATOM 5048 N N . TYR B 1 285 ? 1.011 -14.148 -10.648 1 96.81 285 TYR B N 1
ATOM 5049 C CA . TYR B 1 285 ? 0.932 -15.328 -11.508 1 96.81 285 TYR B CA 1
ATOM 5050 C C . TYR B 1 285 ? 2.309 -15.703 -12.039 1 96.81 285 TYR B C 1
ATOM 5052 O O . TYR B 1 285 ? 2.475 -16.766 -12.648 1 96.81 285 TYR B O 1
ATOM 5060 N N . HIS B 1 286 ? 3.291 -14.898 -11.773 1 95.94 286 HIS B N 1
ATOM 5061 C CA . HIS B 1 286 ? 4.652 -15.117 -12.25 1 95.94 286 HIS B CA 1
ATOM 5062 C C . HIS B 1 286 ? 5.578 -15.523 -11.109 1 95.94 286 HIS B C 1
ATOM 5064 O O . HIS B 1 286 ? 6.801 -15.43 -11.234 1 95.94 286 HIS B O 1
ATOM 5070 N N . ILE B 1 287 ? 5.023 -15.945 -10.031 1 96.88 287 ILE B N 1
ATOM 5071 C CA . ILE B 1 287 ? 5.77 -16.312 -8.836 1 96.88 287 ILE B CA 1
ATOM 5072 C C . ILE B 1 287 ? 5.453 -17.766 -8.461 1 96.88 287 ILE B C 1
ATOM 5074 O O . ILE B 1 287 ? 4.309 -18.203 -8.57 1 96.88 287 ILE B O 1
ATOM 5078 N N . ASP B 1 288 ? 6.469 -18.531 -7.992 1 96.69 288 ASP B N 1
ATOM 5079 C CA . ASP B 1 288 ? 6.285 -19.875 -7.469 1 96.69 288 ASP B CA 1
ATOM 5080 C C . ASP B 1 288 ? 6.059 -19.844 -5.957 1 96.69 288 ASP B C 1
ATOM 5082 O O . ASP B 1 288 ? 6.703 -19.078 -5.238 1 96.69 288 ASP B O 1
ATOM 5086 N N . PHE B 1 289 ? 5.133 -20.75 -5.52 1 97.75 289 PHE B N 1
ATOM 5087 C CA . PHE B 1 289 ? 4.754 -20.688 -4.113 1 97.75 289 PHE B CA 1
ATOM 5088 C C . PHE B 1 289 ? 4.906 -22.062 -3.457 1 97.75 289 PHE B C 1
ATOM 5090 O O . PHE B 1 289 ? 4.668 -23.078 -4.09 1 97.75 289 PHE B O 1
ATOM 5097 N N . HIS B 1 290 ? 5.27 -22.047 -2.232 1 98.12 290 HIS B N 1
ATOM 5098 C CA . HIS B 1 290 ? 5.211 -23.188 -1.335 1 98.12 290 HIS B CA 1
ATOM 5099 C C . HIS B 1 290 ? 4.402 -22.875 -0.081 1 98.12 290 HIS B C 1
ATOM 5101 O O . HIS B 1 290 ? 4.68 -21.875 0.604 1 98.12 290 HIS B O 1
ATOM 5107 N N . LEU B 1 291 ? 3.396 -23.656 0.167 1 98.38 291 LEU B N 1
ATOM 5108 C CA . LEU B 1 291 ? 2.678 -23.562 1.433 1 98.38 291 LEU B CA 1
ATOM 5109 C C . LEU B 1 291 ? 3.424 -24.297 2.539 1 98.38 291 LEU B C 1
ATOM 5111 O O . LEU B 1 291 ? 3.668 -25.5 2.436 1 98.38 291 LEU B O 1
ATOM 5115 N N . ALA B 1 292 ? 3.764 -23.547 3.545 1 98.31 292 ALA B N 1
ATOM 5116 C CA . ALA B 1 292 ? 4.398 -24.141 4.719 1 98.31 292 ALA B CA 1
ATOM 5117 C C . ALA B 1 292 ? 3.42 -24.234 5.887 1 98.31 292 ALA B C 1
ATOM 5119 O O . ALA B 1 292 ? 3.275 -23.297 6.66 1 98.31 292 ALA B O 1
ATOM 5120 N N . ASP B 1 293 ? 2.869 -25.391 6.059 1 95.5 293 ASP B N 1
ATOM 5121 C CA . ASP B 1 293 ? 1.984 -25.578 7.203 1 95.5 293 ASP B CA 1
ATOM 5122 C C . ASP B 1 293 ? 2.744 -25.406 8.516 1 95.5 293 ASP B C 1
ATOM 5124 O O . ASP B 1 293 ? 2.195 -24.906 9.5 1 95.5 293 ASP B O 1
ATOM 5128 N N . GLN B 1 294 ? 3.941 -25.906 8.469 1 96.81 294 GLN B N 1
ATOM 5129 C CA . GLN B 1 294 ? 4.871 -25.672 9.57 1 96.81 294 GLN B CA 1
ATOM 5130 C C . GLN B 1 294 ? 6.062 -24.844 9.109 1 96.81 294 GLN B C 1
ATOM 5132 O O . GLN B 1 294 ? 7.094 -25.391 8.703 1 96.81 294 GLN B O 1
ATOM 5137 N N . LEU B 1 295 ? 5.906 -23.578 9.32 1 98.06 295 LEU B N 1
ATOM 5138 C CA . LEU B 1 295 ? 6.887 -22.641 8.773 1 98.06 295 LEU B CA 1
ATOM 5139 C C . LEU B 1 295 ? 8.266 -22.891 9.375 1 98.06 295 LEU B C 1
ATOM 5141 O O . LEU B 1 295 ? 9.273 -22.859 8.664 1 98.06 295 LEU B O 1
ATOM 5145 N N . PRO B 1 296 ? 8.398 -23.234 10.688 1 97.94 296 PRO B N 1
ATOM 5146 C CA . PRO B 1 296 ? 9.727 -23.5 11.25 1 97.94 296 PRO B CA 1
ATOM 5147 C C . PRO B 1 296 ? 10.438 -24.656 10.562 1 97.94 296 PRO B C 1
ATOM 5149 O O . PRO B 1 296 ? 11.648 -24.594 10.344 1 97.94 296 PRO B O 1
ATOM 5152 N N . GLU B 1 297 ? 9.695 -25.656 10.211 1 98 297 GLU B N 1
ATOM 5153 C CA . GLU B 1 297 ? 10.289 -26.797 9.516 1 98 297 GLU B CA 1
ATOM 5154 C C . GLU B 1 297 ? 10.789 -26.391 8.133 1 98 297 GLU B C 1
ATOM 5156 O O . GLU B 1 297 ? 11.867 -26.812 7.711 1 98 297 GLU B O 1
ATOM 5161 N N . ALA B 1 298 ? 10.023 -25.594 7.453 1 98.44 298 ALA B N 1
ATOM 5162 C CA . ALA B 1 298 ? 10.438 -25.109 6.141 1 98.44 298 ALA B CA 1
ATOM 5163 C C . ALA B 1 298 ? 11.711 -24.281 6.242 1 98.44 298 ALA B C 1
ATOM 5165 O O . ALA B 1 298 ? 12.617 -24.406 5.41 1 98.44 298 ALA B O 1
ATOM 5166 N N . LEU B 1 299 ? 11.789 -23.453 7.258 1 98.56 299 LEU B N 1
ATOM 5167 C CA . LEU B 1 299 ? 12.961 -22.609 7.453 1 98.56 299 LEU B CA 1
ATOM 5168 C C . LEU B 1 299 ? 14.195 -23.453 7.754 1 98.56 299 LEU B C 1
ATOM 5170 O O . LEU B 1 299 ? 15.281 -23.172 7.258 1 98.56 299 LEU B O 1
ATOM 5174 N N . GLN B 1 300 ? 14.008 -24.5 8.547 1 98.25 300 GLN B N 1
ATOM 5175 C CA . GLN B 1 300 ? 15.109 -25.406 8.836 1 98.25 300 GLN B CA 1
ATOM 5176 C C . GLN B 1 300 ? 15.617 -26.094 7.566 1 98.25 300 GLN B C 1
ATOM 5178 O O . GLN B 1 300 ? 16.828 -26.219 7.359 1 98.25 300 GLN B O 1
ATOM 5183 N N . ASP B 1 301 ? 14.672 -26.5 6.785 1 98.06 301 ASP B N 1
ATOM 5184 C CA . ASP B 1 301 ? 15.023 -27.156 5.527 1 98.06 301 ASP B CA 1
ATOM 5185 C C . ASP B 1 301 ? 15.789 -26.203 4.605 1 98.06 301 ASP B C 1
ATOM 5187 O O . ASP B 1 301 ? 16.75 -26.609 3.953 1 98.06 301 ASP B O 1
ATOM 5191 N N . LEU B 1 302 ? 15.367 -24.953 4.559 1 97.94 302 LEU B N 1
ATOM 5192 C CA . LEU B 1 302 ? 16.062 -23.953 3.752 1 97.94 302 LEU B CA 1
ATOM 5193 C C . LEU B 1 302 ? 17.484 -23.734 4.262 1 97.94 302 LEU B C 1
ATOM 5195 O O . LEU B 1 302 ? 18.438 -23.719 3.473 1 97.94 302 LEU B O 1
ATOM 5199 N N . ARG B 1 303 ? 17.609 -23.625 5.516 1 97 303 ARG B N 1
ATOM 5200 C CA . ARG B 1 303 ? 18.922 -23.453 6.117 1 97 303 ARG B CA 1
ATOM 5201 C C . ARG B 1 303 ? 19.828 -24.641 5.805 1 97 303 ARG B C 1
ATOM 5203 O O . ARG B 1 303 ? 21 -24.469 5.453 1 97 303 ARG B O 1
ATOM 5210 N N . ALA B 1 304 ? 19.281 -25.797 5.953 1 96.69 304 ALA B N 1
ATOM 5211 C CA . ALA B 1 304 ? 20.031 -27.016 5.695 1 96.69 304 ALA B CA 1
ATOM 5212 C C . ALA B 1 304 ? 20.5 -27.078 4.246 1 96.69 304 ALA B C 1
ATOM 5214 O O . ALA B 1 304 ? 21.516 -27.703 3.943 1 96.69 304 ALA B O 1
ATOM 5215 N N . SER B 1 305 ? 19.797 -26.406 3.377 1 96 305 SER B N 1
ATOM 5216 C CA . SER B 1 305 ? 20.141 -26.391 1.958 1 96 305 SER B CA 1
ATOM 5217 C C . SER B 1 305 ? 21.125 -25.281 1.631 1 96 305 SER B C 1
ATOM 5219 O O . SER B 1 305 ? 21.438 -25.047 0.462 1 96 305 SER B O 1
ATOM 5221 N N . GLY B 1 306 ? 21.547 -24.484 2.598 1 96.5 306 GLY B N 1
ATOM 5222 C CA . GLY B 1 306 ? 22.562 -23.469 2.41 1 96.5 306 GLY B CA 1
ATOM 5223 C C . GLY B 1 306 ? 22 -22.078 2.215 1 96.5 306 GLY B C 1
ATOM 5224 O O . GLY B 1 306 ? 22.734 -21.156 1.86 1 96.5 306 GLY B O 1
ATOM 5225 N N . VAL B 1 307 ? 20.734 -21.922 2.422 1 98.06 307 VAL B N 1
ATOM 5226 C CA . VAL B 1 307 ? 20.094 -20.609 2.266 1 98.06 307 VAL B CA 1
ATOM 5227 C C . VAL B 1 307 ? 20.266 -19.797 3.543 1 98.06 307 VAL B C 1
ATOM 5229 O O . VAL B 1 307 ? 19.938 -20.266 4.637 1 98.06 307 VAL B O 1
ATOM 5232 N N . ARG B 1 308 ? 20.812 -18.625 3.441 1 98.56 308 ARG B N 1
ATOM 5233 C CA . ARG B 1 308 ? 20.922 -17.719 4.578 1 98.56 308 ARG B CA 1
ATOM 5234 C C . ARG B 1 308 ? 19.594 -17.031 4.863 1 98.56 308 ARG B C 1
ATOM 5236 O O . ARG B 1 308 ? 18.984 -16.438 3.969 1 98.56 308 ARG B O 1
ATOM 5243 N N . ILE B 1 309 ? 19.172 -17.062 6.098 1 98.69 309 ILE B N 1
ATOM 5244 C CA . ILE B 1 309 ? 17.844 -16.547 6.434 1 98.69 309 ILE B CA 1
ATOM 5245 C C . ILE B 1 309 ? 17.984 -15.18 7.094 1 98.69 309 ILE B C 1
ATOM 5247 O O . ILE B 1 309 ? 18.547 -15.062 8.188 1 98.69 309 ILE B O 1
ATOM 5251 N N . TYR B 1 310 ? 17.453 -14.156 6.438 1 98.75 310 TYR B N 1
ATOM 5252 C CA . TYR B 1 310 ? 17.281 -12.82 7.004 1 98.75 310 TYR B CA 1
ATOM 5253 C C . TYR B 1 310 ? 15.852 -12.609 7.496 1 98.75 310 TYR B C 1
ATOM 5255 O O . TYR B 1 310 ? 14.898 -13.016 6.832 1 98.75 310 TYR B O 1
ATOM 5263 N N . THR B 1 311 ? 15.766 -12.031 8.633 1 98.69 311 THR B N 1
ATOM 5264 C CA . THR B 1 311 ? 14.453 -11.672 9.164 1 98.69 311 THR B CA 1
ATOM 5265 C C . THR B 1 311 ? 14.359 -10.164 9.383 1 98.69 311 THR B C 1
ATOM 5267 O O . THR B 1 311 ? 15.227 -9.57 10.023 1 98.69 311 THR B O 1
ATOM 5270 N N . ALA B 1 312 ? 13.258 -9.562 8.883 1 97.81 312 ALA B N 1
ATOM 5271 C CA . ALA B 1 312 ? 13.102 -8.117 9.023 1 97.81 312 ALA B CA 1
ATOM 5272 C C . ALA B 1 312 ? 12.258 -7.773 10.242 1 97.81 312 ALA B C 1
ATOM 5274 O O . ALA B 1 312 ? 11.117 -8.227 10.367 1 97.81 312 ALA B O 1
ATOM 5275 N N . GLU B 1 313 ? 12.789 -6.973 11.07 1 95.62 313 GLU B N 1
ATOM 5276 C CA . GLU B 1 313 ? 12.094 -6.457 12.25 1 95.62 313 GLU B CA 1
ATOM 5277 C C . GLU B 1 313 ? 12.445 -4.996 12.5 1 95.62 313 GLU B C 1
ATOM 5279 O O . GLU B 1 313 ? 13.617 -4.613 12.43 1 95.62 313 GLU B O 1
ATOM 5284 N N . SER B 1 314 ? 11.43 -4.254 12.828 1 92 314 SER B N 1
ATOM 5285 C CA . SER B 1 314 ? 11.625 -2.812 12.977 1 92 314 SER B CA 1
ATOM 5286 C C . SER B 1 314 ? 12.523 -2.494 14.172 1 92 314 SER B C 1
ATOM 5288 O O . SER B 1 314 ? 13.211 -1.476 14.172 1 92 314 SER B O 1
ATOM 5290 N N . ASP B 1 315 ? 12.562 -3.371 15.172 1 88.88 315 ASP B N 1
ATOM 5291 C CA . ASP B 1 315 ? 13.312 -3.086 16.391 1 88.88 315 ASP B CA 1
ATOM 5292 C C . ASP B 1 315 ? 14.68 -3.768 16.359 1 88.88 315 ASP B C 1
ATOM 5294 O O . ASP B 1 315 ? 15.367 -3.822 17.391 1 88.88 315 ASP B O 1
ATOM 5298 N N . ALA B 1 316 ? 15.023 -4.309 15.195 1 92.75 316 ALA B N 1
ATOM 5299 C CA . ALA B 1 316 ? 16.344 -4.902 15.07 1 92.75 316 ALA B CA 1
ATOM 5300 C C . ALA B 1 316 ? 17.438 -3.844 15.195 1 92.75 316 ALA B C 1
ATOM 5302 O O . ALA B 1 316 ? 17.188 -2.654 14.992 1 92.75 316 ALA B O 1
ATOM 5303 N N . THR B 1 317 ? 18.641 -4.281 15.547 1 91.81 317 THR B N 1
ATOM 5304 C CA . THR B 1 317 ? 19.75 -3.354 15.766 1 91.81 317 THR B CA 1
ATOM 5305 C C . THR B 1 317 ? 20.625 -3.256 14.516 1 91.81 317 THR B C 1
ATOM 5307 O O . THR B 1 317 ? 21.328 -2.258 14.312 1 91.81 317 THR B O 1
ATOM 5310 N N . GLU B 1 318 ? 20.578 -4.289 13.75 1 95.69 318 GLU B N 1
ATOM 5311 C CA . GLU B 1 318 ? 21.406 -4.301 12.539 1 95.69 318 GLU B CA 1
ATOM 5312 C C . GLU B 1 318 ? 20.609 -3.834 11.328 1 95.69 318 GLU B C 1
ATOM 5314 O O . GLU B 1 318 ? 19.516 -4.336 11.062 1 95.69 318 GLU B O 1
ATOM 5319 N N . ALA B 1 319 ? 21.172 -2.879 10.625 1 96.19 319 ALA B N 1
ATOM 5320 C CA . ALA B 1 319 ? 20.547 -2.41 9.391 1 96.19 319 ALA B CA 1
ATOM 5321 C C . ALA B 1 319 ? 20.688 -3.443 8.281 1 96.19 319 ALA B C 1
ATOM 5323 O O . ALA B 1 319 ? 21.672 -4.18 8.227 1 96.19 319 ALA B O 1
ATOM 5324 N N . VAL B 1 320 ? 19.734 -3.531 7.434 1 97.25 320 VAL B N 1
ATOM 5325 C CA . VAL B 1 320 ? 19.828 -4.398 6.262 1 97.25 320 VAL B CA 1
ATOM 5326 C C . VAL B 1 320 ? 20.953 -3.92 5.348 1 97.25 320 VAL B C 1
ATOM 5328 O O . VAL B 1 320 ? 21.125 -2.717 5.141 1 97.25 320 VAL B O 1
ATOM 5331 N N . ILE B 1 321 ? 21.75 -4.844 4.871 1 95.38 321 ILE B N 1
ATOM 5332 C CA . ILE B 1 321 ? 22.844 -4.605 3.932 1 95.38 321 ILE B CA 1
ATOM 5333 C C . ILE B 1 321 ? 22.766 -5.617 2.791 1 95.38 321 ILE B C 1
ATOM 5335 O O . ILE B 1 321 ? 22.047 -6.609 2.879 1 95.38 321 ILE B O 1
ATOM 5339 N N . PRO B 1 322 ? 23.5 -5.344 1.718 1 96.31 322 PRO B N 1
ATOM 5340 C CA . PRO B 1 322 ? 23.5 -6.332 0.635 1 96.31 322 PRO B CA 1
ATOM 5341 C C . PRO B 1 322 ? 23.922 -7.719 1.103 1 96.31 322 PRO B C 1
ATOM 5343 O O . PRO B 1 322 ? 24.812 -7.848 1.948 1 96.31 322 PRO B O 1
ATOM 5346 N N . HIS B 1 323 ? 23.219 -8.664 0.582 1 96.44 323 HIS B N 1
ATOM 5347 C CA . HIS B 1 323 ? 23.625 -10.039 0.876 1 96.44 323 HIS B CA 1
ATOM 5348 C C . HIS B 1 323 ? 25.062 -10.305 0.441 1 96.44 323 HIS B C 1
ATOM 5350 O O . HIS B 1 323 ? 25.484 -9.836 -0.617 1 96.44 323 HIS B O 1
ATOM 5356 N N . LEU B 1 324 ? 25.859 -11.078 1.259 1 92.88 324 LEU B N 1
ATOM 5357 C CA . LEU B 1 324 ? 27.219 -11.469 0.964 1 92.88 324 LEU B CA 1
ATOM 5358 C C . LEU B 1 324 ? 27.359 -12.984 0.918 1 92.88 324 LEU B C 1
ATOM 5360 O O . LEU B 1 324 ? 26.656 -13.695 1.642 1 92.88 324 LEU B O 1
ATOM 5364 N N . PRO B 1 325 ? 28.234 -13.531 0.205 1 91.62 325 PRO B N 1
ATOM 5365 C CA . PRO B 1 325 ? 29.109 -12.789 -0.711 1 91.62 325 PRO B CA 1
ATOM 5366 C C . PRO B 1 325 ? 28.359 -12.227 -1.916 1 91.62 325 PRO B C 1
ATOM 5368 O O . PRO B 1 325 ? 27.281 -12.727 -2.262 1 91.62 325 PRO B O 1
ATOM 5371 N N . HIS B 1 326 ? 28.969 -11.352 -2.451 1 88.81 326 HIS B N 1
ATOM 5372 C CA . HIS B 1 326 ? 28.344 -10.703 -3.6 1 88.81 326 HIS B CA 1
ATOM 5373 C C . HIS B 1 326 ? 28.062 -11.703 -4.711 1 88.81 326 HIS B C 1
ATOM 5375 O O . HIS B 1 326 ? 28.906 -12.562 -5.016 1 88.81 326 HIS B O 1
ATOM 5381 N N . GLY B 1 327 ? 26.844 -11.633 -5.195 1 90 327 GLY B N 1
ATOM 5382 C CA . GLY B 1 327 ? 26.469 -12.5 -6.305 1 90 327 GLY B CA 1
ATOM 5383 C C . GLY B 1 327 ? 25.781 -13.773 -5.867 1 90 327 GLY B C 1
ATOM 5384 O O . GLY B 1 327 ? 25.141 -14.453 -6.676 1 90 327 GLY B O 1
ATOM 5385 N N . ASP B 1 328 ? 25.969 -14.125 -4.645 1 93.69 328 ASP B N 1
ATOM 5386 C CA . ASP B 1 328 ? 25.297 -15.312 -4.105 1 93.69 328 ASP B CA 1
ATOM 5387 C C . ASP B 1 328 ? 23.797 -15.07 -3.955 1 93.69 328 ASP B C 1
ATOM 5389 O O . ASP B 1 328 ? 23.375 -14.07 -3.365 1 93.69 328 ASP B O 1
ATOM 5393 N N . ARG B 1 329 ? 23 -15.969 -4.418 1 96.56 329 ARG B N 1
ATOM 5394 C CA . ARG B 1 329 ? 21.547 -15.781 -4.418 1 96.56 329 ARG B CA 1
ATOM 5395 C C . ARG B 1 329 ? 20.891 -16.625 -3.326 1 96.56 329 ARG B C 1
ATOM 5397 O O . ARG B 1 329 ? 19.672 -16.609 -3.184 1 96.56 329 ARG B O 1
ATOM 5404 N N . ARG B 1 330 ? 21.703 -17.375 -2.607 1 97.69 330 ARG B N 1
ATOM 5405 C CA . ARG B 1 330 ? 21.156 -18.312 -1.619 1 97.69 330 ARG B CA 1
ATOM 5406 C C . ARG B 1 330 ? 20.812 -17.594 -0.321 1 97.69 330 ARG B C 1
ATOM 5408 O O . ARG B 1 330 ? 21.469 -17.797 0.704 1 97.69 330 ARG B O 1
ATOM 5415 N N . TRP B 1 331 ? 19.688 -16.797 -0.373 1 98.56 331 TRP B N 1
ATOM 5416 C CA . TRP B 1 331 ? 19.188 -16.109 0.815 1 98.56 331 TRP B CA 1
ATOM 5417 C C . TRP B 1 331 ? 17.656 -16.062 0.806 1 98.56 331 TRP B C 1
ATOM 5419 O O . TRP B 1 331 ? 17.031 -16.281 -0.232 1 98.56 331 TRP B O 1
ATOM 5429 N N . ALA B 1 332 ? 17.125 -15.93 1.966 1 98.81 332 ALA B N 1
ATOM 5430 C CA . ALA B 1 332 ? 15.695 -15.758 2.16 1 98.81 332 ALA B CA 1
ATOM 5431 C C . ALA B 1 332 ? 15.398 -14.578 3.078 1 98.81 332 ALA B C 1
ATOM 5433 O O . ALA B 1 332 ? 16.188 -14.266 3.979 1 98.81 332 ALA B O 1
ATOM 5434 N N . LEU B 1 333 ? 14.344 -13.898 2.809 1 98.94 333 LEU B N 1
ATOM 5435 C CA . LEU B 1 333 ? 13.867 -12.812 3.656 1 98.94 333 LEU B CA 1
ATOM 5436 C C . LEU B 1 333 ? 12.523 -13.172 4.285 1 98.94 333 LEU B C 1
ATOM 5438 O O . LEU B 1 333 ? 11.562 -13.477 3.574 1 98.94 333 LEU B O 1
ATOM 5442 N N . VAL B 1 334 ? 12.477 -13.156 5.566 1 98.94 334 VAL B N 1
ATOM 5443 C CA . VAL B 1 334 ? 11.242 -13.414 6.301 1 98.94 334 VAL B CA 1
ATOM 5444 C C . VAL B 1 334 ? 10.578 -12.086 6.68 1 98.94 334 VAL B C 1
ATOM 5446 O O . VAL B 1 334 ? 11.195 -11.242 7.324 1 98.94 334 VAL B O 1
ATOM 5449 N N . MET B 1 335 ? 9.359 -11.891 6.223 1 98.69 335 MET B N 1
ATOM 5450 C CA . MET B 1 335 ? 8.516 -10.773 6.633 1 98.69 335 MET B CA 1
ATOM 5451 C C . MET B 1 335 ? 7.414 -11.242 7.582 1 98.69 335 MET B C 1
ATOM 5453 O O . MET B 1 335 ? 6.812 -12.297 7.363 1 98.69 335 MET B O 1
ATOM 5457 N N . GLY B 1 336 ? 7.133 -10.461 8.57 1 98.06 336 GLY B N 1
ATOM 5458 C CA . GLY B 1 336 ? 6.211 -10.898 9.609 1 98.06 336 GLY B CA 1
ATOM 5459 C C . GLY B 1 336 ? 4.879 -10.172 9.562 1 98.06 336 GLY B C 1
ATOM 5460 O O . GLY B 1 336 ? 4.652 -9.328 8.695 1 98.06 336 GLY B O 1
ATOM 5461 N N . ASN B 1 337 ? 4.066 -10.562 10.508 1 96.75 337 ASN B N 1
ATOM 5462 C CA . ASN B 1 337 ? 2.723 -10.016 10.68 1 96.75 337 ASN B CA 1
ATOM 5463 C C . ASN B 1 337 ? 2.754 -8.508 10.914 1 96.75 337 ASN B C 1
ATOM 5465 O O . ASN B 1 337 ? 3.631 -8.008 11.617 1 96.75 337 ASN B O 1
ATOM 5469 N N . GLU B 1 338 ? 1.791 -7.738 10.414 1 91.06 338 GLU B N 1
ATOM 5470 C CA . GLU B 1 338 ? 1.718 -6.281 10.469 1 91.06 338 GLU B CA 1
ATOM 5471 C C . GLU B 1 338 ? 1.622 -5.789 11.914 1 91.06 338 GLU B C 1
ATOM 5473 O O . GLU B 1 338 ? 2.094 -4.695 12.234 1 91.06 338 GLU B O 1
ATOM 5478 N N . GLU B 1 339 ? 1.037 -6.57 12.758 1 89.12 339 GLU B N 1
ATOM 5479 C CA . GLU B 1 339 ? 0.831 -6.16 14.141 1 89.12 339 GLU B CA 1
ATOM 5480 C C . GLU B 1 339 ? 1.866 -6.793 15.062 1 89.12 339 GLU B C 1
ATOM 5482 O O . GLU B 1 339 ? 2.533 -6.094 15.828 1 89.12 339 GLU B O 1
ATOM 5487 N N . SER B 1 340 ? 2.098 -8.117 14.852 1 92.75 340 SER B N 1
ATOM 5488 C CA . SER B 1 340 ? 2.889 -8.859 15.82 1 92.75 340 SER B CA 1
ATOM 5489 C C . SER B 1 340 ? 4.309 -9.094 15.312 1 92.75 340 SER B C 1
ATOM 5491 O O . SER B 1 340 ? 5.168 -9.562 16.062 1 92.75 340 SER B O 1
ATOM 5493 N N . GLY B 1 341 ? 4.578 -8.742 14.094 1 94.75 341 GLY B N 1
ATOM 5494 C CA . GLY B 1 341 ? 5.898 -8.992 13.539 1 94.75 341 GLY B CA 1
ATOM 5495 C C . GLY B 1 341 ? 6.152 -10.453 13.234 1 94.75 341 GLY B C 1
ATOM 5496 O O . GLY B 1 341 ? 5.223 -11.203 12.922 1 94.75 341 GLY B O 1
ATOM 5497 N N . VAL B 1 342 ? 7.387 -10.781 13.203 1 96.69 342 VAL B N 1
ATOM 5498 C CA . VAL B 1 342 ? 7.801 -12.148 12.906 1 96.69 342 VAL B CA 1
ATOM 5499 C C . VAL B 1 342 ? 7.633 -13.023 14.141 1 96.69 342 VAL B C 1
ATOM 5501 O O . VAL B 1 342 ? 7.844 -12.562 15.266 1 96.69 342 VAL B O 1
ATOM 5504 N N . SER B 1 343 ? 7.23 -14.273 13.906 1 97.06 343 SER B N 1
ATOM 5505 C CA . SER B 1 343 ? 7.062 -15.195 15.031 1 97.06 343 SER B CA 1
ATOM 5506 C C . SER B 1 343 ? 8.391 -15.445 15.742 1 97.06 343 SER B C 1
ATOM 5508 O O . SER B 1 343 ? 9.453 -15.375 15.125 1 97.06 343 SER B O 1
ATOM 5510 N N . GLU B 1 344 ? 8.297 -15.789 16.969 1 96.44 344 GLU B N 1
ATOM 5511 C CA . GLU B 1 344 ? 9.477 -16.078 17.781 1 96.44 344 GLU B CA 1
ATOM 5512 C C . GLU B 1 344 ? 10.266 -17.25 17.188 1 96.44 344 GLU B C 1
ATOM 5514 O O . GLU B 1 344 ? 11.5 -17.234 17.188 1 96.44 344 GLU B O 1
ATOM 5519 N N . GLN B 1 345 ? 9.609 -18.203 16.734 1 96.81 345 GLN B N 1
ATOM 5520 C CA . GLN B 1 345 ? 10.258 -19.375 16.141 1 96.81 345 GLN B CA 1
ATOM 5521 C C . GLN B 1 345 ? 11.039 -19 14.883 1 96.81 345 GLN B C 1
ATOM 5523 O O . GLN B 1 345 ? 12.18 -19.438 14.703 1 96.81 345 GLN B O 1
ATOM 5528 N N . SER B 1 346 ? 10.398 -18.219 14.023 1 96.88 346 SER B N 1
ATOM 5529 C CA . SER B 1 346 ? 11.078 -17.766 12.812 1 96.88 346 SER B CA 1
ATOM 5530 C C . SER B 1 346 ? 12.297 -16.922 13.148 1 96.88 346 SER B C 1
ATOM 5532 O O . SER B 1 346 ? 13.336 -17.047 12.5 1 96.88 346 SER B O 1
ATOM 5534 N N . ARG B 1 347 ? 12.133 -16.078 14.109 1 96.81 347 ARG B N 1
ATOM 5535 C CA . ARG B 1 347 ? 13.234 -15.242 14.555 1 96.81 347 ARG B CA 1
ATOM 5536 C C . ARG B 1 347 ? 14.406 -16.094 15.039 1 96.81 347 ARG B C 1
ATOM 5538 O O . ARG B 1 347 ? 15.562 -15.812 14.703 1 96.81 347 ARG B O 1
ATOM 5545 N N . ALA B 1 348 ? 14.141 -17.125 15.789 1 97.12 348 ALA B N 1
ATOM 5546 C CA . ALA B 1 348 ? 15.156 -18 16.359 1 97.12 348 ALA B CA 1
ATOM 5547 C C . ALA B 1 348 ? 15.891 -18.766 15.266 1 97.12 348 ALA B C 1
ATOM 5549 O O . ALA B 1 348 ? 17.062 -19.125 15.43 1 97.12 348 ALA B O 1
ATOM 5550 N N . LEU B 1 349 ? 15.266 -19.016 14.18 1 97.62 349 LEU B N 1
ATOM 5551 C CA . LEU B 1 349 ? 15.836 -19.797 13.094 1 97.62 349 LEU B CA 1
ATOM 5552 C C . LEU B 1 349 ? 16.547 -18.906 12.086 1 97.62 349 LEU B C 1
ATOM 5554 O O . LEU B 1 349 ? 17.125 -19.406 11.109 1 97.62 349 LEU B O 1
ATOM 5558 N N . SER B 1 350 ? 16.5 -17.641 12.352 1 97 350 SER B N 1
ATOM 5559 C CA . SER B 1 350 ? 17.125 -16.688 11.438 1 97 350 SER B CA 1
ATOM 5560 C C . SER B 1 350 ? 18.625 -16.641 11.625 1 97 350 SER B C 1
ATOM 5562 O O . SER B 1 350 ? 19.125 -16.781 12.742 1 97 350 SER B O 1
ATOM 5564 N N . ASP B 1 351 ? 19.344 -16.453 10.562 1 98.06 351 ASP B N 1
ATOM 5565 C CA . ASP B 1 351 ? 20.781 -16.234 10.633 1 98.06 351 ASP B CA 1
ATOM 5566 C C . ASP B 1 351 ? 21.094 -14.781 11.016 1 98.06 351 ASP B C 1
ATOM 5568 O O . ASP B 1 351 ? 22.109 -14.516 11.68 1 98.06 351 ASP B O 1
ATOM 5572 N N . GLN B 1 352 ? 20.281 -13.859 10.578 1 98.06 352 GLN B N 1
ATOM 5573 C CA . GLN B 1 352 ? 20.438 -12.445 10.898 1 98.06 352 GLN B CA 1
ATOM 5574 C C . GLN B 1 352 ? 19.078 -11.758 10.977 1 98.06 352 GLN B C 1
ATOM 5576 O O . GLN B 1 352 ? 18.203 -12.008 10.148 1 98.06 352 GLN B O 1
ATOM 5581 N N . VAL B 1 353 ? 18.938 -10.93 11.977 1 98.12 353 VAL B N 1
ATOM 5582 C CA . VAL B 1 353 ? 17.766 -10.062 12.086 1 98.12 353 VAL B CA 1
ATOM 5583 C C . VAL B 1 353 ? 18.156 -8.633 11.703 1 98.12 353 VAL B C 1
ATOM 5585 O O . VAL B 1 353 ? 19.094 -8.062 12.258 1 98.12 353 VAL B O 1
ATOM 5588 N N . VAL B 1 354 ? 17.422 -8.086 10.734 1 97.56 354 VAL B N 1
ATOM 5589 C CA . VAL B 1 354 ? 17.828 -6.801 10.164 1 97.56 354 VAL B CA 1
ATOM 5590 C C . VAL B 1 354 ? 16.656 -5.828 10.211 1 97.56 354 VAL B C 1
ATOM 5592 O O . VAL B 1 354 ? 15.5 -6.242 10.367 1 97.56 354 VAL B O 1
ATOM 5595 N N . CYS B 1 355 ? 16.922 -4.535 10.07 1 96.31 355 CYS B N 1
ATOM 5596 C CA . CYS B 1 355 ? 15.891 -3.496 10 1 96.31 355 CYS B CA 1
ATOM 5597 C C . CYS B 1 355 ? 16.219 -2.484 8.906 1 96.31 355 CYS B C 1
ATOM 5599 O O . CYS B 1 355 ? 17.359 -2.396 8.453 1 96.31 355 CYS B O 1
ATOM 5601 N N . VAL B 1 356 ? 15.195 -1.894 8.375 1 96.81 356 VAL B N 1
ATOM 5602 C CA . VAL B 1 356 ? 15.398 -0.633 7.668 1 96.81 356 VAL B CA 1
ATOM 5603 C C . VAL B 1 356 ? 15.656 0.488 8.672 1 96.81 356 VAL B C 1
ATOM 5605 O O . VAL B 1 356 ? 14.836 0.738 9.562 1 96.81 356 VAL B O 1
ATOM 5608 N N . PRO B 1 357 ? 16.734 1.106 8.562 1 93.69 357 PRO B N 1
ATOM 5609 C CA . PRO B 1 357 ? 16.938 2.23 9.484 1 93.69 357 PRO B CA 1
ATOM 5610 C C . PRO B 1 357 ? 15.844 3.295 9.352 1 93.69 357 PRO B C 1
ATOM 5612 O O . PRO B 1 357 ? 15.508 3.699 8.234 1 93.69 357 PRO B O 1
ATOM 5615 N N . GLN B 1 358 ? 15.258 3.664 10.406 1 91.25 358 GLN B N 1
ATOM 5616 C CA . GLN B 1 358 ? 14.148 4.617 10.398 1 91.25 358 GLN B CA 1
ATOM 5617 C C . GLN B 1 358 ? 14.25 5.586 11.57 1 91.25 358 GLN B C 1
ATOM 5619 O O . GLN B 1 358 ? 14.984 5.336 12.531 1 91.25 358 GLN B O 1
ATOM 5624 N N . ARG B 1 359 ? 13.445 6.586 11.438 1 85.69 359 ARG B N 1
ATOM 5625 C CA . ARG B 1 359 ? 13.344 7.594 12.492 1 85.69 359 ARG B CA 1
ATOM 5626 C C . ARG B 1 359 ? 12.008 7.5 13.219 1 85.69 359 ARG B C 1
ATOM 5628 O O . ARG B 1 359 ? 11.016 7.027 12.648 1 85.69 359 ARG B O 1
ATOM 5635 N N . GLY B 1 360 ? 11.922 8.016 14.508 1 73.94 360 GLY B N 1
ATOM 5636 C CA . GLY B 1 360 ? 10.688 8.297 15.211 1 73.94 360 GLY B CA 1
ATOM 5637 C C . GLY B 1 360 ? 10.062 7.066 15.844 1 73.94 360 GLY B C 1
ATOM 5638 O O . GLY B 1 360 ? 8.938 7.113 16.344 1 73.94 360 GLY B O 1
ATOM 5639 N N . GLY B 1 361 ? 10.75 5.98 15.945 1 67.44 361 GLY B N 1
ATOM 5640 C CA . GLY B 1 361 ? 10.328 4.828 16.719 1 67.44 361 GLY B CA 1
ATOM 5641 C C . GLY B 1 361 ? 9.172 4.074 16.094 1 67.44 361 GLY B C 1
ATOM 5642 O O . GLY B 1 361 ? 8.664 3.117 16.688 1 67.44 361 GLY B O 1
ATOM 5643 N N . ALA B 1 362 ? 8.547 4.586 15.102 1 73.5 362 ALA B N 1
ATOM 5644 C CA . ALA B 1 362 ? 7.469 3.809 14.492 1 73.5 362 ALA B CA 1
ATOM 5645 C C . ALA B 1 362 ? 7.973 3.043 13.273 1 73.5 362 ALA B C 1
ATOM 5647 O O . ALA B 1 362 ? 9.148 3.127 12.922 1 73.5 362 ALA B O 1
ATOM 5648 N N . SER B 1 363 ? 6.988 2.205 12.812 1 87 363 SER B N 1
ATOM 5649 C CA . SER B 1 363 ? 7.453 1.271 11.789 1 87 363 SER B CA 1
ATOM 5650 C C . SER B 1 363 ? 6.855 1.602 10.43 1 87 363 SER B C 1
ATOM 5652 O O . SER B 1 363 ? 5.781 2.201 10.344 1 87 363 SER B O 1
ATOM 5654 N N . LEU B 1 364 ? 7.633 1.324 9.406 1 95.19 364 LEU B N 1
ATOM 5655 C CA . LEU B 1 364 ? 7.191 1.366 8.016 1 95.19 364 LEU B CA 1
ATOM 5656 C C . LEU B 1 364 ? 6.066 0.364 7.773 1 95.19 364 LEU B C 1
ATOM 5658 O O . LEU B 1 364 ? 5.906 -0.593 8.539 1 95.19 364 LEU B O 1
ATOM 5662 N N . ASN B 1 365 ? 5.207 0.695 6.816 1 95.44 365 ASN B N 1
ATOM 5663 C CA . ASN B 1 365 ? 4.316 -0.331 6.285 1 95.44 365 ASN B CA 1
ATOM 5664 C C . ASN B 1 365 ? 5.09 -1.574 5.852 1 95.44 365 ASN B C 1
ATOM 5666 O O . ASN B 1 365 ? 6.168 -1.467 5.262 1 95.44 365 ASN B O 1
ATOM 5670 N N . VAL B 1 366 ? 4.551 -2.715 6.105 1 97.44 366 VAL B N 1
ATOM 5671 C CA . VAL B 1 366 ? 5.262 -3.969 5.898 1 97.44 366 VAL B CA 1
ATOM 5672 C C . VAL B 1 366 ? 5.668 -4.094 4.43 1 97.44 366 VAL B C 1
ATOM 5674 O O . VAL B 1 366 ? 6.738 -4.621 4.117 1 97.44 366 VAL B O 1
ATOM 5677 N N . ALA B 1 367 ? 4.812 -3.676 3.473 1 98.25 367 ALA B N 1
ATOM 5678 C CA . ALA B 1 367 ? 5.137 -3.771 2.053 1 98.25 367 ALA B CA 1
ATOM 5679 C C . ALA B 1 367 ? 6.273 -2.822 1.684 1 98.25 367 ALA B C 1
ATOM 5681 O O . ALA B 1 367 ? 7.137 -3.164 0.873 1 98.25 367 ALA B O 1
ATOM 5682 N N . ASN B 1 368 ? 6.258 -1.606 2.262 1 98 368 ASN B N 1
ATOM 5683 C CA . ASN B 1 368 ? 7.34 -0.659 2.031 1 98 368 ASN B CA 1
ATOM 5684 C C . ASN B 1 368 ? 8.656 -1.152 2.633 1 98 368 ASN B C 1
ATOM 5686 O O . ASN B 1 368 ? 9.711 -1.034 2.01 1 98 368 ASN B O 1
ATOM 5690 N N . ALA B 1 369 ? 8.594 -1.706 3.838 1 98.06 369 ALA B N 1
ATOM 5691 C CA . ALA B 1 369 ? 9.773 -2.289 4.469 1 98.06 369 ALA B CA 1
ATOM 5692 C C . ALA B 1 369 ? 10.328 -3.438 3.633 1 98.06 369 ALA B C 1
ATOM 5694 O O . ALA B 1 369 ? 11.547 -3.533 3.43 1 98.06 369 ALA B O 1
ATOM 5695 N N . ALA B 1 370 ? 9.438 -4.297 3.174 1 98.62 370 ALA B N 1
ATOM 5696 C CA . ALA B 1 370 ? 9.852 -5.422 2.338 1 98.62 370 ALA B CA 1
ATOM 5697 C C . ALA B 1 370 ? 10.562 -4.941 1.079 1 98.62 370 ALA B C 1
ATOM 5699 O O . ALA B 1 370 ? 11.586 -5.504 0.684 1 98.62 370 ALA B O 1
ATOM 5700 N N . SER B 1 371 ? 10.031 -3.891 0.444 1 98.38 371 SER B N 1
ATOM 5701 C CA . SER B 1 371 ? 10.617 -3.367 -0.788 1 98.38 371 SER B CA 1
ATOM 5702 C C . SER B 1 371 ? 12.047 -2.889 -0.562 1 98.38 371 SER B C 1
ATOM 5704 O O . SER B 1 371 ? 12.938 -3.182 -1.361 1 98.38 371 SER B O 1
ATOM 5706 N N . ILE B 1 372 ? 12.273 -2.174 0.546 1 98.31 372 ILE B N 1
ATOM 5707 C CA . ILE B 1 372 ? 13.602 -1.657 0.847 1 98.31 372 ILE B CA 1
ATOM 5708 C C . ILE B 1 372 ? 14.547 -2.816 1.166 1 98.31 372 ILE B C 1
ATOM 5710 O O . ILE B 1 372 ? 15.688 -2.846 0.694 1 98.31 372 ILE B O 1
ATOM 5714 N N . CYS B 1 373 ? 14.078 -3.793 1.961 1 98.62 373 CYS B N 1
ATOM 5715 C CA . CYS B 1 373 ? 14.906 -4.934 2.326 1 98.62 373 CYS B CA 1
ATOM 5716 C C . CYS B 1 373 ? 15.289 -5.746 1.094 1 98.62 373 CYS B C 1
ATOM 5718 O O . CYS B 1 373 ? 16.453 -6.125 0.926 1 98.62 373 CYS B O 1
ATOM 5720 N N . LEU B 1 374 ? 14.305 -6.023 0.261 1 98.5 374 LEU B N 1
ATOM 5721 C CA . LEU B 1 374 ? 14.562 -6.781 -0.959 1 98.5 374 LEU B CA 1
ATOM 5722 C C . LEU B 1 374 ? 15.531 -6.039 -1.868 1 98.5 374 LEU B C 1
ATOM 5724 O O . LEU B 1 374 ? 16.438 -6.652 -2.453 1 98.5 374 LEU B O 1
ATOM 5728 N N . TYR B 1 375 ? 15.359 -4.707 -2.004 1 97.88 375 TYR B N 1
ATOM 5729 C CA . TYR B 1 375 ? 16.234 -3.852 -2.801 1 97.88 375 TYR B CA 1
ATOM 5730 C C . TYR B 1 375 ? 17.672 -3.932 -2.309 1 97.88 375 TYR B C 1
ATOM 5732 O O . TYR B 1 375 ? 18.594 -4.102 -3.104 1 97.88 375 TYR B O 1
ATOM 5740 N N . GLU B 1 376 ? 17.812 -3.863 -1.009 1 97.5 376 GLU B N 1
ATOM 5741 C CA . GLU B 1 376 ? 19.141 -3.852 -0.409 1 97.5 376 GLU B CA 1
ATOM 5742 C C . GLU B 1 376 ? 19.797 -5.23 -0.49 1 97.5 376 GLU B C 1
ATOM 5744 O O . GLU B 1 376 ? 20.922 -5.359 -0.969 1 97.5 376 GLU B O 1
ATOM 5749 N N . LEU B 1 377 ? 19.109 -6.277 -0.083 1 97.88 377 LEU B N 1
ATOM 5750 C CA . LEU B 1 377 ? 19.656 -7.633 -0.087 1 97.88 377 LEU B CA 1
ATOM 5751 C C . LEU B 1 377 ? 19.984 -8.086 -1.507 1 97.88 377 LEU B C 1
ATOM 5753 O O . LEU B 1 377 ? 20.953 -8.805 -1.724 1 97.88 377 LEU B O 1
ATOM 5757 N N . GLY B 1 378 ? 19.172 -7.637 -2.439 1 96.44 378 GLY B N 1
ATOM 5758 C CA . GLY B 1 378 ? 19.281 -8.117 -3.809 1 96.44 378 GLY B CA 1
ATOM 5759 C C . GLY B 1 378 ? 20.047 -7.168 -4.715 1 96.44 378 GLY B C 1
ATOM 5760 O O . GLY B 1 378 ? 19.922 -7.227 -5.938 1 96.44 378 GLY B O 1
ATOM 5761 N N . ARG B 1 379 ? 20.844 -6.23 -4.223 1 93.69 379 ARG B N 1
ATOM 5762 C CA . ARG B 1 379 ? 21.578 -5.258 -5.023 1 93.69 379 ARG B CA 1
ATOM 5763 C C . ARG B 1 379 ? 22.375 -5.945 -6.133 1 93.69 379 ARG B C 1
ATOM 5765 O O . ARG B 1 379 ? 22.5 -5.406 -7.234 1 93.69 379 ARG B O 1
ATOM 5772 N N . HIS B 1 380 ? 22.828 -7.137 -5.855 1 89.38 380 HIS B N 1
ATOM 5773 C CA . HIS B 1 380 ? 23.656 -7.875 -6.801 1 89.38 380 HIS B CA 1
ATOM 5774 C C . HIS B 1 380 ? 22.828 -8.359 -7.992 1 89.38 380 HIS B C 1
ATOM 5776 O O . HIS B 1 380 ? 23.391 -8.758 -9.016 1 89.38 380 HIS B O 1
ATOM 5782 N N . MET B 1 381 ? 21.594 -8.375 -7.883 1 88.25 381 MET B N 1
ATOM 5783 C CA . MET B 1 381 ? 20.703 -8.898 -8.922 1 88.25 381 MET B CA 1
ATOM 5784 C C . MET B 1 381 ? 20.172 -7.77 -9.805 1 88.25 381 MET B C 1
ATOM 5786 O O . MET B 1 381 ? 19.484 -8.023 -10.797 1 88.25 381 MET B O 1
ATOM 5790 N N . LEU B 1 382 ? 20.375 -6.535 -9.398 1 85.75 382 LEU B N 1
ATOM 5791 C CA . LEU B 1 382 ? 19.75 -5.402 -10.07 1 85.75 382 LEU B CA 1
ATOM 5792 C C . LEU B 1 382 ? 20.688 -4.797 -11.109 1 85.75 382 LEU B C 1
ATOM 5794 O O . LEU B 1 382 ? 21.906 -4.82 -10.938 1 85.75 382 LEU B O 1
ATOM 5798 N N . PRO B 1 383 ? 20.188 -4.34 -12.227 1 80.25 383 PRO B N 1
ATOM 5799 C CA . PRO B 1 383 ? 21.016 -3.756 -13.281 1 80.25 383 PRO B CA 1
ATOM 5800 C C . PRO B 1 383 ? 21.781 -2.52 -12.82 1 80.25 383 PRO B C 1
ATOM 5802 O O . PRO B 1 383 ? 21.359 -1.85 -11.867 1 80.25 383 PRO B O 1
#

Organism: Polarella glacialis (NCBI:txid89957)

Foldseek 3Di:
DDCPPPPPPDPDPPDPPPPPPDPPPPPDPPPPCPPPVPVPPPPPPDLPQDPAAFAAEAEDADPPPLVCLQQFDPVPADPVSVVSNVVVQVVQLQVLQVLQVVLLVVVVVVVVVVPPPPLQLPDPDPPPDDDSPRFDKDKHKAFFLLQLQLLSVLVVVVFRKAWEEKEAEADDPVRTADPSVSSSCHNHHHYYYYYHLVCCVVTRDDPPQDDRNRGMMTIIIDDTADDLSSADFPEEEEALAAALLLLLLLLLLCVVLPHQHYEYEPNRVVSPYNNSCVNVSNCVSRHHYHYDPPVLVSLVVLVVSVAAEEEEDAPFPAAAAAAPDQPDRRYYYYFYYQPPTHDPSSVVSHPYYHYHDDDDPDDDGSSVRSSVNSCRHSVNVDD/DDDDPDDDDPDDDDPPPPPPPPPPPPPDPPPPPPPPVPPPPPPPPDLPQDPAAFAAEAEDADPPPLVCLQQFDPVPADPVSVVSNVVVQVVQLQVLQVLQVVLLVVVVVVVVVVPPPPLQLPDDDPPPPDDSPRWDKDKHKAFFLLQLQLLSVLVVVVFRKAWEEKEAEADDDVRTADPSVSSSCHPHHHYYYYYHLVCCVVTRDDPPQDDRNRGMMTIIIDDTADDLSSADFPEEEEALAAALLLLLLLLLLCVVLPHQHYEYEPNRVVSPYNNSCVNVSNCVSRHHYHYDPPVLVSLVVLVVSPAAEEEEDAPFPAAAAAAPDQPDRRYYYYFYYQPPTHDPSSVVSHPYYHYHDDDDPDDDGSSVRSSVNSCRHSVSVDD

Nearest PDB structures (foldseek):
  3nk6-assembly1_A  TM=7.878E-01  e=5.837E-14  Streptomyces actuosus
  2i6d-assembly1_A  TM=8.323E-01  e=1.678E-13  Porphyromonas gingivalis W83
  3gyq-assembly1_B  TM=6.639E-01  e=1.065E-14  Streptomyces cyaneus
  3nk7-assembly1_B  TM=7.610E-01  e=4.822E-13  Streptomyces actuosus
  2ha8-assembly1_B  TM=8.443E-01  e=2.525E-09  Homo sapiens

Radius of gyration: 31.94 Å; Cα contacts (8 Å, |Δi|>4): 1362; chains: 2; bounding box: 82×122×96 Å